Protein AF-0000000084456294 (afdb_homodimer)

pLDDT: mean 96.5, std 3.94, range [65.88, 99.0]

Nearest PDB structures (foldseek):
  6ymh-assembly1_AAA  TM=7.032E-01  e=5.940E-03  Escherichia coli K-12
  3hy8-assembly1_A-2  TM=3.346E-01  e=4.171E-03  Homo sapiens
  1nrg-assembly1_A-2  TM=3.864E-01  e=7.975E-03  Homo sapiens
  6h00-assembly1_A-2  TM=2.909E-01  e=1.136E-02  Homo sapiens
  8qyt-assembly1_A-2  TM=3.053E-01  e=2.591E-02  Homo sapiens

Sequence (482 aa):
MAHSIISPSILYYGTPVVLITSENEDGPDNICAISSVFWLGHRCILGFSSESKTPQNILRTGQCVVNLPDDSMARHINLLATTTGSKVVSASKLERNYRYVRDKWTTAELTAQPSDLVRPARIQECPVQMECELAKSHTLMEDFPDLKGVVVAIELKVLRTHIMEHLRMPGHPNRVNPDRLRPIFMCFQEFYGFGDGKVSESTLGKVDEEKYRGLTRSSKVALPGDGDKEEVEKKWRILAEMAHSIISPSILYYGTPVVLITSENEDGPDNICAISSVFWLGHRCILGFSSESKTPQNILRTGQCVVNLPDDSMARHINLLATTTGSKVVSASKLERNYRYVRDKWTTAELTAQPSDLVRPARIQECPVQMECELAKSHTLMEDFPDLKGVVVAIELKVLRTHIMEHLRMPGHPNRVNPDRLRPIFMCFQEFYGFGDGKVSESTLGKVDEEKYRGLTRSSKVALPGDGDKEEVEKKWRILAE

Solvent-accessible surface area (backbone atoms only — not comparable to full-atom values): 25166 Å² total; per-residue (Å²): 132,64,66,42,72,43,47,51,34,60,56,40,80,33,21,36,36,33,38,37,22,14,48,45,97,62,77,58,47,40,66,45,79,45,46,26,43,37,50,60,36,36,30,38,42,36,53,42,55,47,85,40,42,56,62,50,26,27,72,73,69,36,31,32,18,50,24,35,41,39,46,86,42,50,65,39,52,37,51,46,48,48,51,35,67,35,83,77,72,50,71,73,44,49,77,63,62,38,41,69,44,72,60,41,39,71,63,23,72,51,47,80,30,86,46,90,87,47,83,27,41,36,53,60,84,28,48,33,35,29,37,29,34,61,70,48,78,42,76,32,54,71,87,26,85,88,44,48,45,52,34,32,37,37,35,28,36,52,37,44,37,34,31,31,63,84,35,49,24,86,96,42,67,41,39,71,27,59,90,63,57,43,48,20,23,33,30,62,48,38,34,33,29,62,33,89,65,63,65,46,87,40,61,58,50,72,50,65,59,69,77,42,38,75,56,51,62,54,96,82,47,90,56,74,49,71,60,42,46,60,52,34,44,53,53,45,54,59,73,73,104,131,64,65,42,72,45,45,52,34,62,55,40,80,35,20,36,38,35,38,38,22,16,49,45,97,64,77,59,47,40,68,45,80,44,46,28,44,38,48,59,36,35,31,38,41,36,51,43,55,47,85,41,42,56,60,51,24,27,73,72,70,35,32,32,17,50,23,34,39,40,45,86,41,49,65,39,52,39,52,45,47,49,51,35,68,35,84,77,72,51,71,72,44,48,77,62,62,38,42,70,42,71,59,41,40,72,63,24,73,51,46,83,31,86,47,92,87,46,81,28,39,35,53,60,82,27,49,32,35,29,38,29,33,61,71,47,78,41,76,33,54,72,87,27,84,87,45,47,45,51,34,32,38,39,35,28,36,52,36,43,35,34,31,31,63,87,34,48,25,87,96,41,68,40,39,72,28,60,90,64,57,45,45,19,24,33,30,62,47,36,33,32,29,62,32,90,64,63,65,47,87,40,61,59,51,72,52,66,58,69,77,42,39,76,57,52,61,54,94,82,48,88,56,74,49,71,60,43,47,61,53,35,44,54,53,46,55,59,70,73,103

Organism: NCBI:txid398673

Structure (mmCIF, N/CA/C/O backbone):
data_AF-0000000084456294-model_v1
#
loop_
_entity.id
_entity.type
_entity.pdbx_description
1 polymer 'Flavin reductase like domain-containing protein'
#
loop_
_atom_site.group_PDB
_atom_site.id
_atom_site.type_symbol
_atom_site.label_atom_id
_atom_site.label_alt_id
_atom_site.label_comp_id
_atom_site.label_asym_id
_atom_site.label_entity_id
_atom_site.label_seq_id
_atom_site.pdbx_PDB_ins_code
_atom_site.Cartn_x
_atom_site.Cartn_y
_atom_site.Cartn_z
_atom_site.occupancy
_atom_site.B_iso_or_equiv
_atom_site.auth_seq_id
_atom_site.auth_comp_id
_atom_site.auth_asym_id
_atom_site.auth_atom_id
_atom_site.pdbx_PDB_model_num
ATOM 1 N N . MET A 1 1 ? 22.531 6.68 15.258 1 65.88 1 MET A N 1
ATOM 2 C CA . MET A 1 1 ? 23.047 5.566 14.469 1 65.88 1 MET A CA 1
ATOM 3 C C . MET A 1 1 ? 23.188 5.961 13 1 65.88 1 MET A C 1
ATOM 5 O O . MET A 1 1 ? 22.438 6.797 12.5 1 65.88 1 MET A O 1
ATOM 9 N N . ALA A 1 2 ? 24.328 5.539 12.352 1 88.94 2 ALA A N 1
ATOM 10 C CA . ALA A 1 2 ? 24.734 6.012 11.031 1 88.94 2 ALA A CA 1
ATOM 11 C C . ALA A 1 2 ? 24.016 5.25 9.93 1 88.94 2 ALA A C 1
ATOM 13 O O . ALA A 1 2 ? 23.688 4.07 10.086 1 88.94 2 ALA A O 1
ATOM 14 N N . HIS A 1 3 ? 23.438 5.922 8.938 1 97.56 3 HIS A N 1
ATOM 15 C CA . HIS A 1 3 ? 22.891 5.332 7.723 1 97.56 3 HIS A CA 1
ATOM 16 C C . HIS A 1 3 ? 23.984 5.02 6.715 1 97.56 3 HIS A C 1
ATOM 18 O O . HIS A 1 3 ? 25.031 5.676 6.699 1 97.56 3 HIS A O 1
ATOM 24 N N . SER A 1 4 ? 23.844 4.008 5.965 1 97.5 4 SER A N 1
ATOM 25 C CA . SER A 1 4 ? 24.672 3.729 4.801 1 97.5 4 SER A CA 1
ATOM 26 C C . SER A 1 4 ? 23.828 3.418 3.572 1 97.5 4 SER A C 1
ATOM 28 O O . SER A 1 4 ? 22.641 3.078 3.695 1 97.5 4 SER A O 1
ATOM 30 N N . ILE A 1 5 ? 24.438 3.557 2.418 1 98.19 5 ILE A N 1
ATOM 31 C CA . ILE A 1 5 ? 23.75 3.322 1.153 1 98.19 5 ILE A CA 1
ATOM 32 C C . ILE A 1 5 ? 23.547 1.822 0.945 1 98.19 5 ILE A C 1
ATOM 34 O O . ILE A 1 5 ? 24.438 1.024 1.246 1 98.19 5 ILE A O 1
ATOM 38 N N . ILE A 1 6 ? 22.406 1.437 0.463 1 98.25 6 ILE A N 1
ATOM 39 C CA . ILE A 1 6 ? 22.094 0.056 0.107 1 98.25 6 ILE A CA 1
ATOM 40 C C . ILE A 1 6 ? 21.281 0.027 -1.184 1 98.25 6 ILE A C 1
ATOM 42 O O . ILE A 1 6 ? 20.547 0.977 -1.489 1 98.25 6 ILE A O 1
ATOM 46 N N . SER A 1 7 ? 21.375 -0.99 -2 1 98.06 7 SER A N 1
ATOM 47 C CA . SER A 1 7 ? 20.625 -1.149 -3.236 1 98.06 7 SER A CA 1
ATOM 48 C C . SER A 1 7 ? 19.922 -2.502 -3.281 1 98.06 7 SER A C 1
ATOM 50 O O . SER A 1 7 ? 20.281 -3.371 -4.074 1 98.06 7 SER A O 1
ATOM 52 N N . PRO A 1 8 ? 18.828 -2.627 -2.479 1 97.94 8 PRO A N 1
ATOM 53 C CA . PRO A 1 8 ? 18.094 -3.891 -2.529 1 97.94 8 PRO A CA 1
ATOM 54 C C . PRO A 1 8 ? 17.406 -4.117 -3.873 1 97.94 8 PRO A C 1
ATOM 56 O O . PRO A 1 8 ? 16.969 -3.16 -4.516 1 97.94 8 PRO A O 1
ATOM 59 N N . SER A 1 9 ? 17.281 -5.43 -4.277 1 96.75 9 SER A N 1
ATOM 60 C CA . SER A 1 9 ? 16.641 -5.742 -5.551 1 96.75 9 SER A CA 1
ATOM 61 C C . SER A 1 9 ? 15.117 -5.68 -5.438 1 96.75 9 SER A C 1
ATOM 63 O O . SER A 1 9 ? 14.414 -5.641 -6.449 1 96.75 9 SER A O 1
ATOM 65 N N . ILE A 1 10 ? 14.547 -5.715 -4.25 1 95.69 10 ILE A N 1
ATOM 66 C CA . ILE A 1 10 ? 13.133 -5.52 -3.955 1 95.69 10 ILE A CA 1
ATOM 67 C C . ILE A 1 10 ? 12.977 -4.543 -2.793 1 95.69 10 ILE A C 1
ATOM 69 O O . ILE A 1 10 ? 13.898 -4.379 -1.984 1 95.69 10 ILE A O 1
ATOM 73 N N . LEU A 1 11 ? 11.852 -3.822 -2.719 1 96.88 11 LEU A N 1
ATOM 74 C CA . LEU A 1 11 ? 11.609 -2.803 -1.704 1 96.88 11 LEU A CA 1
ATOM 75 C C . LEU A 1 11 ? 10.312 -3.092 -0.946 1 96.88 11 LEU A C 1
ATOM 77 O O . LEU A 1 11 ? 9.547 -2.172 -0.64 1 96.88 11 LEU A O 1
ATOM 81 N N . TYR A 1 12 ? 9.977 -4.281 -0.64 1 95.56 12 TYR A N 1
ATOM 82 C CA . TYR A 1 12 ? 8.727 -4.648 0.024 1 95.56 12 TYR A CA 1
ATOM 83 C C . TYR A 1 12 ? 8.844 -4.465 1.533 1 95.56 12 TYR A C 1
ATOM 85 O O . TYR A 1 12 ? 9.07 -5.43 2.266 1 95.56 12 TYR A O 1
ATOM 93 N N . TYR A 1 13 ? 8.602 -3.283 2.039 1 96.5 13 TYR A N 1
ATOM 94 C CA . TYR A 1 13 ? 8.867 -2.883 3.416 1 96.5 13 TYR A CA 1
ATOM 95 C C . TYR A 1 13 ? 7.68 -3.207 4.316 1 96.5 13 TYR A C 1
ATOM 97 O O . TYR A 1 13 ? 7.488 -2.566 5.352 1 96.5 13 TYR A O 1
ATOM 105 N N . GLY A 1 14 ? 6.82 -4.113 3.914 1 96.38 14 GLY A N 1
ATOM 106 C CA . GLY A 1 14 ? 5.785 -4.59 4.816 1 96.38 14 GLY A CA 1
ATOM 107 C C . GLY A 1 14 ? 4.391 -4.137 4.422 1 96.38 14 GLY A C 1
ATOM 108 O O . GLY A 1 14 ? 3.686 -3.516 5.219 1 96.38 14 GLY A O 1
ATOM 109 N N . THR A 1 15 ? 3.859 -4.477 3.314 1 97.75 15 THR A N 1
ATOM 110 C CA . THR A 1 15 ? 2.48 -4.254 2.895 1 97.75 15 THR A CA 1
ATOM 111 C C . THR A 1 15 ? 1.647 -5.52 3.084 1 97.75 15 THR A C 1
ATOM 113 O O . THR A 1 15 ? 2.189 -6.625 3.125 1 97.75 15 THR A O 1
ATOM 116 N N . PRO A 1 16 ? 0.355 -5.344 3.311 1 98.56 16 PRO A N 1
ATOM 117 C CA . PRO A 1 16 ? -0.47 -6.539 3.51 1 98.56 16 PRO A CA 1
ATOM 118 C C . PRO A 1 16 ? -0.575 -7.398 2.254 1 98.56 16 PRO A C 1
ATOM 120 O O . PRO A 1 16 ? -0.596 -6.875 1.14 1 98.56 16 PRO A O 1
ATOM 123 N N . VAL A 1 17 ? -0.601 -8.727 2.512 1 98.69 17 VAL A N 1
ATOM 124 C CA . VAL A 1 17 ? -0.878 -9.656 1.424 1 98.69 17 VAL A CA 1
ATOM 125 C C . VAL A 1 17 ? -2.375 -9.672 1.126 1 98.69 17 VAL A C 1
ATOM 127 O O . VAL A 1 17 ? -3.197 -9.703 2.045 1 98.69 17 VAL A O 1
ATOM 130 N N . VAL A 1 18 ? -2.736 -9.578 -0.13 1 98.88 18 VAL A N 1
ATOM 131 C CA . VAL A 1 18 ? -4.117 -9.758 -0.565 1 98.88 18 VAL A CA 1
ATOM 132 C C . VAL A 1 18 ? -4.188 -10.844 -1.635 1 98.88 18 VAL A C 1
ATOM 134 O O . VAL A 1 18 ? -3.229 -11.055 -2.383 1 98.88 18 VAL A O 1
ATOM 137 N N . LEU A 1 19 ? -5.242 -11.586 -1.65 1 98.94 19 LEU A N 1
ATOM 138 C CA . LEU A 1 19 ? -5.555 -12.562 -2.691 1 98.94 19 LEU A CA 1
ATOM 139 C C . LEU A 1 19 ? -6.598 -12.016 -3.656 1 98.94 19 LEU A C 1
ATOM 141 O O . LEU A 1 19 ? -7.703 -11.656 -3.244 1 98.94 19 LEU A O 1
ATOM 145 N N . ILE A 1 20 ? -6.223 -11.93 -4.91 1 98.94 20 ILE A N 1
ATOM 146 C CA . ILE A 1 20 ? -7.125 -11.375 -5.914 1 98.94 20 ILE A CA 1
ATOM 147 C C . ILE A 1 20 ? -7.734 -12.5 -6.746 1 98.94 20 ILE A C 1
ATOM 149 O O . ILE A 1 20 ? -7.008 -13.289 -7.355 1 98.94 20 ILE A O 1
ATOM 153 N N . THR A 1 21 ? -9.047 -12.602 -6.746 1 98.94 21 THR A N 1
ATOM 154 C CA . THR A 1 21 ? -9.727 -13.523 -7.652 1 98.94 21 THR A CA 1
ATOM 155 C C . THR A 1 21 ? -10.211 -12.789 -8.906 1 98.94 21 THR A C 1
ATOM 157 O O . THR A 1 21 ? -10.688 -11.656 -8.82 1 98.94 21 THR A O 1
ATOM 160 N N . SER A 1 22 ? -10.062 -13.32 -10.023 1 98.88 22 SER A N 1
ATOM 161 C CA . SER A 1 22 ? -10.445 -12.766 -11.32 1 98.88 22 SER A CA 1
ATOM 162 C C . SER A 1 22 ? -10.938 -13.852 -12.266 1 98.88 22 SER A C 1
ATOM 164 O O . SER A 1 22 ? -10.539 -15.008 -12.156 1 98.88 22 SER A O 1
ATOM 166 N N . GLU A 1 23 ? -11.781 -13.508 -13.18 1 98.44 23 GLU A N 1
ATOM 167 C CA . GLU A 1 23 ? -12.445 -14.477 -14.047 1 98.44 23 GLU A CA 1
ATOM 168 C C . GLU A 1 23 ? -11.547 -14.891 -15.203 1 98.44 23 GLU A C 1
ATOM 170 O O . GLU A 1 23 ? -11.133 -14.047 -16 1 98.44 23 GLU A O 1
ATOM 175 N N . ASN A 1 24 ? -11.289 -16.188 -15.305 1 97.31 24 ASN A N 1
ATOM 176 C CA . ASN A 1 24 ? -10.594 -16.734 -16.469 1 97.31 24 ASN A CA 1
ATOM 177 C C . ASN A 1 24 ? -11.539 -16.891 -17.656 1 97.31 24 ASN A C 1
ATOM 179 O O . ASN A 1 24 ? -12.758 -16.812 -17.5 1 97.31 24 ASN A O 1
ATOM 183 N N . GLU A 1 25 ? -10.969 -17.031 -18.844 1 95 25 GLU A N 1
ATOM 184 C CA . GLU A 1 25 ? -11.766 -17.281 -20.047 1 95 25 GLU A CA 1
ATOM 185 C C . GLU A 1 25 ? -12.492 -18.609 -19.969 1 95 25 GLU A C 1
ATOM 187 O O . GLU A 1 25 ? -13.602 -18.766 -20.484 1 95 25 GLU A O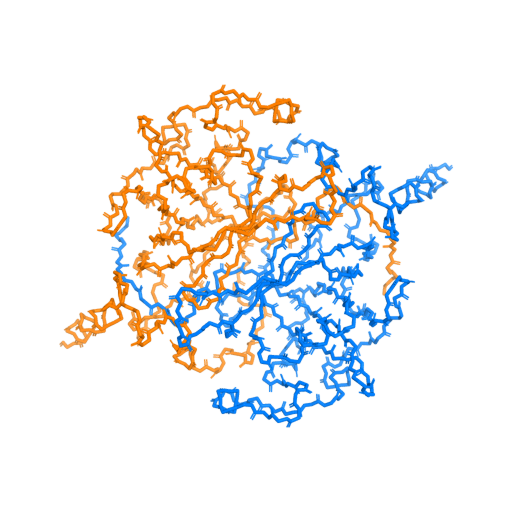 1
ATOM 192 N N . ASP A 1 26 ? -11.812 -19.531 -19.391 1 90.44 26 ASP A N 1
ATOM 193 C CA . ASP A 1 26 ? -12.375 -20.859 -19.219 1 90.44 26 ASP A CA 1
ATOM 194 C C . ASP A 1 26 ? -11.984 -21.453 -17.859 1 90.44 26 ASP A C 1
ATOM 196 O O . ASP A 1 26 ? -10.938 -21.109 -17.297 1 90.44 26 ASP A O 1
ATOM 200 N N . GLY A 1 27 ? -12.914 -22.172 -17.328 1 87.25 27 GLY A N 1
ATOM 201 C CA . GLY A 1 27 ? -12.602 -22.828 -16.062 1 87.25 27 GLY A CA 1
ATOM 202 C C . GLY A 1 27 ? -12.828 -21.938 -14.859 1 87.25 27 GLY A C 1
ATOM 203 O O . GLY A 1 27 ? -13.562 -20.938 -14.945 1 87.25 27 GLY A O 1
ATOM 204 N N . PRO A 1 28 ? -12.266 -22.375 -13.711 1 93.69 28 PRO A N 1
ATOM 205 C CA . PRO A 1 28 ? -12.453 -21.609 -12.477 1 93.69 28 PRO A CA 1
ATOM 206 C C . PRO A 1 28 ? -11.75 -20.266 -12.508 1 93.69 28 PRO A C 1
ATOM 208 O O . PRO A 1 28 ? -10.859 -20.047 -13.328 1 93.69 28 PRO A O 1
ATOM 211 N N . ASP A 1 29 ? -12.164 -19.328 -11.625 1 98 29 ASP A N 1
ATOM 212 C CA . ASP A 1 29 ? -11.5 -18.047 -11.453 1 98 29 ASP A CA 1
ATOM 213 C C . ASP A 1 29 ? -10.023 -18.234 -11.125 1 98 29 ASP A C 1
ATOM 215 O O . ASP A 1 29 ? -9.641 -19.234 -10.531 1 98 29 ASP A O 1
ATOM 219 N N . ASN A 1 30 ? -9.211 -17.328 -11.617 1 98.69 30 ASN A N 1
ATOM 220 C CA . ASN A 1 30 ? -7.809 -17.25 -11.203 1 98.69 30 ASN A CA 1
ATOM 221 C C . ASN A 1 30 ? -7.672 -16.656 -9.797 1 98.69 30 ASN A C 1
ATOM 223 O O . ASN A 1 30 ? -8.531 -15.898 -9.352 1 98.69 30 ASN A O 1
ATOM 227 N N . ILE A 1 31 ? -6.648 -17.109 -9.039 1 98.81 31 ILE A N 1
ATOM 228 C CA . ILE A 1 31 ? -6.258 -16.5 -7.773 1 98.81 31 ILE A CA 1
ATOM 229 C C . ILE A 1 31 ? -4.793 -16.078 -7.832 1 98.81 31 ILE A C 1
ATOM 231 O O . ILE A 1 31 ? -3.936 -16.844 -8.273 1 98.81 31 ILE A O 1
ATOM 235 N N . CYS A 1 32 ? -4.523 -14.875 -7.449 1 97.94 32 CYS A N 1
ATOM 236 C CA . CYS A 1 32 ? -3.146 -14.414 -7.34 1 97.94 32 CYS A CA 1
ATOM 237 C C . CYS A 1 32 ? -2.906 -13.734 -5.996 1 97.94 32 CYS A C 1
ATOM 239 O O . CYS A 1 32 ? -3.77 -13.008 -5.5 1 97.94 32 CYS A O 1
ATOM 241 N N . ALA A 1 33 ? -1.763 -14.07 -5.371 1 98.31 33 ALA A N 1
ATOM 242 C CA . ALA A 1 33 ? -1.332 -13.375 -4.164 1 98.31 33 ALA A CA 1
ATOM 243 C C . ALA A 1 33 ? -0.396 -12.219 -4.504 1 98.31 33 ALA A C 1
ATOM 245 O O . ALA A 1 33 ? 0.565 -12.391 -5.258 1 98.31 33 ALA A O 1
ATOM 246 N N . ILE A 1 34 ? -0.709 -11.023 -3.994 1 98.31 34 ILE A N 1
ATOM 247 C CA . ILE A 1 34 ? 0.182 -9.875 -4.141 1 98.31 34 ILE A CA 1
ATOM 248 C C . ILE A 1 34 ? 0.265 -9.109 -2.82 1 98.31 34 ILE A C 1
ATOM 250 O O . ILE A 1 34 ? -0.495 -9.391 -1.89 1 98.31 34 ILE A O 1
ATOM 254 N N . SER A 1 35 ? 1.238 -8.234 -2.748 1 98.19 35 SER A N 1
ATOM 255 C CA . SER A 1 35 ? 1.369 -7.367 -1.584 1 98.19 35 SER A CA 1
ATOM 256 C C . SER A 1 35 ? 1.625 -5.922 -1.999 1 98.19 35 SER A C 1
ATOM 258 O O . SER A 1 35 ? 2.375 -5.203 -1.336 1 98.19 35 SER A O 1
ATOM 260 N N . SER A 1 36 ? 1.185 -5.527 -3.094 1 98.56 36 SER A N 1
ATOM 261 C CA . SER A 1 36 ? 1.184 -4.152 -3.584 1 98.56 36 SER A CA 1
ATOM 262 C C . SER A 1 36 ? -0.23 -3.584 -3.627 1 98.56 36 SER A C 1
ATOM 264 O O . SER A 1 36 ? -0.919 -3.693 -4.645 1 98.56 36 SER A O 1
ATOM 266 N N . VAL A 1 37 ? -0.545 -2.992 -2.467 1 98.88 37 VAL A N 1
ATOM 267 C CA . VAL A 1 37 ? -1.94 -2.588 -2.334 1 98.88 37 VAL A CA 1
ATOM 268 C C . VAL A 1 37 ? -2.053 -1.426 -1.351 1 98.88 37 VAL A C 1
ATOM 270 O O . VAL A 1 37 ? -1.333 -1.38 -0.35 1 98.88 37 VAL A O 1
ATOM 273 N N . PHE A 1 38 ? -2.881 -0.467 -1.619 1 98.75 38 PHE A N 1
ATOM 274 C CA . PHE A 1 38 ? -3.41 0.46 -0.625 1 98.75 38 PHE A CA 1
ATOM 275 C C . PHE A 1 38 ? -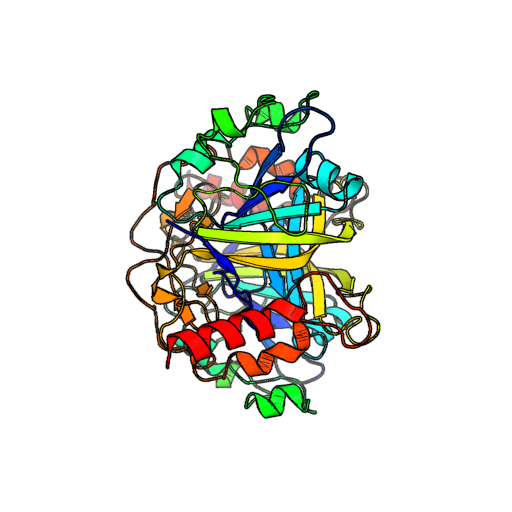4.805 0.932 -1.014 1 98.75 38 PHE A C 1
ATOM 277 O O . PHE A 1 38 ? -5.32 0.564 -2.072 1 98.75 38 PHE A O 1
ATOM 284 N N . TRP A 1 39 ? -5.469 1.692 -0.112 1 98.5 39 TRP A N 1
ATOM 285 C CA . TRP A 1 39 ? -6.832 2.162 -0.316 1 98.5 39 TRP A CA 1
ATOM 286 C C . TRP A 1 39 ? -6.938 3.664 -0.072 1 98.5 39 TRP A C 1
ATOM 288 O O . TRP A 1 39 ? -6.242 4.207 0.792 1 98.5 39 TRP A O 1
ATOM 298 N N . LEU A 1 40 ? -7.762 4.367 -0.812 1 97.62 40 LEU A N 1
ATOM 299 C CA . LEU A 1 40 ? -8.195 5.754 -0.674 1 97.62 40 LEU A CA 1
ATOM 300 C C . LEU A 1 40 ? -9.711 5.867 -0.829 1 97.62 40 LEU A C 1
ATOM 302 O O . LEU A 1 40 ? -10.234 5.754 -1.938 1 97.62 40 LEU A O 1
ATOM 306 N N . GLY A 1 41 ? -10.43 6.18 0.273 1 95.38 41 GLY A N 1
ATOM 307 C CA . GLY A 1 41 ? -11.875 6.02 0.194 1 95.38 41 GLY A CA 1
ATOM 308 C C . GLY A 1 41 ? -12.297 4.617 -0.19 1 95.38 41 GLY A C 1
ATOM 309 O O . GLY A 1 41 ? -11.859 3.641 0.419 1 95.38 41 GLY A O 1
ATOM 310 N N . HIS A 1 42 ? -13.266 4.535 -1.132 1 97.38 42 HIS A N 1
ATOM 311 C CA . HIS A 1 42 ? -13.672 3.229 -1.635 1 97.38 42 HIS A CA 1
ATOM 312 C C . HIS A 1 42 ? -13.008 2.92 -2.971 1 97.38 42 HIS A C 1
ATOM 314 O O . HIS A 1 42 ? -13.648 2.396 -3.885 1 97.38 42 HIS A O 1
ATOM 320 N N . ARG A 1 43 ? -11.734 3.363 -3.053 1 98.19 43 ARG A N 1
ATOM 321 C CA . ARG A 1 43 ? -10.836 2.943 -4.121 1 98.19 43 ARG A CA 1
ATOM 322 C C . ARG A 1 43 ? -9.727 2.039 -3.582 1 98.19 43 ARG A C 1
ATOM 324 O O . ARG A 1 43 ? -9.219 2.264 -2.482 1 98.19 43 ARG A O 1
ATOM 331 N N . CYS A 1 44 ? -9.453 1.052 -4.305 1 98.81 44 CYS A N 1
ATOM 332 C CA . CYS A 1 44 ? -8.32 0.168 -4.051 1 98.81 44 CYS A CA 1
ATOM 333 C C . CYS A 1 44 ? -7.297 0.254 -5.176 1 98.81 44 CYS A C 1
ATOM 335 O O . CYS A 1 44 ? -7.648 0.148 -6.352 1 98.81 44 CYS A O 1
ATOM 337 N N . ILE A 1 45 ? -6.039 0.542 -4.879 1 98.94 45 ILE A N 1
ATOM 338 C CA . ILE A 1 45 ? -4.957 0.594 -5.859 1 98.94 45 ILE A CA 1
ATOM 339 C C . ILE A 1 45 ? -4.07 -0.64 -5.715 1 98.94 45 ILE A C 1
ATOM 341 O O . ILE A 1 45 ? -3.557 -0.918 -4.629 1 98.94 45 ILE A O 1
ATOM 345 N N . LEU A 1 46 ? -3.945 -1.396 -6.805 1 98.88 46 LEU A N 1
ATOM 346 C CA . LEU A 1 46 ? -3.156 -2.621 -6.836 1 98.88 46 LEU A CA 1
ATOM 347 C C . LEU A 1 46 ? -1.963 -2.475 -7.777 1 98.88 46 LEU A C 1
ATOM 349 O O . LEU A 1 46 ? -2.068 -1.831 -8.82 1 98.88 46 LEU A O 1
ATOM 353 N N . GLY A 1 47 ? -0.839 -3.061 -7.426 1 98.81 47 GLY A N 1
ATOM 354 C CA . GLY A 1 47 ? 0.313 -3.158 -8.312 1 98.81 47 GLY A CA 1
ATOM 355 C C . GLY A 1 47 ? 0.578 -4.57 -8.789 1 98.81 47 GLY A C 1
ATOM 356 O O . GLY A 1 47 ? 0.517 -5.523 -8.008 1 98.81 47 GLY A O 1
ATOM 357 N N . PHE A 1 48 ? 0.856 -4.727 -10.125 1 98.19 48 PHE A N 1
ATOM 358 C CA . PHE A 1 48 ? 1.092 -6.031 -10.734 1 98.19 48 PHE A CA 1
ATOM 359 C C . PHE A 1 48 ? 2.248 -5.965 -11.719 1 98.19 48 PHE A C 1
ATOM 361 O O . PHE A 1 48 ? 2.535 -4.906 -12.281 1 98.19 48 PHE A O 1
ATOM 368 N N . SER A 1 49 ? 2.889 -7.129 -11.852 1 96.88 49 SER A N 1
ATOM 369 C CA . SER A 1 49 ? 3.51 -7.348 -13.156 1 96.88 49 SER A CA 1
ATOM 370 C C . SER A 1 49 ? 2.463 -7.473 -14.25 1 96.88 49 SER A C 1
ATOM 372 O O . SER A 1 49 ? 1.482 -8.211 -14.102 1 96.88 49 SER A O 1
ATOM 374 N N . SER A 1 50 ? 2.66 -6.805 -15.383 1 96.38 50 SER A N 1
ATOM 375 C CA . SER A 1 50 ? 1.678 -6.777 -16.469 1 96.38 50 SER A CA 1
ATOM 376 C C . SER A 1 50 ? 1.521 -8.156 -17.094 1 96.38 50 SER A C 1
ATOM 378 O O . SER A 1 50 ? 0.484 -8.453 -17.688 1 96.38 50 SER A O 1
ATOM 380 N N . GLU A 1 51 ? 2.518 -8.961 -17 1 95.12 51 GLU A N 1
ATOM 381 C CA . GLU A 1 51 ? 2.486 -10.273 -17.641 1 95.12 51 GLU A CA 1
ATOM 382 C C . GLU A 1 51 ? 1.66 -11.266 -16.828 1 95.12 51 GLU A C 1
ATOM 384 O O . GLU A 1 51 ? 1.347 -12.359 -17.312 1 95.12 51 GLU A O 1
ATOM 389 N N . SER A 1 52 ? 1.316 -10.93 -15.578 1 96.06 52 SER A N 1
ATOM 390 C CA . SER A 1 52 ? 0.522 -11.82 -14.742 1 96.06 52 SER A CA 1
ATOM 391 C C . SER A 1 52 ? -0.893 -11.977 -15.289 1 96.06 52 SER A C 1
ATOM 393 O O . SER A 1 52 ? -1.42 -11.07 -15.938 1 96.06 52 SER A O 1
ATOM 395 N N . LYS A 1 53 ? -1.509 -13.086 -15.023 1 97.75 53 LYS A N 1
ATOM 396 C CA . LYS A 1 53 ? -2.836 -13.414 -15.531 1 97.75 53 LYS A CA 1
ATOM 397 C C . LYS A 1 53 ? -3.902 -12.508 -14.914 1 97.75 53 LYS A C 1
ATOM 399 O O . LYS A 1 53 ? -4.844 -12.094 -15.594 1 97.75 53 LYS A O 1
ATOM 404 N N . THR A 1 54 ? -3.781 -12.188 -13.68 1 98.44 54 THR A N 1
ATOM 405 C CA . THR A 1 54 ? -4.809 -11.484 -12.922 1 98.44 54 THR A CA 1
ATOM 406 C C . THR A 1 54 ? -5.051 -10.094 -13.508 1 98.44 54 THR A C 1
ATOM 408 O O . THR A 1 54 ? -6.191 -9.734 -13.812 1 98.44 54 THR A O 1
ATOM 411 N N . PRO A 1 55 ? -3.994 -9.227 -13.695 1 98.5 55 PRO A N 1
ATOM 412 C CA . PRO A 1 55 ? -4.297 -7.934 -14.312 1 98.5 55 PRO A CA 1
ATOM 413 C C . PRO A 1 55 ? -4.852 -8.07 -15.727 1 98.5 55 PRO A C 1
ATOM 415 O O . PRO A 1 55 ? -5.684 -7.266 -16.156 1 98.5 55 PRO A O 1
ATOM 418 N N . GLN A 1 56 ? -4.445 -9.078 -16.484 1 98.12 56 GLN A N 1
ATOM 419 C CA . GLN A 1 56 ? -5.016 -9.32 -17.812 1 98.12 56 GLN A CA 1
ATOM 420 C C . GLN A 1 56 ? -6.508 -9.633 -17.719 1 98.12 56 GLN A C 1
ATOM 422 O O . GLN A 1 56 ? -7.309 -9.117 -18.5 1 98.12 56 GLN A O 1
ATOM 427 N N . ASN A 1 57 ? -6.867 -10.5 -16.766 1 98.75 57 ASN A N 1
ATOM 428 C CA . ASN A 1 57 ? -8.266 -10.836 -16.531 1 98.75 57 ASN A CA 1
ATOM 429 C C . ASN A 1 57 ? -9.086 -9.602 -16.156 1 98.75 57 ASN A C 1
ATOM 431 O O . ASN A 1 57 ? -10.188 -9.398 -16.656 1 98.75 57 ASN A O 1
ATOM 435 N N . ILE A 1 58 ? -8.555 -8.797 -15.242 1 98.88 58 ILE A N 1
ATOM 436 C CA . ILE A 1 58 ? -9.258 -7.609 -14.758 1 98.88 58 ILE A CA 1
ATOM 437 C C . ILE A 1 58 ? -9.492 -6.645 -15.914 1 98.88 58 ILE A C 1
ATOM 439 O O . ILE A 1 58 ? -10.586 -6.09 -16.062 1 98.88 58 ILE A O 1
ATOM 443 N N . LEU A 1 59 ? -8.453 -6.41 -16.719 1 98.56 59 LEU A N 1
ATOM 444 C CA . LEU A 1 59 ? -8.578 -5.504 -17.859 1 98.56 59 LEU A CA 1
ATOM 445 C C . LEU A 1 59 ? -9.617 -6.023 -18.859 1 98.56 59 LEU A C 1
ATOM 447 O O . LEU A 1 59 ? -10.336 -5.234 -19.469 1 98.56 59 LEU A O 1
ATOM 451 N N . ARG A 1 60 ? -9.719 -7.32 -19.016 1 98.56 60 ARG A N 1
ATOM 452 C CA . ARG A 1 60 ? -10.633 -7.938 -19.969 1 98.56 60 ARG A CA 1
ATOM 453 C C . ARG A 1 60 ? -12.07 -7.898 -19.453 1 98.56 60 ARG A C 1
ATOM 455 O O . ARG A 1 60 ? -13 -7.586 -20.188 1 98.56 60 ARG A O 1
ATOM 462 N N . THR A 1 61 ? -12.289 -8.219 -18.156 1 98.69 61 THR A N 1
ATOM 463 C CA . THR A 1 61 ? -13.641 -8.461 -17.656 1 98.69 61 THR A CA 1
ATOM 464 C C . THR A 1 61 ? -14.156 -7.246 -16.891 1 98.69 61 THR A C 1
ATOM 466 O O . THR A 1 61 ? -15.359 -7.102 -16.688 1 98.69 61 THR A O 1
ATOM 469 N N . GLY A 1 62 ? -13.219 -6.484 -16.359 1 98.75 62 GLY A N 1
ATOM 470 C CA . GLY A 1 62 ? -13.578 -5.297 -15.609 1 98.75 62 GLY A CA 1
ATOM 471 C C . GLY A 1 62 ? -13.906 -5.594 -14.156 1 98.75 62 GLY A C 1
ATOM 472 O O . GLY A 1 62 ? -14.359 -4.707 -13.422 1 98.75 62 GLY A O 1
ATOM 473 N N . GLN A 1 63 ? -13.711 -6.848 -13.727 1 98.88 63 GLN A N 1
ATOM 474 C CA . GLN A 1 63 ? -14.156 -7.211 -12.391 1 98.88 63 GLN A CA 1
ATOM 475 C C . GLN A 1 63 ? -13.125 -8.07 -11.672 1 98.88 63 GLN A C 1
ATOM 477 O O . GLN A 1 63 ? -12.359 -8.797 -12.32 1 98.88 63 GLN A O 1
ATOM 482 N N . CYS A 1 64 ? -13.07 -7.988 -10.359 1 98.94 64 CYS A N 1
ATOM 483 C CA . CYS A 1 64 ? -12.297 -8.875 -9.5 1 98.94 64 CYS A CA 1
ATOM 484 C C . CYS A 1 64 ? -12.797 -8.82 -8.062 1 98.94 64 CYS A C 1
ATOM 486 O O . CYS A 1 64 ? -13.719 -8.062 -7.75 1 98.94 64 CYS A O 1
ATOM 488 N N . VAL A 1 65 ? -12.32 -9.703 -7.23 1 99 65 VAL A N 1
ATOM 489 C CA . VAL A 1 65 ? -12.523 -9.617 -5.789 1 99 65 VAL A CA 1
ATOM 490 C C . VAL A 1 65 ? -11.18 -9.516 -5.082 1 99 65 VAL A C 1
ATOM 492 O O . VAL A 1 65 ? -10.25 -10.266 -5.383 1 99 65 VAL A O 1
ATOM 495 N N . VAL A 1 66 ? -11.031 -8.5 -4.223 1 99 66 VAL A N 1
ATOM 496 C CA . VAL A 1 66 ? -9.883 -8.375 -3.34 1 99 66 VAL A CA 1
ATOM 497 C C . VAL A 1 66 ? -10.18 -9.031 -1.995 1 99 66 VAL A C 1
ATOM 499 O O . VAL A 1 66 ? -11.039 -8.555 -1.244 1 99 66 VAL A O 1
ATOM 502 N N . ASN A 1 67 ? -9.5 -10.156 -1.69 1 98.94 67 ASN A N 1
ATOM 503 C CA . ASN A 1 67 ? -9.672 -10.891 -0.441 1 98.94 67 ASN A CA 1
ATOM 504 C C . ASN A 1 67 ? -8.492 -10.68 0.5 1 98.94 67 ASN A C 1
ATOM 506 O O . ASN A 1 67 ? -7.336 -10.781 0.085 1 98.94 67 ASN A O 1
ATOM 510 N N . LEU A 1 68 ? -8.773 -10.344 1.737 1 98.81 68 LEU A N 1
ATOM 511 C CA . LEU A 1 68 ? -7.719 -10.148 2.73 1 98.81 68 LEU A CA 1
ATOM 512 C C . LEU A 1 68 ? -7.586 -11.375 3.625 1 98.81 68 LEU A C 1
ATOM 514 O O . LEU A 1 68 ? -8.43 -11.609 4.496 1 98.81 68 LEU A O 1
ATOM 518 N N . PRO A 1 69 ? -6.496 -12.148 3.43 1 98.81 69 PRO A N 1
ATOM 519 C CA . PRO A 1 69 ? -6.234 -13.25 4.359 1 98.81 69 PRO A CA 1
ATOM 520 C C . PRO A 1 69 ? -5.738 -12.766 5.719 1 98.81 69 PRO A C 1
ATOM 522 O O . PRO A 1 69 ? -5.301 -11.617 5.852 1 98.81 69 PRO A O 1
ATOM 525 N N . ASP A 1 70 ? -5.906 -13.602 6.695 1 97.88 70 ASP A N 1
ATOM 526 C CA . ASP A 1 70 ? -5.297 -13.273 7.98 1 97.88 70 ASP A CA 1
ATOM 527 C C . ASP A 1 70 ? -3.986 -14.023 8.172 1 97.88 70 ASP A C 1
ATOM 529 O O . ASP A 1 70 ? -3.537 -14.742 7.277 1 97.88 70 ASP A O 1
ATOM 533 N N . ASP A 1 71 ? -3.312 -13.781 9.328 1 97.88 71 ASP A N 1
ATOM 534 C CA . ASP A 1 71 ? -1.937 -14.234 9.516 1 97.88 71 ASP A CA 1
ATOM 535 C C . ASP A 1 71 ? -1.885 -15.734 9.781 1 97.88 71 ASP A C 1
ATOM 537 O O . ASP A 1 71 ? -0.802 -16.312 9.914 1 97.88 71 ASP A O 1
ATOM 541 N N . SER A 1 72 ? -3.064 -16.469 9.859 1 98 72 SER A N 1
ATOM 542 C CA . SER A 1 72 ? -3.094 -17.922 9.977 1 98 72 SER A CA 1
ATOM 543 C C . SER A 1 72 ? -3.125 -18.594 8.602 1 98 72 SER A C 1
ATOM 545 O O . SER A 1 72 ? -3.082 -19.812 8.492 1 98 72 SER A O 1
ATOM 547 N N . MET A 1 73 ? -3.107 -17.828 7.562 1 98.5 73 MET A N 1
ATOM 548 C CA . MET A 1 73 ? -3.395 -18.359 6.234 1 98.5 73 MET A CA 1
ATOM 549 C C . MET A 1 73 ? -2.127 -18.438 5.391 1 98.5 73 MET A C 1
ATOM 551 O O . MET A 1 73 ? -2.197 -18.484 4.16 1 98.5 73 MET A O 1
ATOM 555 N N . ALA A 1 74 ? -0.974 -18.406 5.988 1 98.44 74 ALA A N 1
ATOM 556 C CA . ALA A 1 74 ? 0.297 -18.453 5.27 1 98.44 74 ALA A CA 1
ATOM 557 C C . ALA A 1 74 ? 0.38 -19.703 4.383 1 98.44 74 ALA A C 1
ATOM 559 O O . ALA A 1 74 ? 0.95 -19.656 3.291 1 98.44 74 ALA A O 1
ATOM 560 N N . ARG A 1 75 ? -0.167 -20.766 4.871 1 98.25 75 ARG A N 1
ATOM 561 C CA . ARG A 1 75 ? -0.134 -22 4.098 1 98.25 75 ARG A CA 1
ATOM 562 C C . ARG A 1 75 ? -0.808 -21.812 2.742 1 98.25 75 ARG A C 1
ATOM 564 O O . ARG A 1 75 ? -0.249 -22.188 1.71 1 98.25 75 ARG A O 1
ATOM 571 N N . HIS A 1 76 ? -2.006 -21.25 2.721 1 98.75 76 HIS A N 1
ATOM 572 C CA . HIS A 1 76 ? -2.736 -21.016 1.479 1 98.75 76 HIS A CA 1
ATOM 573 C C . HIS A 1 76 ? -1.956 -20.109 0.538 1 98.75 76 HIS A C 1
ATOM 575 O O . HIS A 1 76 ? -1.91 -20.359 -0.67 1 98.75 76 HIS A O 1
ATOM 581 N N . ILE A 1 77 ? -1.3 -19.109 1.099 1 98.69 77 ILE A N 1
ATOM 582 C CA . ILE A 1 77 ? -0.52 -18.156 0.313 1 98.69 77 ILE A CA 1
ATOM 583 C C . ILE A 1 77 ? 0.698 -18.859 -0.284 1 98.69 77 ILE A C 1
ATOM 585 O O . ILE A 1 77 ? 1.01 -18.688 -1.464 1 98.69 77 ILE A O 1
ATOM 589 N N . ASN A 1 78 ? 1.335 -19.703 0.507 1 98.5 78 ASN A N 1
ATOM 590 C CA . ASN A 1 78 ? 2.492 -20.453 0.045 1 98.5 78 ASN A CA 1
ATOM 591 C C . ASN A 1 78 ? 2.129 -21.391 -1.105 1 98.5 78 ASN A C 1
ATOM 593 O O . ASN A 1 78 ? 2.908 -21.562 -2.043 1 98.5 78 ASN A O 1
ATOM 597 N N . LEU A 1 79 ? 0.958 -21.953 -1.004 1 98.38 79 LEU A N 1
ATOM 598 C CA . LEU A 1 79 ? 0.519 -22.891 -2.031 1 98.38 79 LEU A CA 1
ATOM 599 C C . LEU A 1 79 ? 0.265 -22.172 -3.352 1 98.38 79 LEU A C 1
ATOM 601 O O . LEU A 1 79 ? 0.312 -22.781 -4.418 1 98.38 79 LEU A O 1
ATOM 605 N N . LEU A 1 80 ? 0.008 -20.891 -3.297 1 98.12 80 LEU A N 1
ATOM 606 C CA . LEU A 1 80 ? -0.193 -20.078 -4.496 1 98.12 80 LEU A CA 1
ATOM 607 C C . LEU A 1 80 ? 1.138 -19.578 -5.039 1 98.12 80 LEU A C 1
ATOM 609 O O . LEU A 1 80 ? 1.239 -19.234 -6.219 1 98.12 80 LEU A O 1
ATOM 613 N N . ALA A 1 81 ? 2.125 -19.516 -4.098 1 95.69 81 ALA A N 1
ATOM 614 C CA . ALA A 1 81 ? 3.424 -18.969 -4.477 1 95.69 81 ALA A CA 1
ATOM 615 C C . ALA A 1 81 ? 4.02 -19.734 -5.656 1 95.69 81 ALA A C 1
ATOM 617 O O . ALA A 1 81 ? 3.9 -20.953 -5.738 1 95.69 81 ALA A O 1
ATOM 618 N N . THR A 1 82 ? 4.594 -19.047 -6.633 1 95.44 82 THR A N 1
ATOM 619 C CA . THR A 1 82 ? 5.285 -19.562 -7.809 1 95.44 82 THR A CA 1
ATOM 620 C C . THR A 1 82 ? 4.316 -20.312 -8.727 1 95.44 82 THR A C 1
ATOM 622 O O . THR A 1 82 ? 4.672 -21.328 -9.312 1 95.44 82 THR A O 1
ATOM 625 N N . THR A 1 83 ? 3.053 -19.984 -8.664 1 97.44 83 THR A N 1
ATOM 626 C CA . THR A 1 83 ? 2.078 -20.453 -9.641 1 97.44 83 THR A CA 1
ATOM 627 C C . THR A 1 83 ? 1.649 -19.297 -10.555 1 97.44 83 THR A C 1
ATOM 629 O O . THR A 1 83 ? 1.726 -18.141 -10.172 1 97.44 83 THR A O 1
ATOM 632 N N . THR A 1 84 ? 1.269 -19.609 -11.766 1 97 84 THR A N 1
ATOM 633 C CA . THR A 1 84 ? 0.713 -18.641 -12.703 1 97 84 THR A CA 1
ATOM 634 C C . THR A 1 84 ? -0.48 -19.234 -13.445 1 97 84 THR A C 1
ATOM 636 O O . THR A 1 84 ? -0.552 -20.453 -13.656 1 97 84 THR A O 1
ATOM 639 N N . GLY A 1 85 ? -1.443 -18.359 -13.727 1 96.38 85 GLY A N 1
ATOM 640 C CA . GLY A 1 85 ? -2.574 -18.766 -14.547 1 96.38 85 GLY A CA 1
ATOM 641 C C . GLY A 1 85 ? -2.312 -18.609 -16.031 1 96.38 85 GLY A C 1
ATOM 642 O O . GLY A 1 85 ? -3.174 -18.922 -16.859 1 96.38 85 GLY A O 1
ATOM 643 N N . SER A 1 86 ? -1.199 -18.094 -16.359 1 95.25 86 SER A N 1
ATOM 644 C CA . SER A 1 86 ? -0.814 -17.953 -17.766 1 95.25 86 SER A CA 1
ATOM 645 C C . SER A 1 86 ? -0.246 -19.25 -18.312 1 95.25 86 SER A C 1
ATOM 647 O O . SER A 1 86 ? 0.733 -19.781 -17.781 1 95.25 86 SER A O 1
ATOM 649 N N . LYS A 1 87 ? -0.819 -19.734 -19.406 1 94.12 87 LYS A N 1
ATOM 650 C CA . LYS A 1 87 ? -0.406 -21.016 -20 1 94.12 87 LYS A CA 1
ATOM 651 C C . LYS A 1 87 ? 1.03 -20.938 -20.5 1 94.12 87 LYS A C 1
ATOM 653 O O . LYS A 1 87 ? 1.787 -21.906 -20.375 1 94.12 87 LYS A O 1
ATOM 658 N N . VAL A 1 88 ? 1.308 -19.844 -21.141 1 94.75 88 VAL A N 1
ATOM 659 C CA . VAL A 1 88 ? 2.688 -19.609 -21.547 1 94.75 88 VAL A CA 1
ATOM 660 C C . VAL A 1 88 ? 3.441 -18.875 -20.422 1 94.75 88 VAL A C 1
ATOM 662 O O . VAL A 1 88 ? 3.238 -17.688 -20.203 1 94.75 88 VAL A O 1
ATOM 665 N N . VAL A 1 89 ? 4.328 -19.656 -19.75 1 95 89 VAL A N 1
ATOM 666 C CA . VAL A 1 89 ? 5.078 -19.094 -18.625 1 95 89 VAL A CA 1
ATOM 667 C C . VAL A 1 89 ? 6.285 -18.312 -19.141 1 95 89 VAL A C 1
ATOM 669 O O . VAL A 1 89 ? 7.09 -18.859 -19.906 1 95 89 VAL A O 1
ATOM 672 N N . SER A 1 90 ? 6.449 -17.062 -18.766 1 93 90 SER A N 1
ATOM 673 C CA . SER A 1 90 ? 7.539 -16.219 -19.234 1 93 90 SER A CA 1
ATOM 674 C C . SER A 1 90 ? 8.891 -16.703 -18.734 1 93 90 SER A C 1
ATOM 676 O O . SER A 1 90 ? 8.953 -17.422 -17.734 1 93 90 SER A O 1
ATOM 678 N N . ALA A 1 91 ? 10.023 -16.328 -19.391 1 92.75 91 ALA A N 1
ATOM 679 C CA . ALA A 1 91 ? 11.375 -16.719 -19 1 92.75 91 ALA A CA 1
ATOM 680 C C . ALA A 1 91 ? 11.695 -16.219 -17.594 1 92.75 91 ALA A C 1
ATOM 682 O O . ALA A 1 91 ? 12.289 -16.953 -16.797 1 92.75 91 ALA A O 1
ATOM 683 N N . SER A 1 92 ? 11.281 -15.023 -17.281 1 90.56 92 SER A N 1
ATOM 684 C CA . SER A 1 92 ? 11.523 -14.445 -15.969 1 90.56 92 SER A CA 1
ATOM 685 C C . SER A 1 92 ? 10.836 -15.258 -14.875 1 90.56 92 SER A C 1
ATOM 687 O O . SER A 1 92 ? 11.422 -15.508 -13.812 1 90.56 92 SER A O 1
ATOM 689 N N . LYS A 1 93 ? 9.594 -15.688 -15.094 1 93.12 93 LYS A N 1
ATOM 690 C CA . LYS A 1 93 ? 8.859 -16.484 -14.125 1 93.12 93 LYS A CA 1
ATOM 691 C C . LYS A 1 93 ? 9.453 -17.891 -13.992 1 93.12 93 LYS A C 1
ATOM 693 O O . LYS A 1 93 ? 9.508 -18.453 -12.898 1 93.12 93 LYS A O 1
ATOM 698 N N . LEU A 1 94 ? 9.891 -18.469 -15.117 1 94.75 94 LEU A N 1
ATOM 699 C CA . LEU A 1 94 ? 10.531 -19.781 -15.078 1 94.75 94 LEU A CA 1
ATOM 700 C C . LEU A 1 94 ? 11.797 -19.734 -14.219 1 94.75 94 LEU A C 1
ATOM 702 O O . LEU A 1 94 ? 12.062 -20.656 -13.453 1 94.75 94 LEU A O 1
ATOM 706 N N . GLU A 1 95 ? 12.555 -18.625 -14.336 1 92.56 95 GLU A N 1
ATOM 707 C CA . GLU A 1 95 ? 13.781 -18.469 -13.555 1 92.56 95 GLU A CA 1
ATOM 708 C C . GLU A 1 95 ? 13.484 -18.422 -12.062 1 92.56 95 GLU A C 1
ATOM 710 O O . GLU A 1 95 ? 14.367 -18.688 -11.242 1 92.56 95 GLU A O 1
ATOM 715 N N . ARG A 1 96 ? 12.25 -18.109 -11.711 1 93.62 96 ARG A N 1
ATOM 716 C CA . ARG A 1 96 ? 11.836 -18.031 -10.312 1 93.62 96 ARG A CA 1
ATOM 717 C C . ARG A 1 96 ? 10.969 -19.219 -9.922 1 93.62 96 ARG A C 1
ATOM 719 O O . ARG A 1 96 ? 10.188 -19.141 -8.969 1 93.62 96 ARG A O 1
ATOM 726 N N . ASN A 1 97 ? 10.898 -20.234 -10.773 1 93.81 97 ASN A N 1
ATOM 727 C CA . ASN A 1 97 ? 10.328 -21.547 -10.508 1 93.81 97 ASN A CA 1
ATOM 728 C C . ASN A 1 97 ? 8.805 -21.516 -10.531 1 93.81 97 ASN A C 1
ATOM 730 O O . ASN A 1 97 ? 8.148 -22.234 -9.781 1 93.81 97 ASN A O 1
ATOM 734 N N . TYR A 1 98 ? 8.273 -20.656 -11.289 1 96.12 98 TYR A N 1
ATOM 735 C CA . TYR A 1 98 ? 6.828 -20.609 -11.461 1 96.12 98 TYR A CA 1
ATOM 736 C C . TYR A 1 98 ? 6.352 -21.766 -12.344 1 96.12 98 TYR A C 1
ATOM 738 O O . TYR A 1 98 ? 7.07 -22.203 -13.25 1 96.12 98 TYR A O 1
ATOM 746 N N . ARG A 1 99 ? 5.156 -22.234 -12.094 1 97.31 99 ARG A N 1
ATOM 747 C CA . ARG A 1 99 ? 4.5 -23.234 -12.914 1 97.31 99 ARG A CA 1
ATOM 748 C C . ARG A 1 99 ? 3.057 -22.859 -13.203 1 97.31 99 ARG A C 1
ATOM 750 O O . ARG A 1 99 ? 2.41 -22.188 -12.398 1 97.31 99 ARG A O 1
ATOM 757 N N . TYR A 1 100 ? 2.619 -23.328 -14.367 1 97.44 100 TYR A N 1
ATOM 758 C CA . TYR A 1 100 ? 1.225 -23.109 -14.734 1 97.44 100 TYR A CA 1
ATOM 759 C C . TYR A 1 100 ? 0.291 -23.938 -13.859 1 97.44 100 TYR A C 1
ATOM 761 O O . TYR A 1 100 ? 0.522 -25.125 -13.641 1 97.44 100 TYR A O 1
ATOM 769 N N . VAL A 1 101 ? -0.731 -23.297 -13.305 1 97.44 101 VAL A N 1
ATOM 770 C CA . VAL A 1 101 ? -1.799 -23.969 -12.562 1 97.44 101 VAL A CA 1
ATOM 771 C C . VAL A 1 101 ? -3.154 -23.422 -13.016 1 97.44 101 VAL A C 1
ATOM 773 O O . VAL A 1 101 ? -3.441 -22.234 -12.844 1 97.44 101 VAL A O 1
ATOM 776 N N . ARG A 1 102 ? -3.977 -24.25 -13.492 1 94.5 102 ARG A N 1
ATOM 777 C CA . ARG A 1 102 ? -5.301 -23.844 -13.961 1 94.5 102 ARG A CA 1
ATOM 778 C C . ARG A 1 102 ? -6.273 -23.703 -12.797 1 94.5 102 ARG A C 1
ATOM 780 O O . ARG A 1 102 ? -6.988 -22.703 -12.703 1 94.5 102 ARG A O 1
ATOM 787 N N . ASP A 1 103 ? -6.324 -24.734 -11.969 1 97.19 103 ASP A N 1
ATOM 788 C CA . ASP A 1 103 ? -7.223 -24.734 -10.82 1 97.19 103 ASP A CA 1
ATOM 789 C C . ASP A 1 103 ? -6.484 -24.344 -9.547 1 97.19 103 ASP A C 1
ATOM 791 O O . ASP A 1 103 ? -6.086 -25.203 -8.758 1 97.19 103 ASP A O 1
ATOM 795 N N . LYS A 1 104 ? -6.465 -23.094 -9.273 1 98.12 104 LYS A N 1
ATOM 796 C CA . LYS A 1 104 ? -5.734 -22.562 -8.117 1 98.12 104 LYS A CA 1
ATOM 797 C C . LYS A 1 104 ? -6.555 -22.703 -6.84 1 98.12 104 LYS A C 1
ATOM 799 O O . LYS A 1 104 ? -6.016 -22.594 -5.734 1 98.12 104 LYS A O 1
ATOM 804 N N . TRP A 1 105 ? -7.84 -22.906 -6.957 1 98.62 105 TRP A N 1
ATOM 805 C CA . TRP A 1 105 ? -8.688 -23.109 -5.785 1 98.62 105 TRP A CA 1
ATOM 806 C C . TRP A 1 105 ? -8.32 -24.406 -5.07 1 98.62 105 TRP A C 1
ATOM 808 O O . TRP A 1 105 ? -8.039 -24.391 -3.871 1 98.62 105 TRP A O 1
ATOM 818 N N . THR A 1 106 ? -8.297 -25.469 -5.836 1 98.38 106 THR A N 1
ATOM 819 C CA . THR A 1 106 ? -7.914 -26.75 -5.277 1 98.38 106 THR A CA 1
ATOM 820 C C . THR A 1 106 ? -6.465 -26.734 -4.805 1 98.38 106 THR A C 1
ATOM 822 O O . THR A 1 106 ? -6.156 -27.188 -3.701 1 98.38 106 THR A O 1
ATOM 825 N N . THR A 1 107 ? -5.594 -26.172 -5.613 1 98.25 107 THR A N 1
ATOM 826 C CA . THR A 1 107 ? -4.164 -26.141 -5.328 1 98.25 107 THR A CA 1
ATOM 827 C C . THR A 1 107 ? -3.893 -25.406 -4.02 1 98.25 107 THR A C 1
ATOM 829 O O . THR A 1 107 ? -3.07 -25.844 -3.211 1 98.25 107 THR A O 1
ATOM 832 N N . ALA A 1 108 ? -4.59 -24.281 -3.768 1 98.75 108 ALA A N 1
ATOM 833 C CA . ALA A 1 108 ? -4.328 -23.422 -2.613 1 98.75 108 ALA A CA 1
ATOM 834 C C . ALA A 1 108 ? -5.23 -23.797 -1.439 1 98.75 108 ALA A C 1
ATOM 836 O O . ALA A 1 108 ? -5.172 -23.172 -0.38 1 98.75 108 ALA A O 1
ATOM 837 N N . GLU A 1 109 ? -6.074 -24.797 -1.596 1 98.69 109 GLU A N 1
ATOM 838 C CA . GLU A 1 109 ? -6.992 -25.25 -0.552 1 98.69 109 GLU A CA 1
ATOM 839 C C . GLU A 1 109 ? -7.91 -24.109 -0.099 1 98.69 109 GLU A C 1
ATOM 841 O O . GLU A 1 109 ? -8.039 -23.859 1.1 1 98.69 109 GLU A O 1
ATOM 846 N N . LEU A 1 110 ? -8.43 -23.469 -1.037 1 98.81 110 LEU A N 1
ATOM 847 C CA . LEU A 1 110 ? -9.359 -22.375 -0.801 1 98.81 110 LEU A CA 1
ATOM 848 C C . LEU A 1 110 ? -10.742 -22.703 -1.364 1 98.81 110 LEU A C 1
ATOM 850 O O . LEU A 1 110 ? -10.859 -23.484 -2.301 1 98.81 110 LEU A O 1
ATOM 854 N N . THR A 1 111 ? -11.797 -22.078 -0.764 1 98.69 111 THR A N 1
ATOM 855 C CA . THR A 1 111 ? -13.172 -22.375 -1.133 1 98.69 111 THR A CA 1
ATOM 856 C C . THR A 1 111 ? -13.844 -21.156 -1.757 1 98.69 111 THR A C 1
ATOM 858 O O . THR A 1 111 ? -13.82 -20.062 -1.178 1 98.69 111 THR A O 1
ATOM 861 N N . ALA A 1 112 ? -14.43 -21.406 -2.936 1 98.56 112 ALA A N 1
ATOM 862 C CA . ALA A 1 112 ? -15.125 -20.312 -3.629 1 98.56 112 ALA A CA 1
ATOM 863 C C . ALA A 1 112 ? -16.469 -20.016 -2.965 1 98.56 112 ALA A C 1
ATOM 865 O O . ALA A 1 112 ? -17.203 -20.938 -2.609 1 98.56 112 ALA A O 1
ATOM 866 N N . GLN A 1 113 ? -16.703 -18.828 -2.709 1 98.38 113 GLN A N 1
ATOM 867 C CA . GLN A 1 113 ? -17.984 -18.281 -2.268 1 98.38 113 GLN A CA 1
ATOM 868 C C . GLN A 1 113 ? -18.547 -17.297 -3.283 1 98.38 113 GLN A C 1
ATOM 870 O O . GLN A 1 113 ? -17.859 -16.375 -3.707 1 98.38 113 GLN A O 1
ATOM 875 N N . PRO A 1 114 ? -19.812 -17.469 -3.744 1 98.25 114 PRO A N 1
ATOM 876 C CA . PRO A 1 114 ? -20.359 -16.562 -4.754 1 98.25 114 PRO A CA 1
ATOM 877 C C . PRO A 1 114 ? -20.359 -15.102 -4.301 1 98.25 114 PRO A C 1
ATOM 879 O O . PRO A 1 114 ? -20.641 -14.82 -3.131 1 98.25 114 PRO A O 1
ATOM 882 N N . SER A 1 115 ? -20.047 -14.188 -5.227 1 98.56 115 SER A N 1
ATOM 883 C CA . SER A 1 115 ? -20.172 -12.75 -5 1 98.56 115 SER A CA 1
ATOM 884 C C . SER A 1 115 ? -21.578 -12.258 -5.273 1 98.56 115 SER A C 1
ATOM 886 O O . SER A 1 115 ? -22.406 -12.984 -5.844 1 98.56 115 SER A O 1
ATOM 888 N N . ASP A 1 116 ? -21.922 -11.055 -4.797 1 98.69 116 ASP A N 1
ATOM 889 C CA . ASP A 1 116 ? -23.234 -10.469 -4.98 1 98.69 116 ASP A CA 1
ATOM 890 C C . ASP A 1 116 ? -23.281 -9.586 -6.223 1 98.69 116 ASP A C 1
ATOM 892 O O . ASP A 1 116 ? -24.266 -9.586 -6.957 1 98.69 116 ASP A O 1
ATOM 896 N N . LEU A 1 117 ? -22.234 -8.836 -6.488 1 98.81 117 LEU A N 1
ATOM 897 C CA . LEU A 1 117 ? -22.312 -7.727 -7.434 1 98.81 117 LEU A CA 1
ATOM 898 C C . LEU A 1 117 ? -21.391 -7.953 -8.625 1 98.81 117 LEU A C 1
ATOM 900 O O . LEU A 1 117 ? -21.5 -7.273 -9.648 1 98.81 117 LEU A O 1
ATOM 904 N N . VAL A 1 118 ? -20.438 -8.883 -8.492 1 98.88 118 VAL A N 1
ATOM 905 C CA . VAL A 1 118 ? -19.484 -9.188 -9.562 1 98.88 118 VAL A CA 1
ATOM 906 C C . VAL A 1 118 ? -19.469 -10.688 -9.828 1 98.88 118 VAL A C 1
ATOM 908 O O . VAL A 1 118 ? -20.016 -11.469 -9.047 1 98.88 118 VAL A O 1
ATOM 911 N N . ARG A 1 119 ? -18.797 -11.094 -10.883 1 98.62 119 ARG A N 1
ATOM 912 C CA . ARG A 1 119 ? -18.812 -12.492 -11.305 1 98.62 119 ARG A CA 1
ATOM 913 C C . ARG A 1 119 ? -17.75 -13.297 -10.555 1 98.62 119 ARG A C 1
ATOM 915 O O . ARG A 1 119 ? -18.016 -14.414 -10.117 1 98.62 119 ARG A O 1
ATOM 922 N N . PRO A 1 120 ? -16.484 -12.758 -10.406 1 98.88 120 PRO A N 1
ATOM 923 C CA . PRO A 1 120 ? -15.484 -13.57 -9.695 1 98.88 120 PRO A CA 1
ATOM 924 C C . PRO A 1 120 ? -15.914 -13.922 -8.273 1 98.88 120 PRO A C 1
ATOM 926 O O . PRO A 1 120 ? -16.547 -13.102 -7.598 1 98.88 120 PRO A O 1
ATOM 929 N N . ALA A 1 121 ? -15.516 -15.047 -7.832 1 98.88 121 ALA A N 1
ATOM 930 C CA . ALA A 1 121 ? -15.914 -15.555 -6.52 1 98.88 121 ALA A CA 1
ATOM 931 C C . ALA A 1 121 ? -15.094 -14.914 -5.41 1 98.88 121 ALA A C 1
ATOM 933 O O . ALA A 1 121 ? -13.938 -14.523 -5.625 1 98.88 121 ALA A O 1
ATOM 934 N N . ARG A 1 122 ? -15.734 -14.773 -4.25 1 98.88 122 ARG A N 1
ATOM 935 C CA . ARG A 1 122 ? -15.031 -14.453 -3.014 1 98.88 122 ARG A CA 1
ATOM 936 C C . ARG A 1 122 ? -14.359 -15.695 -2.426 1 98.88 122 ARG A C 1
ATOM 938 O O . ARG A 1 122 ? -14.664 -16.812 -2.828 1 98.88 122 ARG A O 1
ATOM 945 N N . ILE A 1 123 ? -13.383 -15.5 -1.567 1 98.94 123 ILE A N 1
ATOM 946 C CA . ILE A 1 123 ? -12.711 -16.609 -0.895 1 98.94 123 ILE A CA 1
ATOM 947 C C . ILE A 1 123 ? -13.281 -16.781 0.51 1 98.94 123 ILE A C 1
ATOM 949 O O . ILE A 1 123 ? -13.117 -15.914 1.367 1 98.94 123 ILE A O 1
ATOM 953 N N . GLN A 1 124 ? -13.812 -17.906 0.815 1 98.75 124 GLN A N 1
ATOM 954 C CA . GLN A 1 124 ? -14.539 -18.188 2.053 1 98.75 124 GLN A CA 1
ATOM 955 C C . GLN A 1 124 ? -13.633 -18.016 3.268 1 98.75 124 GLN A C 1
ATOM 957 O O . GLN A 1 124 ? -14.07 -17.516 4.309 1 98.75 124 GLN A O 1
ATOM 962 N N . GLU A 1 125 ? -12.422 -18.469 3.162 1 98.69 125 GLU A N 1
ATOM 963 C CA . GLU A 1 125 ? -11.5 -18.5 4.293 1 98.69 125 GLU A CA 1
ATOM 964 C C . GLU A 1 125 ? -11.016 -17.109 4.664 1 98.69 125 GLU A C 1
ATOM 966 O O . GLU A 1 125 ? -10.508 -16.891 5.766 1 98.69 125 GLU A O 1
ATOM 971 N N . CYS A 1 126 ? -11.102 -16.125 3.738 1 98.81 126 CYS A N 1
ATOM 972 C CA . CYS A 1 126 ? -10.594 -14.781 3.994 1 98.81 126 CYS A CA 1
ATOM 973 C C . CYS A 1 126 ? -11.578 -13.969 4.828 1 98.81 126 CYS A C 1
ATOM 975 O O . CYS A 1 126 ? -12.742 -13.82 4.453 1 98.81 126 CYS A O 1
ATOM 977 N N . PRO A 1 127 ? -11.148 -13.336 5.91 1 98.62 127 PRO A N 1
ATOM 978 C CA . PRO A 1 127 ? -12.055 -12.617 6.816 1 98.62 127 PRO A CA 1
ATOM 979 C C . PRO A 1 127 ? -12.68 -11.391 6.176 1 98.62 127 PRO A C 1
ATOM 981 O O . PRO A 1 127 ? -13.766 -10.953 6.586 1 98.62 127 PRO A O 1
ATOM 984 N N . VAL A 1 128 ? -12.031 -10.773 5.297 1 98.81 128 VAL A N 1
ATOM 985 C CA . VAL A 1 128 ? -12.531 -9.602 4.598 1 98.81 128 VAL A CA 1
ATOM 986 C C . VAL A 1 128 ? -12.523 -9.852 3.09 1 98.81 128 VAL A C 1
ATOM 988 O O . VAL A 1 128 ? -11.547 -10.375 2.549 1 98.81 128 VAL A O 1
ATOM 991 N N . GLN A 1 129 ? -13.578 -9.531 2.424 1 98.94 129 GLN A N 1
ATOM 992 C CA . GLN A 1 129 ? -13.758 -9.688 0.984 1 98.94 129 GLN A CA 1
ATOM 993 C C . GLN A 1 129 ? -14.328 -8.414 0.36 1 98.94 129 GLN A C 1
ATOM 995 O O . GLN A 1 129 ? -15.344 -7.891 0.826 1 98.94 129 GLN A O 1
ATOM 1000 N N . MET A 1 130 ? -13.711 -7.902 -0.697 1 98.94 130 MET A N 1
ATOM 1001 C CA . MET A 1 130 ? -14.18 -6.691 -1.365 1 98.94 130 MET A CA 1
ATOM 1002 C C . MET A 1 130 ? -14.5 -6.969 -2.832 1 98.94 130 MET A C 1
ATOM 1004 O O . MET A 1 130 ? -13.609 -7.332 -3.604 1 98.94 130 MET A O 1
ATOM 1008 N N . GLU A 1 131 ? -15.727 -6.867 -3.207 1 99 131 GLU A N 1
ATOM 1009 C CA . GLU A 1 131 ? -16.141 -6.934 -4.605 1 99 131 GLU A CA 1
ATOM 1010 C C . GLU A 1 131 ? -15.797 -5.645 -5.344 1 99 131 GLU A C 1
ATOM 1012 O O . GLU A 1 131 ? -16.188 -4.555 -4.918 1 99 131 GLU A O 1
ATOM 1017 N N . CYS A 1 132 ? -15.094 -5.801 -6.508 1 98.94 132 CYS A N 1
ATOM 1018 C CA . CYS A 1 132 ? -14.523 -4.598 -7.113 1 98.94 132 CYS A CA 1
ATOM 1019 C C . CYS A 1 132 ? -14.766 -4.578 -8.617 1 98.94 132 CYS A C 1
ATOM 1021 O O . CYS A 1 132 ? -14.859 -5.633 -9.25 1 98.94 132 CYS A O 1
ATOM 1023 N N . GLU A 1 133 ? -14.82 -3.365 -9.125 1 98.88 133 GLU A N 1
ATOM 1024 C CA . GLU A 1 133 ? -14.82 -3.105 -10.562 1 98.88 133 GLU A CA 1
ATOM 1025 C C . GLU A 1 133 ? -13.633 -2.23 -10.961 1 98.88 133 GLU A C 1
ATOM 1027 O O . GLU A 1 133 ? -13.219 -1.354 -10.195 1 98.88 133 GLU A O 1
ATOM 1032 N N . LEU A 1 134 ? -13.164 -2.48 -12.188 1 98.88 134 LEU A N 1
ATOM 1033 C CA . LEU A 1 134 ? -12.055 -1.701 -12.734 1 98.88 134 LEU A CA 1
ATOM 1034 C C . LEU A 1 134 ? -12.469 -0.247 -12.945 1 98.88 134 LEU A C 1
ATOM 1036 O O . LEU A 1 134 ? -13.508 0.028 -13.539 1 98.88 134 LEU A O 1
ATOM 1040 N N . ALA A 1 135 ? -11.742 0.678 -12.375 1 98.56 135 ALA A N 1
ATOM 1041 C CA . ALA A 1 135 ? -11.906 2.098 -12.68 1 98.56 135 ALA A CA 1
ATOM 1042 C C . ALA A 1 135 ? -10.969 2.537 -13.797 1 98.56 135 ALA A C 1
ATOM 1044 O O . ALA A 1 135 ? -11.398 3.119 -14.789 1 98.56 135 ALA A O 1
ATOM 1045 N N . LYS A 1 136 ? -9.664 2.223 -13.594 1 98.5 136 LYS A N 1
ATOM 1046 C CA . LYS A 1 136 ? -8.648 2.635 -14.555 1 98.5 136 LYS A CA 1
ATOM 1047 C C . LYS A 1 136 ? -7.355 1.853 -14.367 1 98.5 136 LYS A C 1
ATOM 1049 O O . LYS A 1 136 ? -6.996 1.506 -13.234 1 98.5 136 LYS A O 1
ATOM 1054 N N . SER A 1 137 ? -6.699 1.525 -15.414 1 98.5 137 SER A N 1
ATOM 1055 C CA . SER A 1 137 ? -5.344 0.991 -15.406 1 98.5 137 SER A CA 1
ATOM 1056 C C . SER A 1 137 ? -4.316 2.086 -15.672 1 98.5 137 SER A C 1
ATOM 1058 O O . SER A 1 137 ? -4.484 2.889 -16.594 1 98.5 137 SER A O 1
ATOM 1060 N N . HIS A 1 138 ? -3.297 2.182 -14.836 1 98.31 138 HIS A N 1
ATOM 1061 C CA . HIS A 1 138 ? -2.238 3.176 -14.969 1 98.31 138 HIS A CA 1
ATOM 1062 C C . HIS A 1 138 ? -0.913 2.523 -15.344 1 98.31 138 HIS A C 1
ATOM 1064 O O . HIS A 1 138 ? -0.335 1.78 -14.547 1 98.31 138 HIS A O 1
ATOM 1070 N N . THR A 1 139 ? -0.415 2.848 -16.547 1 97.56 139 THR A N 1
ATOM 1071 C CA . THR A 1 139 ? 0.886 2.35 -16.984 1 97.56 139 THR A CA 1
ATOM 1072 C C . THR A 1 139 ? 2.006 2.973 -16.156 1 97.56 139 THR A C 1
ATOM 1074 O O . THR A 1 139 ? 2.045 4.191 -15.969 1 97.56 139 THR A O 1
ATOM 1077 N N . LEU A 1 140 ? 2.883 2.107 -15.609 1 98.19 140 LEU A N 1
ATOM 1078 C CA . LEU A 1 140 ? 4.012 2.596 -14.82 1 98.19 140 LEU A CA 1
ATOM 1079 C C . LEU A 1 140 ? 5.309 2.514 -15.625 1 98.19 140 LEU A C 1
ATOM 1081 O O . LEU A 1 140 ? 5.344 1.896 -16.688 1 98.19 140 LEU A O 1
ATOM 1085 N N . MET A 1 141 ? 6.297 3.211 -15.172 1 98 141 MET A N 1
ATOM 1086 C CA . MET A 1 141 ? 7.645 3.232 -15.734 1 98 141 MET A CA 1
ATOM 1087 C C . MET A 1 141 ? 7.625 3.709 -17.172 1 98 141 MET A C 1
ATOM 1089 O O . MET A 1 141 ? 8.32 3.154 -18.031 1 98 141 MET A O 1
ATOM 1093 N N . GLU A 1 142 ? 6.754 4.656 -17.5 1 97.56 142 GLU A N 1
ATOM 1094 C CA . GLU A 1 142 ? 6.633 5.18 -18.859 1 97.56 142 GLU A CA 1
ATOM 1095 C C . GLU A 1 142 ? 7.895 5.922 -19.281 1 97.56 142 GLU A C 1
ATOM 1097 O O . GLU A 1 142 ? 8.148 6.109 -20.469 1 97.56 142 GLU A O 1
ATOM 1102 N N . ASP A 1 143 ? 8.688 6.375 -18.344 1 96.69 143 ASP A N 1
ATOM 1103 C CA . ASP A 1 143 ? 9.914 7.133 -18.594 1 96.69 143 ASP A CA 1
ATOM 1104 C C . ASP A 1 143 ? 11.055 6.203 -19 1 96.69 143 ASP A C 1
ATOM 1106 O O . ASP A 1 143 ? 12.117 6.668 -19.438 1 96.69 143 ASP A O 1
ATOM 1110 N N . PHE A 1 144 ? 10.914 4.898 -18.828 1 96.88 144 PHE A N 1
ATOM 1111 C CA . PHE A 1 144 ? 11.875 3.889 -19.25 1 96.88 144 PHE A CA 1
ATOM 1112 C C . PHE A 1 144 ? 11.398 3.178 -20.516 1 96.88 144 PHE A C 1
ATOM 1114 O O . PHE A 1 144 ? 10.531 2.307 -20.453 1 96.88 144 PHE A O 1
ATOM 1121 N N . PRO A 1 145 ? 12.055 3.424 -21.672 1 96.56 145 PRO A N 1
ATOM 1122 C CA . PRO A 1 145 ? 11.609 2.783 -22.906 1 96.56 145 PRO A CA 1
ATOM 1123 C C . PRO A 1 145 ? 11.664 1.26 -22.844 1 96.56 145 PRO A C 1
ATOM 1125 O O . PRO A 1 145 ? 10.805 0.581 -23.406 1 96.56 145 PRO A O 1
ATOM 1128 N N . ASP A 1 146 ? 12.57 0.688 -22.156 1 96.44 146 ASP A N 1
ATOM 1129 C CA . ASP A 1 146 ? 12.789 -0.755 -22.125 1 96.44 146 ASP A CA 1
ATOM 1130 C C . ASP A 1 146 ? 11.93 -1.414 -21.047 1 96.44 146 ASP A C 1
ATOM 1132 O O . ASP A 1 146 ? 11.75 -2.635 -21.047 1 96.44 146 ASP A O 1
ATOM 1136 N N . LEU A 1 147 ? 11.289 -0.617 -20.156 1 96.06 147 LEU A N 1
ATOM 1137 C CA . LEU A 1 147 ? 10.523 -1.178 -19.047 1 96.06 147 LEU A CA 1
ATOM 1138 C C . LEU A 1 147 ? 9.102 -0.625 -19.031 1 96.06 147 LEU A C 1
ATOM 1140 O O . LEU A 1 147 ? 8.344 -0.864 -18.094 1 96.06 147 LEU A O 1
ATOM 1144 N N . LYS A 1 148 ? 8.805 0.121 -20.125 1 95.81 148 LYS A N 1
ATOM 1145 C CA . LYS A 1 148 ? 7.48 0.735 -20.203 1 95.81 148 LYS A CA 1
ATOM 1146 C C . LYS A 1 148 ? 6.379 -0.318 -20.125 1 95.81 148 LYS A C 1
ATOM 1148 O O . LYS A 1 148 ? 6.289 -1.195 -20.984 1 95.81 148 LYS A O 1
ATOM 1153 N N . GLY A 1 149 ? 5.629 -0.27 -19.094 1 93.69 149 GLY A N 1
ATOM 1154 C CA . GLY A 1 149 ? 4.453 -1.118 -19 1 93.69 149 GLY A CA 1
ATOM 1155 C C . GLY A 1 149 ? 4.758 -2.508 -18.469 1 93.69 149 GLY A C 1
ATOM 1156 O O . GLY A 1 149 ? 3.879 -3.373 -18.453 1 93.69 149 GLY A O 1
ATOM 1157 N N . VAL A 1 150 ? 5.973 -2.75 -18.031 1 96.5 150 VAL A N 1
ATOM 1158 C CA . VAL A 1 150 ? 6.312 -4.051 -17.453 1 96.5 150 VAL A CA 1
ATOM 1159 C C . VAL A 1 150 ? 5.531 -4.27 -16.172 1 96.5 150 VAL A C 1
ATOM 1161 O O . VAL A 1 150 ? 5.172 -5.402 -15.836 1 96.5 150 VAL A O 1
ATOM 1164 N N . VAL A 1 151 ? 5.246 -3.156 -15.438 1 97.62 151 VAL A N 1
ATOM 1165 C CA . VAL A 1 151 ? 4.371 -3.176 -14.273 1 97.62 151 VAL A CA 1
ATOM 1166 C C . VAL A 1 151 ? 3.221 -2.189 -14.477 1 97.62 151 VAL A C 1
ATOM 1168 O O . VAL A 1 151 ? 3.324 -1.264 -15.281 1 97.62 151 VAL A O 1
ATOM 1171 N N . VAL A 1 152 ? 2.125 -2.461 -13.75 1 98.44 152 VAL A N 1
ATOM 1172 C CA . VAL A 1 152 ? 0.915 -1.66 -13.891 1 98.44 152 VAL A CA 1
ATOM 1173 C C . VAL A 1 152 ? 0.281 -1.432 -12.523 1 98.44 152 VAL A C 1
ATOM 1175 O O . VAL A 1 152 ? 0.399 -2.273 -11.625 1 98.44 152 VAL A O 1
ATOM 1178 N N . ALA A 1 153 ? -0.269 -0.266 -12.328 1 98.81 153 ALA A N 1
ATOM 1179 C CA . ALA A 1 153 ? -1.153 0.016 -11.203 1 98.81 153 ALA A CA 1
ATOM 1180 C C . ALA A 1 153 ? -2.615 -0.001 -11.633 1 98.81 153 ALA A C 1
ATOM 1182 O O . ALA A 1 153 ? -2.996 0.684 -12.586 1 98.81 153 ALA A O 1
ATOM 1183 N N . ILE A 1 154 ? -3.408 -0.78 -10.969 1 98.88 154 ILE A N 1
ATOM 1184 C CA . ILE A 1 154 ? -4.824 -0.911 -11.281 1 98.88 154 ILE A CA 1
ATOM 1185 C C . ILE A 1 154 ? -5.66 -0.238 -10.195 1 98.88 154 ILE A C 1
ATOM 1187 O O . ILE A 1 154 ? -5.523 -0.558 -9.016 1 98.88 154 ILE A O 1
ATOM 1191 N N . GLU A 1 155 ? -6.434 0.722 -10.609 1 98.94 155 GLU A N 1
ATOM 1192 C CA . GLU A 1 155 ? -7.406 1.367 -9.734 1 98.94 155 GLU A CA 1
ATOM 1193 C C . GLU A 1 155 ? -8.758 0.651 -9.781 1 98.94 155 GLU A C 1
ATOM 1195 O O . GLU A 1 155 ? -9.336 0.491 -10.859 1 98.94 155 GLU A O 1
ATOM 1200 N N . LEU A 1 156 ? -9.211 0.258 -8.586 1 98.94 156 LEU A N 1
ATOM 1201 C CA . LEU A 1 156 ? -10.492 -0.44 -8.477 1 98.94 156 LEU A CA 1
ATOM 1202 C C . LEU A 1 156 ? -11.5 0.392 -7.699 1 98.94 156 LEU A C 1
ATOM 1204 O O . LEU A 1 156 ? -11.141 1.068 -6.734 1 98.94 156 LEU A O 1
ATOM 1208 N N . LYS A 1 157 ? -12.789 0.349 -8.141 1 98.69 157 LYS A N 1
ATOM 1209 C CA . LYS A 1 157 ? -13.914 0.757 -7.309 1 98.69 157 LYS A CA 1
ATOM 1210 C C . LYS A 1 157 ? -14.336 -0.368 -6.367 1 98.69 157 LYS A C 1
ATOM 1212 O O . LYS A 1 157 ? -14.648 -1.473 -6.812 1 98.69 157 LYS A O 1
ATOM 1217 N N . VAL A 1 158 ? -14.273 -0.136 -5.066 1 98.81 158 VAL A N 1
ATOM 1218 C CA . VAL A 1 158 ? -14.805 -1.108 -4.117 1 98.81 158 VAL A CA 1
ATOM 1219 C C . VAL A 1 158 ? -16.328 -0.956 -4.012 1 98.81 158 VAL A C 1
ATOM 1221 O O . VAL A 1 158 ? -16.812 0.02 -3.441 1 98.81 158 VAL A O 1
ATOM 1224 N N . LEU A 1 159 ? -17.047 -1.93 -4.512 1 98.75 159 LEU A N 1
ATOM 1225 C CA . LEU A 1 159 ? -18.5 -1.851 -4.582 1 98.75 159 LEU A CA 1
ATOM 1226 C C . LEU A 1 159 ? -19.141 -2.307 -3.271 1 98.75 159 LEU A C 1
ATOM 1228 O O . LEU A 1 159 ? -20.109 -1.707 -2.809 1 98.75 159 LEU A O 1
ATOM 1232 N N . ARG A 1 160 ? -18.656 -3.338 -2.746 1 98.75 160 ARG A N 1
ATOM 1233 C CA . ARG A 1 160 ? -19.203 -3.959 -1.545 1 98.75 160 ARG A CA 1
ATOM 1234 C C . ARG A 1 160 ? -18.125 -4.68 -0.755 1 98.75 160 ARG A C 1
ATOM 1236 O O . ARG A 1 160 ? -17.266 -5.352 -1.337 1 98.75 160 ARG A O 1
ATOM 1243 N N . THR A 1 161 ? -18.156 -4.473 0.534 1 98.81 161 THR A N 1
ATOM 1244 C CA . THR A 1 161 ? -17.25 -5.176 1.441 1 98.81 161 THR A CA 1
ATOM 1245 C C . THR A 1 161 ? -18.031 -6.16 2.314 1 98.81 161 THR A C 1
ATOM 1247 O O . THR A 1 161 ? -19.062 -5.816 2.873 1 98.81 161 THR A O 1
ATOM 1250 N N . HIS A 1 162 ? -17.531 -7.398 2.318 1 98.75 162 HIS A N 1
ATOM 1251 C CA . HIS A 1 162 ? -17.984 -8.422 3.258 1 98.75 162 HIS A CA 1
ATOM 1252 C C . HIS A 1 162 ? -16.953 -8.648 4.355 1 98.75 162 HIS A C 1
ATOM 1254 O O . HIS A 1 162 ? -15.75 -8.648 4.09 1 98.75 162 HIS A O 1
ATOM 1260 N N . ILE A 1 163 ? -17.438 -8.867 5.574 1 98.56 163 ILE A N 1
ATOM 1261 C CA . ILE A 1 163 ? -16.516 -9.062 6.684 1 98.56 163 ILE A CA 1
ATOM 1262 C C . ILE A 1 163 ? -17.062 -10.133 7.625 1 98.56 163 ILE A C 1
ATOM 1264 O O . ILE A 1 163 ? -18.266 -10.258 7.801 1 98.56 163 ILE A O 1
ATOM 1268 N N . MET A 1 164 ? -16.156 -10.969 8.211 1 98.31 164 MET A N 1
ATOM 1269 C CA . MET A 1 164 ? -16.578 -11.906 9.25 1 98.31 164 MET A CA 1
ATOM 1270 C C . MET A 1 164 ? -17.109 -11.156 10.469 1 98.31 164 MET A C 1
ATOM 1272 O O . MET A 1 164 ? -16.547 -10.133 10.867 1 98.31 164 MET A O 1
ATOM 1276 N N . GLU A 1 165 ? -18.047 -11.688 11.109 1 96.44 165 GLU A N 1
ATOM 1277 C CA . GLU A 1 165 ? -18.812 -11.016 12.156 1 96.44 165 GLU A CA 1
ATOM 1278 C C . GLU A 1 165 ? -17.922 -10.609 13.32 1 96.44 165 GLU A C 1
ATOM 1280 O O . GLU A 1 165 ? -18.094 -9.539 13.898 1 96.44 165 GLU A O 1
ATOM 1285 N N . HIS A 1 166 ? -17 -11.406 13.68 1 96.69 166 HIS A N 1
ATOM 1286 C CA . HIS A 1 166 ? -16.188 -11.172 14.867 1 96.69 166 HIS A CA 1
ATOM 1287 C C . HIS A 1 166 ? -15.266 -9.977 14.672 1 96.69 166 HIS A C 1
ATOM 1289 O O . HIS A 1 166 ? -14.664 -9.484 15.633 1 96.69 166 HIS A O 1
ATOM 1295 N N . LEU A 1 167 ? -15.141 -9.406 13.445 1 97.88 167 LEU A N 1
ATOM 1296 C CA . LEU A 1 167 ? -14.258 -8.289 13.141 1 97.88 167 LEU A CA 1
ATOM 1297 C C . LEU A 1 167 ? -14.992 -6.961 13.25 1 97.88 167 LEU A C 1
ATOM 1299 O O . LEU A 1 167 ? -14.375 -5.895 13.227 1 97.88 167 LEU A O 1
ATOM 1303 N N . ARG A 1 168 ? -16.266 -6.98 13.32 1 96.94 168 ARG A N 1
ATOM 1304 C CA . ARG A 1 168 ? -17.062 -5.762 13.445 1 96.94 168 ARG A CA 1
ATOM 1305 C C . ARG A 1 168 ? -16.859 -5.105 14.805 1 96.94 168 ARG A C 1
ATOM 1307 O O . ARG A 1 168 ? -16.766 -5.797 15.82 1 96.94 168 ARG A O 1
ATOM 1314 N N . MET A 1 169 ? -16.781 -3.797 14.844 1 96.5 169 MET A N 1
ATOM 1315 C CA . MET A 1 169 ? -16.641 -3.059 16.094 1 96.5 169 MET A CA 1
ATOM 1316 C C . MET A 1 169 ? -17.969 -3.01 16.844 1 96.5 169 MET A C 1
ATOM 1318 O O . MET A 1 169 ? -18.953 -2.48 16.328 1 96.5 169 MET A O 1
ATOM 1322 N N . PRO A 1 170 ? -17.969 -3.564 18.062 1 94.38 170 PRO A N 1
ATOM 1323 C CA . PRO A 1 170 ? -19.219 -3.473 18.812 1 94.38 170 PRO A CA 1
ATOM 1324 C C . PRO A 1 170 ? -19.719 -2.039 18.953 1 94.38 170 PRO A C 1
ATOM 1326 O O . PRO A 1 170 ? -18.922 -1.118 19.156 1 94.38 170 PRO A O 1
ATOM 1329 N N . GLY A 1 171 ? -21 -1.862 18.766 1 94.19 171 GLY A N 1
ATOM 1330 C CA . GLY A 1 171 ? -21.625 -0.562 18.969 1 94.19 171 GLY A CA 1
ATOM 1331 C C . GLY A 1 171 ? -21.609 0.306 17.719 1 94.19 171 GLY A C 1
ATOM 1332 O O . GLY A 1 171 ? -22.156 1.409 17.719 1 94.19 171 GLY A O 1
ATOM 1333 N N . HIS A 1 172 ? -21 -0.13 16.719 1 95.69 172 HIS A N 1
ATOM 1334 C CA . HIS A 1 172 ? -20.922 0.628 15.469 1 95.69 172 HIS A CA 1
ATOM 1335 C C . HIS A 1 172 ? -21.359 -0.226 14.281 1 95.69 172 HIS A C 1
ATOM 1337 O O . HIS A 1 172 ? -20.844 -1.327 14.086 1 95.69 172 HIS A O 1
ATOM 1343 N N . PRO A 1 173 ? -22.281 0.231 13.445 1 96.44 173 PRO A N 1
ATOM 1344 C CA . PRO A 1 173 ? -22.797 -0.581 12.336 1 96.44 173 PRO A CA 1
ATOM 1345 C C . PRO A 1 173 ? -21.781 -0.735 11.211 1 96.44 173 PRO A C 1
ATOM 1347 O O . PRO A 1 173 ? -21.766 -1.759 10.516 1 96.44 173 PRO A O 1
ATOM 1350 N N . ASN A 1 174 ? -20.891 0.263 11.031 1 97.69 174 ASN A N 1
ATOM 1351 C CA . ASN A 1 174 ? -20.062 0.27 9.836 1 97.69 174 ASN A CA 1
ATOM 1352 C C . ASN A 1 174 ? -18.594 0.517 10.172 1 97.69 174 ASN A C 1
ATOM 1354 O O . ASN A 1 174 ? -17.891 1.182 9.422 1 97.69 174 ASN A O 1
ATOM 1358 N N . ARG A 1 175 ? -18.156 0.04 11.344 1 97.25 175 ARG A N 1
ATOM 1359 C CA . ARG A 1 175 ? -16.75 0.151 11.727 1 97.25 175 ARG A CA 1
ATOM 1360 C C . ARG A 1 175 ? -16.141 -1.226 11.938 1 97.25 175 ARG A C 1
ATOM 1362 O O . ARG A 1 175 ? -16.781 -2.127 12.477 1 97.25 175 ARG A O 1
ATOM 1369 N N . VAL A 1 176 ? -14.984 -1.347 11.453 1 97.75 176 VAL A N 1
ATOM 1370 C CA . VAL A 1 176 ? -14.18 -2.543 11.672 1 97.75 176 VAL A CA 1
ATOM 1371 C C . VAL A 1 176 ? -13.344 -2.375 12.938 1 97.75 176 VAL A C 1
ATOM 1373 O O . VAL A 1 176 ? -12.828 -1.288 13.211 1 97.75 176 VAL A O 1
ATOM 1376 N N . ASN A 1 177 ? -13.25 -3.398 13.773 1 97.31 177 ASN A N 1
ATOM 1377 C CA . ASN A 1 177 ? -12.391 -3.387 14.953 1 97.31 177 ASN A CA 1
ATOM 1378 C C . ASN A 1 177 ? -10.945 -3.73 14.609 1 97.31 177 ASN A C 1
ATOM 1380 O O . ASN A 1 177 ? -10.617 -4.902 14.414 1 97.31 177 ASN A O 1
ATOM 1384 N N . PRO A 1 178 ? -10.086 -2.705 14.523 1 96.75 178 PRO A N 1
ATOM 1385 C CA . PRO A 1 178 ? -8.711 -2.994 14.102 1 96.75 178 PRO A CA 1
ATOM 1386 C C . PRO A 1 178 ? -7.969 -3.891 15.086 1 96.75 178 PRO A C 1
ATOM 1388 O O . PRO A 1 178 ? -7.027 -4.59 14.703 1 96.75 178 PRO A O 1
ATOM 1391 N N . ASP A 1 179 ? -8.406 -3.928 16.328 1 96.44 179 ASP A N 1
ATOM 1392 C CA . ASP A 1 179 ? -7.77 -4.754 17.344 1 96.44 179 ASP A CA 1
ATOM 1393 C C . ASP A 1 179 ? -7.988 -6.242 17.062 1 96.44 179 ASP A C 1
ATOM 1395 O O . ASP A 1 179 ? -7.262 -7.09 17.594 1 96.44 179 ASP A O 1
ATOM 1399 N N . ARG A 1 180 ? -9.008 -6.508 16.281 1 96.62 180 ARG A N 1
ATOM 1400 C CA . ARG A 1 180 ? -9.344 -7.902 16.016 1 96.62 180 ARG A CA 1
ATOM 1401 C C . ARG A 1 180 ? -8.828 -8.328 14.641 1 96.62 180 ARG A C 1
ATOM 1403 O O . ARG A 1 180 ? -8.828 -9.516 14.312 1 96.62 180 ARG A O 1
ATOM 1410 N N . LEU A 1 181 ? -8.469 -7.359 13.797 1 95.88 181 LEU A N 1
ATOM 1411 C CA . LEU A 1 181 ? -7.891 -7.664 12.492 1 95.88 181 LEU A CA 1
ATOM 1412 C C . LEU A 1 181 ? -6.496 -8.266 12.641 1 95.88 181 LEU A C 1
ATOM 1414 O O . LEU A 1 181 ? -5.699 -7.809 13.461 1 95.88 181 LEU A O 1
ATOM 1418 N N . ARG A 1 182 ? -6.184 -9.32 11.914 1 96.12 182 ARG A N 1
ATOM 1419 C CA . ARG A 1 182 ? -4.887 -9.992 11.922 1 96.12 182 ARG A CA 1
ATOM 1420 C C . ARG A 1 182 ? -4.348 -10.148 10.508 1 96.12 182 ARG A C 1
ATOM 1422 O O . ARG A 1 182 ? -4.152 -11.273 10.039 1 96.12 182 ARG A O 1
ATOM 1429 N N . PRO A 1 183 ? -4.086 -9.008 9.891 1 97.75 183 PRO A N 1
ATOM 1430 C CA . PRO A 1 183 ? -3.555 -9.109 8.531 1 97.75 183 PRO A CA 1
ATOM 1431 C C . PRO A 1 183 ? -2.213 -9.836 8.477 1 97.75 183 PRO A C 1
ATOM 1433 O O . PRO A 1 183 ? -1.477 -9.859 9.469 1 97.75 183 PRO A O 1
ATOM 1436 N N . ILE A 1 184 ? -1.939 -10.508 7.402 1 98.5 184 ILE A N 1
ATOM 1437 C CA . ILE A 1 184 ? -0.626 -11.07 7.105 1 98.5 184 ILE A CA 1
ATOM 1438 C C . ILE A 1 184 ? 0.12 -10.156 6.141 1 98.5 184 ILE A C 1
ATOM 1440 O O . ILE A 1 184 ? -0.469 -9.625 5.195 1 98.5 184 ILE A O 1
ATOM 1444 N N . PHE A 1 185 ? 1.383 -9.938 6.477 1 98.12 185 PHE A N 1
ATOM 1445 C CA . PHE A 1 185 ? 2.205 -8.992 5.723 1 98.12 185 PHE A CA 1
ATOM 1446 C C . PHE A 1 185 ? 3.346 -9.719 5.016 1 98.12 185 PHE A C 1
ATOM 1448 O O . PHE A 1 185 ? 3.869 -10.711 5.531 1 98.12 185 PHE A O 1
ATOM 1455 N N . MET A 1 186 ? 3.617 -9.234 3.844 1 97.31 186 MET A N 1
ATOM 1456 C CA . MET A 1 186 ? 4.867 -9.594 3.189 1 97.31 186 MET A CA 1
ATOM 1457 C C . MET A 1 186 ? 5.934 -8.523 3.412 1 97.31 186 MET A C 1
ATOM 1459 O O . MET A 1 186 ? 5.73 -7.363 3.059 1 97.31 186 MET A O 1
ATOM 1463 N N . CYS A 1 187 ? 6.91 -8.805 4.105 1 97.12 187 CYS A N 1
ATOM 1464 C CA . CYS A 1 187 ? 8.102 -7.977 4.246 1 97.12 187 CYS A CA 1
ATOM 1465 C C . CYS A 1 187 ? 9.297 -8.617 3.549 1 97.12 187 CYS A C 1
ATOM 1467 O O . CYS A 1 187 ? 9.805 -9.648 3.996 1 97.12 187 CYS A O 1
ATOM 1469 N N . PHE A 1 188 ? 9.586 -7.922 2.41 1 95.56 188 PHE A N 1
ATOM 1470 C CA . PHE A 1 188 ? 10.453 -8.562 1.434 1 95.56 188 PHE A CA 1
ATOM 1471 C C . PHE A 1 188 ? 9.906 -9.922 1.029 1 95.56 188 PHE A C 1
ATOM 1473 O O . PHE A 1 188 ? 8.828 -10.016 0.438 1 95.56 188 PHE A O 1
ATOM 1480 N N . GLN A 1 189 ? 10.492 -11.039 1.479 1 95.81 189 GLN A N 1
ATOM 1481 C CA . GLN A 1 189 ? 9.977 -12.32 1.022 1 95.81 189 GLN A CA 1
ATOM 1482 C C . GLN A 1 189 ? 9.562 -13.203 2.201 1 95.81 189 GLN A C 1
ATOM 1484 O O . GLN A 1 189 ? 9.523 -14.43 2.086 1 95.81 189 GLN A O 1
ATOM 1489 N N . GLU A 1 190 ? 9.281 -12.492 3.316 1 97.62 190 GLU A N 1
ATOM 1490 C CA . GLU A 1 190 ? 8.938 -13.219 4.535 1 97.62 190 GLU A CA 1
ATOM 1491 C C . GLU A 1 190 ? 7.586 -12.766 5.082 1 97.62 190 GLU A C 1
ATOM 1493 O O . GLU A 1 190 ? 7.125 -11.664 4.781 1 97.62 190 GLU A O 1
ATOM 1498 N N . PHE A 1 191 ? 6.938 -13.648 5.895 1 98.31 191 PHE A N 1
ATOM 1499 C CA . PHE A 1 191 ? 5.602 -13.391 6.414 1 98.31 191 PHE A CA 1
ATOM 1500 C C . PHE A 1 191 ? 5.672 -12.891 7.855 1 98.31 191 PHE A C 1
ATOM 1502 O O . PHE A 1 191 ? 6.309 -13.523 8.703 1 98.31 191 PHE A O 1
ATOM 1509 N N . TYR A 1 192 ? 4.977 -11.836 8.109 1 98.12 192 TYR A N 1
ATOM 1510 C CA . TYR A 1 192 ? 4.84 -11.305 9.453 1 98.12 192 TYR A CA 1
ATOM 1511 C C . TYR A 1 192 ? 3.389 -10.953 9.766 1 98.12 192 TYR A C 1
ATOM 1513 O O . TYR A 1 192 ? 2.545 -10.938 8.867 1 98.12 192 TYR A O 1
ATOM 1521 N N . GLY A 1 193 ? 3.066 -10.75 10.992 1 98 193 GLY A N 1
ATOM 1522 C CA . GLY A 1 193 ? 1.775 -10.305 11.484 1 98 193 GLY A CA 1
ATOM 1523 C C . GLY A 1 193 ? 1.885 -9.344 12.656 1 98 193 GLY A C 1
ATOM 1524 O O . GLY A 1 193 ? 2.982 -9.094 13.156 1 98 193 GLY A O 1
ATOM 1525 N N . PHE A 1 194 ? 0.746 -8.797 13.008 1 97.44 194 PHE A N 1
ATOM 1526 C CA . PHE A 1 194 ? 0.708 -7.863 14.125 1 97.44 194 PHE A CA 1
ATOM 1527 C C . PHE A 1 194 ? 1.102 -8.555 15.422 1 97.44 194 PHE A C 1
ATOM 1529 O O . PHE A 1 194 ? 0.793 -9.727 15.625 1 97.44 194 PHE A O 1
ATOM 1536 N N . GLY A 1 195 ? 1.837 -7.789 16.266 1 95.56 195 GLY A N 1
ATOM 1537 C CA . GLY A 1 195 ? 1.979 -8.203 17.656 1 95.56 195 GLY A CA 1
ATOM 1538 C C . GLY A 1 195 ? 0.708 -8.031 18.453 1 95.56 195 GLY A C 1
ATOM 1539 O O . GLY A 1 195 ? -0.354 -7.746 17.906 1 95.56 195 GLY A O 1
ATOM 1540 N N . ASP A 1 196 ? 0.924 -8.242 19.781 1 90.88 196 ASP A N 1
ATOM 1541 C CA . ASP A 1 196 ? -0.23 -8.102 20.656 1 90.88 196 ASP A CA 1
ATOM 1542 C C . ASP A 1 196 ? -0.513 -6.629 20.953 1 90.88 196 ASP A C 1
ATOM 1544 O O . ASP A 1 196 ? 0.34 -5.93 21.5 1 90.88 196 ASP A O 1
ATOM 1548 N N . GLY A 1 197 ? -1.599 -6.156 20.5 1 92.56 197 GLY A N 1
ATOM 1549 C CA . GLY A 1 197 ? -2.082 -4.84 20.875 1 92.56 197 GLY A CA 1
ATOM 1550 C C . GLY A 1 197 ? -1.476 -3.719 20.047 1 92.56 197 GLY A C 1
ATOM 1551 O O . GLY A 1 197 ? -0.61 -3.961 19.203 1 92.56 197 GLY A O 1
ATOM 1552 N N . LYS A 1 198 ? -1.935 -2.529 20.281 1 96.62 198 LYS A N 1
ATOM 1553 C CA . LYS A 1 198 ? -1.465 -1.299 19.656 1 96.62 198 LYS A CA 1
ATOM 1554 C C . LYS A 1 198 ? -0.081 -0.911 20.172 1 96.62 198 LYS A C 1
ATOM 1556 O O . LYS A 1 198 ? 0.271 -1.214 21.312 1 96.62 198 LYS A O 1
ATOM 1561 N N . VAL A 1 199 ? 0.686 -0.263 19.312 1 96.69 199 VAL A N 1
ATOM 1562 C CA . VAL A 1 199 ? 2.023 0.123 19.75 1 96.69 199 VAL A CA 1
ATOM 1563 C C . VAL A 1 199 ? 1.958 1.449 20.5 1 96.69 199 VAL A C 1
ATOM 1565 O O . VAL A 1 199 ? 2.896 1.81 21.219 1 96.69 199 VAL A O 1
ATOM 1568 N N . SER A 1 200 ? 0.919 2.199 20.328 1 96.25 200 SER A N 1
ATOM 1569 C CA . SER A 1 200 ? 0.682 3.488 20.984 1 96.25 200 SER A CA 1
ATOM 1570 C C . SER A 1 200 ? -0.74 3.979 20.719 1 96.25 200 SER A C 1
ATOM 1572 O O . SER A 1 200 ? -1.433 3.465 19.844 1 96.25 200 SER A O 1
ATOM 1574 N N . GLU A 1 201 ? -1.095 4.953 21.562 1 95.75 201 GLU A N 1
ATOM 1575 C CA . GLU A 1 201 ? -2.297 5.699 21.203 1 95.75 201 GLU A CA 1
ATOM 1576 C C . GLU A 1 201 ? -2.088 6.496 19.922 1 95.75 201 GLU A C 1
ATOM 1578 O O . GLU A 1 201 ? -0.959 6.859 19.578 1 95.75 201 GLU A O 1
ATOM 1583 N N . SER A 1 202 ? -3.162 6.68 19.203 1 96.62 202 SER A N 1
ATOM 1584 C CA . SER A 1 202 ? -3.123 7.406 17.938 1 96.62 202 SER A CA 1
ATOM 1585 C C . SER A 1 202 ? -3.965 8.672 18.016 1 96.62 202 SER A C 1
ATOM 1587 O O . SER A 1 202 ? -5.137 8.633 18.391 1 96.62 202 SER A O 1
ATOM 1589 N N . THR A 1 203 ? -3.33 9.82 17.656 1 94.56 203 THR A N 1
ATOM 1590 C CA . THR A 1 203 ? -4.066 11.078 17.562 1 94.56 203 THR A CA 1
ATOM 1591 C C . THR A 1 203 ? -5.203 10.961 16.547 1 94.56 203 THR A C 1
ATOM 1593 O O . THR A 1 203 ? -6.32 11.414 16.812 1 94.56 203 THR A O 1
ATOM 1596 N N . LEU A 1 204 ? -4.957 10.312 15.406 1 91.5 204 LEU A N 1
ATOM 1597 C CA . LEU A 1 204 ? -5.98 10.148 14.383 1 91.5 204 LEU A CA 1
ATOM 1598 C C . LEU A 1 204 ? -7.121 9.273 14.883 1 91.5 204 LEU A C 1
ATOM 1600 O O . LEU A 1 204 ? -8.242 9.344 14.367 1 91.5 204 LEU A O 1
ATOM 1604 N N . GLY A 1 205 ? -6.789 8.43 15.797 1 92.94 205 GLY A N 1
ATOM 1605 C CA . GLY A 1 205 ? -7.797 7.562 16.391 1 92.94 205 GLY A CA 1
ATOM 1606 C C . GLY A 1 205 ? -8.922 8.328 17.062 1 92.94 205 GLY A C 1
ATOM 1607 O O . GLY A 1 205 ? -9.992 7.773 17.312 1 92.94 205 GLY A O 1
ATOM 1608 N N . LYS A 1 206 ? -8.727 9.586 17.312 1 92.62 206 LYS A N 1
ATOM 1609 C CA . LYS A 1 206 ? -9.719 10.43 17.984 1 92.62 206 LYS A CA 1
ATOM 1610 C C . LYS A 1 206 ? -10.664 11.07 16.969 1 92.62 206 LYS A C 1
ATOM 1612 O O . LYS A 1 206 ? -11.695 11.633 17.344 1 92.62 206 LYS A O 1
ATOM 1617 N N . VAL A 1 207 ? -10.305 11.031 15.727 1 93.19 207 VAL A N 1
ATOM 1618 C CA . VAL A 1 207 ? -11.148 11.578 14.664 1 93.19 207 VAL A CA 1
ATOM 1619 C C . VAL A 1 207 ? -12.25 10.57 14.312 1 93.19 207 VAL A C 1
ATOM 1621 O O . VAL A 1 207 ? -11.977 9.383 14.117 1 93.19 207 VAL A O 1
ATOM 1624 N N . ASP A 1 208 ? -13.516 11.047 14.281 1 94.88 208 ASP A N 1
ATOM 1625 C CA . ASP A 1 208 ? -14.609 10.188 13.836 1 94.88 208 ASP A CA 1
ATOM 1626 C C . ASP A 1 208 ? -14.406 9.734 12.398 1 94.88 208 ASP A C 1
ATOM 1628 O O . ASP A 1 208 ? -14.297 10.555 11.484 1 94.88 208 ASP A O 1
ATOM 1632 N N . GLU A 1 209 ? -14.414 8.406 12.203 1 95.12 209 GLU A N 1
ATOM 1633 C CA . GLU A 1 209 ? -14.172 7.855 10.875 1 95.12 209 GLU A CA 1
ATOM 1634 C C . GLU A 1 209 ? -15.188 8.375 9.859 1 95.12 209 GLU A C 1
ATOM 1636 O O . GLU A 1 209 ? -14.875 8.5 8.672 1 95.12 209 GLU A O 1
ATOM 1641 N N . GLU A 1 210 ? -16.375 8.664 10.305 1 95 210 GLU A N 1
ATOM 1642 C CA . GLU A 1 210 ? -17.438 9.086 9.398 1 95 210 GLU A CA 1
ATOM 1643 C C . GLU A 1 210 ? -17.125 10.438 8.758 1 95 210 GLU A C 1
ATOM 1645 O O . GLU A 1 210 ? -17.734 10.82 7.766 1 95 210 GLU A O 1
ATOM 1650 N N . LYS A 1 211 ? -16.125 11.125 9.289 1 94.56 211 LYS A N 1
ATOM 1651 C CA . LYS A 1 211 ? -15.703 12.391 8.703 1 94.56 211 LYS A CA 1
ATOM 1652 C C . LYS A 1 211 ? -15.016 12.164 7.355 1 94.56 211 LYS A C 1
ATOM 1654 O O . LYS A 1 211 ? -14.836 13.102 6.578 1 94.56 211 LYS A O 1
ATOM 1659 N N . TYR A 1 212 ? -14.695 10.906 7.035 1 94.19 212 TYR A N 1
ATOM 1660 C CA . TYR A 1 212 ? -14.039 10.562 5.777 1 94.19 212 TYR A CA 1
ATOM 1661 C C . TYR A 1 212 ? -15.055 10.039 4.762 1 94.19 212 TYR A C 1
ATOM 1663 O O . TYR A 1 212 ? -14.688 9.664 3.648 1 94.19 212 TYR A O 1
ATOM 1671 N N . ARG A 1 213 ? -16.328 10.031 5.008 1 94.5 213 ARG A N 1
ATOM 1672 C CA . ARG A 1 213 ? -17.406 9.43 4.215 1 94.5 213 ARG A CA 1
ATOM 1673 C C . ARG A 1 213 ? -17.516 10.102 2.852 1 94.5 213 ARG A C 1
ATOM 1675 O O . ARG A 1 213 ? -17.891 9.461 1.866 1 94.5 213 ARG A O 1
ATOM 1682 N N . GLY A 1 214 ? -17.141 11.305 2.803 1 91.25 214 GLY A N 1
ATOM 1683 C CA . GLY A 1 214 ? -17.297 12.07 1.575 1 91.25 214 GLY A CA 1
ATOM 1684 C C . GLY A 1 214 ? -16.516 11.492 0.407 1 91.25 214 GLY A C 1
ATOM 1685 O O . GLY A 1 214 ? -16.844 11.766 -0.752 1 91.25 214 GLY A O 1
ATOM 1686 N N . LEU A 1 215 ? -15.531 10.633 0.644 1 91.5 215 LEU A N 1
ATOM 1687 C CA . LEU A 1 215 ? -14.664 10.094 -0.396 1 91.5 215 LEU A CA 1
ATOM 1688 C C . LEU A 1 215 ? -15.133 8.711 -0.836 1 91.5 215 LEU A C 1
ATOM 1690 O O . LEU A 1 215 ? -14.547 8.109 -1.737 1 91.5 215 LEU A O 1
ATOM 1694 N N . THR A 1 216 ? -16.25 8.203 -0.313 1 95.19 216 THR A N 1
ATOM 1695 C CA . THR A 1 216 ? -16.609 6.805 -0.511 1 95.19 216 THR A CA 1
ATOM 1696 C C . THR A 1 216 ? -17.609 6.668 -1.654 1 95.19 216 THR A C 1
ATOM 1698 O O . THR A 1 216 ? -17.781 5.578 -2.207 1 95.19 216 THR A O 1
ATOM 1701 N N . ARG A 1 217 ? -18.312 7.773 -1.984 1 94.81 217 ARG A N 1
ATOM 1702 C CA . ARG A 1 217 ? -19.344 7.695 -3.008 1 94.81 217 ARG A CA 1
ATOM 1703 C C . ARG A 1 217 ? -19.469 9.008 -3.768 1 94.81 217 ARG A C 1
ATOM 1705 O O . ARG A 1 217 ? -19.219 10.078 -3.211 1 94.81 217 ARG A O 1
ATOM 1712 N N . SER A 1 218 ? -19.844 8.852 -5.035 1 96.25 218 SER A N 1
ATOM 1713 C CA . SER A 1 218 ? -20.125 10.008 -5.887 1 96.25 218 SER A CA 1
ATOM 1714 C C . SER A 1 218 ? -21.578 10.43 -5.777 1 96.25 218 SER A C 1
ATOM 1716 O O . SER A 1 218 ? -22.469 9.586 -5.664 1 96.25 218 SER A O 1
ATOM 1718 N N . SER A 1 219 ? -21.859 11.727 -5.77 1 95.5 219 SER A N 1
ATOM 1719 C CA . SER A 1 219 ? -23.219 12.234 -5.828 1 95.5 219 SER A CA 1
ATOM 1720 C C . SER A 1 219 ? -23.734 12.25 -7.262 1 95.5 219 SER A C 1
ATOM 1722 O O . SER A 1 219 ? -24.938 12.461 -7.488 1 95.5 219 SER A O 1
ATOM 1724 N N . LYS A 1 220 ? -22.906 12.016 -8.25 1 96.75 220 LYS A N 1
ATOM 1725 C CA . LYS A 1 220 ? -23.25 12.148 -9.656 1 96.75 220 LYS A CA 1
ATOM 1726 C C . LYS A 1 220 ? -23.344 10.789 -10.344 1 96.75 220 LYS A C 1
ATOM 1728 O O . LYS A 1 220 ? -24.016 10.641 -11.359 1 96.75 220 LYS A O 1
ATOM 1733 N N . VAL A 1 221 ? -22.625 9.859 -9.844 1 96.88 221 VAL A N 1
ATOM 1734 C CA . VAL A 1 221 ? -22.594 8.516 -10.422 1 96.88 221 VAL A CA 1
ATOM 1735 C C . VAL A 1 221 ? -22.984 7.484 -9.375 1 96.88 221 VAL A C 1
ATOM 1737 O O . VAL A 1 221 ? -22.359 7.402 -8.312 1 96.88 221 VAL A O 1
ATOM 1740 N N . ALA A 1 222 ? -23.984 6.715 -9.711 1 96.44 222 ALA A N 1
ATOM 1741 C CA . ALA A 1 222 ? -24.422 5.652 -8.805 1 96.44 222 ALA A CA 1
ATOM 1742 C C . ALA A 1 222 ? -23.719 4.336 -9.125 1 96.44 222 ALA A C 1
ATOM 1744 O O . ALA A 1 222 ? -23.562 3.982 -10.297 1 96.44 222 ALA A O 1
ATOM 1745 N N . LEU A 1 223 ? -23.25 3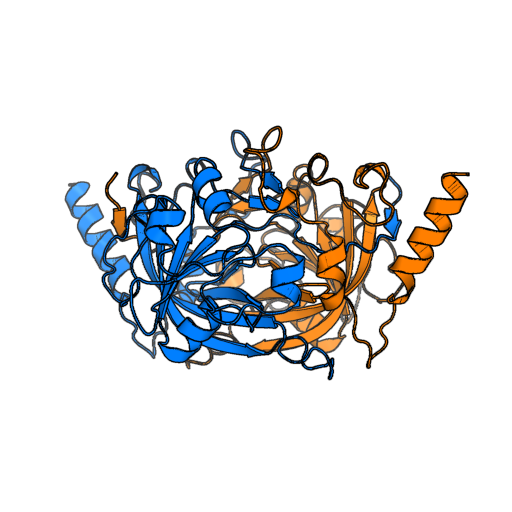.67 -8.102 1 97.12 223 LEU A N 1
ATOM 1746 C CA . LEU A 1 223 ? -22.656 2.348 -8.242 1 97.12 223 LEU A CA 1
ATOM 1747 C C . LEU A 1 223 ? -23.484 1.296 -7.512 1 97.12 223 LEU A C 1
ATOM 1749 O O . LEU A 1 223 ? -24.188 1.613 -6.555 1 97.12 223 LEU A O 1
ATOM 1753 N N . PRO A 1 224 ? -23.281 0.036 -8.062 1 96.44 224 PRO A N 1
ATOM 1754 C CA . PRO A 1 224 ? -23.844 -1.031 -7.23 1 96.44 224 PRO A CA 1
ATOM 1755 C C . PRO A 1 224 ? -23.281 -1.044 -5.816 1 96.44 224 PRO A C 1
ATOM 1757 O O . PRO A 1 224 ? -22.078 -0.78 -5.629 1 96.44 224 PRO A O 1
ATOM 1760 N N . GLY A 1 225 ? -24 -1.188 -4.777 1 96.81 225 GLY A N 1
ATOM 1761 C CA . GLY A 1 225 ? -23.547 -1.26 -3.398 1 96.81 225 GLY A CA 1
ATOM 1762 C C . GLY A 1 225 ? -23.641 0.064 -2.664 1 96.81 225 GLY A C 1
ATOM 1763 O O . GLY A 1 225 ? -23.422 0.13 -1.455 1 96.81 225 GLY A O 1
ATOM 1764 N N . ASP A 1 226 ? -23.922 1.214 -3.402 1 95.75 226 ASP A N 1
ATOM 1765 C CA . ASP A 1 226 ? -24 2.537 -2.791 1 95.75 226 ASP A CA 1
ATOM 1766 C C . ASP A 1 226 ? -25 2.557 -1.637 1 95.75 226 ASP A C 1
ATOM 1768 O O . ASP A 1 226 ? -24.859 3.354 -0.707 1 95.75 226 ASP A O 1
ATOM 1772 N N . GLY A 1 227 ? -25.969 1.665 -1.649 1 96.12 227 GLY A N 1
ATOM 1773 C CA . GLY A 1 227 ? -26.984 1.616 -0.614 1 96.12 227 GLY A CA 1
ATOM 1774 C C . GLY A 1 227 ? -26.594 0.758 0.573 1 96.12 227 GLY A C 1
ATOM 1775 O O . GLY A 1 227 ? -27.359 0.636 1.537 1 96.12 227 GLY A O 1
ATOM 1776 N N . ASP A 1 228 ? -25.438 0.196 0.558 1 97.5 228 ASP A N 1
ATOM 1777 C CA . ASP A 1 228 ? -25.031 -0.767 1.578 1 97.5 228 ASP A CA 1
ATOM 1778 C C . ASP A 1 228 ? -24.984 -0.115 2.959 1 97.5 228 ASP A C 1
ATOM 1780 O O . ASP A 1 228 ? -25.375 -0.726 3.955 1 97.5 228 ASP A O 1
ATOM 1784 N N . LYS A 1 229 ? -24.406 1.11 3 1 96.94 229 LYS A N 1
ATOM 1785 C CA . LYS A 1 229 ? -24.344 1.786 4.293 1 96.94 229 LYS A CA 1
ATOM 1786 C C . LYS A 1 229 ? -25.719 1.829 4.961 1 96.94 229 LYS A C 1
ATOM 1788 O O . LYS A 1 229 ? -25.859 1.434 6.121 1 96.94 229 LYS A O 1
ATOM 1793 N N . GLU A 1 230 ? -26.719 2.311 4.27 1 96.75 230 GLU A N 1
ATOM 1794 C CA . GLU A 1 230 ? -28.078 2.455 4.797 1 96.75 230 GLU A CA 1
ATOM 1795 C C . GLU A 1 230 ? -28.672 1.1 5.152 1 96.75 230 GLU A C 1
ATOM 1797 O O . GLU A 1 230 ? -29.359 0.968 6.172 1 96.75 230 GLU A O 1
ATOM 1802 N N . GLU A 1 231 ? -28.453 0.123 4.336 1 96.5 231 GLU A N 1
ATOM 1803 C CA . GLU A 1 231 ? -28.984 -1.216 4.594 1 96.5 231 GLU A CA 1
ATOM 1804 C C . GLU A 1 231 ? -28.391 -1.803 5.871 1 96.5 231 GLU A C 1
ATOM 1806 O O . GLU A 1 231 ? -29.109 -2.398 6.676 1 96.5 231 GLU A O 1
ATOM 1811 N N . VAL A 1 232 ? -27.062 -1.66 6.047 1 97.06 232 VAL A N 1
ATOM 1812 C CA . VAL A 1 232 ? -26.391 -2.158 7.242 1 97.06 232 VAL A CA 1
ATOM 1813 C C . VAL A 1 232 ? -26.922 -1.44 8.477 1 97.06 232 VAL A C 1
ATOM 1815 O O . VAL A 1 232 ? -27.188 -2.07 9.5 1 97.06 232 VAL A O 1
ATOM 1818 N N . GLU A 1 233 ? -27.062 -0.14 8.367 1 96.62 233 GLU A N 1
ATOM 1819 C CA . GLU A 1 233 ? -27.547 0.655 9.492 1 96.62 233 GLU A CA 1
ATOM 1820 C C . GLU A 1 233 ? -28.969 0.273 9.867 1 96.62 233 GLU A C 1
ATOM 1822 O O . GLU A 1 233 ? -29.328 0.231 11.047 1 96.62 233 GLU A O 1
ATOM 1827 N N . LYS A 1 234 ? -29.828 -0.001 8.898 1 95.5 234 LYS A N 1
ATOM 1828 C CA . LYS A 1 234 ? -31.203 -0.442 9.148 1 95.5 234 LYS A CA 1
ATOM 1829 C C . LYS A 1 234 ? -31.234 -1.763 9.914 1 95.5 234 LYS A C 1
ATOM 1831 O O . LYS A 1 234 ? -31.953 -1.902 10.898 1 95.5 234 LYS A O 1
ATOM 1836 N N . LYS A 1 235 ? -30.469 -2.691 9.516 1 92.62 235 LYS A N 1
ATOM 1837 C CA . LYS A 1 235 ? -30.406 -3.996 10.172 1 92.62 235 LYS A CA 1
ATOM 1838 C C . LYS A 1 235 ? -29.859 -3.873 11.594 1 92.62 235 LYS A C 1
ATOM 1840 O O . LYS A 1 235 ? -30.312 -4.566 12.5 1 92.62 235 LYS A O 1
ATOM 1845 N N . TRP A 1 236 ? -28.859 -3.055 11.711 1 89.88 236 TRP A N 1
ATOM 1846 C CA . TRP A 1 236 ? -28.219 -2.818 13 1 89.88 236 TRP A CA 1
ATOM 1847 C C . TRP A 1 236 ? -29.203 -2.258 14.016 1 89.88 236 TRP A C 1
ATOM 1849 O O . TRP A 1 236 ? -29.188 -2.643 15.188 1 89.88 236 TRP A O 1
ATOM 1859 N N . ARG A 1 237 ? -30.094 -1.332 13.641 1 88.88 237 ARG A N 1
ATOM 1860 C CA . ARG A 1 237 ? -31.109 -0.729 14.508 1 88.88 237 ARG A CA 1
ATOM 1861 C C . ARG A 1 237 ? -32.156 -1.758 14.938 1 88.88 237 ARG A C 1
ATOM 1863 O O . ARG A 1 237 ? -32.594 -1.766 16.094 1 88.88 237 ARG A O 1
ATOM 1870 N N . ILE A 1 238 ? -32.469 -2.643 14.078 1 85.12 238 ILE A N 1
ATOM 1871 C CA . ILE A 1 238 ? -33.469 -3.662 14.352 1 85.12 238 ILE A CA 1
ATOM 1872 C C . ILE A 1 238 ? -32.938 -4.648 15.383 1 85.12 238 ILE A C 1
ATOM 1874 O O . ILE A 1 238 ? -33.688 -5.055 16.297 1 85.12 238 ILE A O 1
ATOM 1878 N N . LEU A 1 239 ? -31.672 -4.961 15.234 1 79.62 239 LEU A N 1
ATOM 1879 C CA . LEU A 1 239 ? -31.078 -5.934 16.141 1 79.62 239 LEU A CA 1
ATOM 1880 C C . LEU A 1 239 ? -30.844 -5.316 17.516 1 79.62 239 LEU A C 1
ATOM 1882 O O . LEU A 1 239 ? -30.797 -6.027 18.516 1 79.62 239 LEU A O 1
ATOM 1886 N N . ALA A 1 240 ? -30.641 -3.959 17.547 1 75.94 240 ALA A N 1
ATOM 1887 C CA . ALA A 1 240 ? -30.391 -3.271 18.812 1 75.94 240 ALA A CA 1
ATOM 1888 C C . ALA A 1 240 ? -31.688 -3.1 19.609 1 75.94 240 ALA A C 1
ATOM 1890 O O . ALA A 1 240 ? -31.672 -2.928 20.828 1 75.94 240 ALA A O 1
ATOM 1891 N N . GLU A 1 241 ? -32.906 -3.143 18.984 1 68.19 241 GLU A N 1
ATOM 1892 C CA . GLU A 1 241 ? -34.219 -3.084 19.625 1 68.19 241 GLU A CA 1
ATOM 1893 C C . GLU A 1 241 ? -34.656 -4.465 20.109 1 68.19 241 GLU A C 1
ATOM 1895 O O . GLU A 1 241 ? -35.25 -4.594 21.172 1 68.19 241 GLU A O 1
ATOM 1900 N N . MET B 1 1 ? -17.359 -19.547 9.461 1 66.06 1 MET B N 1
ATOM 1901 C CA . MET B 1 1 ? -17.922 -18.328 10.031 1 66.06 1 MET B CA 1
ATOM 1902 C C . MET B 1 1 ? -18.531 -17.438 8.938 1 66.06 1 MET B C 1
ATOM 1904 O O . MET B 1 1 ? -18.062 -17.469 7.797 1 66.06 1 MET B O 1
ATOM 1908 N N . ALA B 1 2 ? -19.75 -16.844 9.195 1 89.12 2 ALA B N 1
ATOM 1909 C CA . ALA B 1 2 ? -20.578 -16.156 8.195 1 89.12 2 ALA B CA 1
ATOM 1910 C C . ALA B 1 2 ? -20.094 -14.734 7.969 1 89.12 2 ALA B C 1
ATOM 1912 O O . ALA B 1 2 ? -19.578 -14.086 8.883 1 89.12 2 ALA B O 1
ATOM 1913 N N . HIS B 1 3 ? -19.891 -14.281 6.727 1 97.69 3 HIS B N 1
ATOM 1914 C CA . HIS B 1 3 ? -19.641 -12.898 6.352 1 97.69 3 HIS B CA 1
ATOM 1915 C C . HIS B 1 3 ? -20.922 -12.078 6.348 1 97.69 3 HIS B C 1
ATOM 1917 O O . HIS B 1 3 ? -22 -12.617 6.133 1 97.69 3 HIS B O 1
ATOM 1923 N N . SER B 1 4 ? -20.844 -10.867 6.68 1 97.5 4 SER B N 1
ATOM 1924 C CA . SER B 1 4 ? -21.922 -9.906 6.48 1 97.5 4 SER B CA 1
ATOM 1925 C C . SER B 1 4 ? -21.422 -8.648 5.785 1 97.5 4 SER B C 1
ATOM 1927 O O . SER B 1 4 ? -20.219 -8.367 5.785 1 97.5 4 SER B O 1
ATOM 1929 N N . ILE B 1 5 ? -22.359 -7.914 5.203 1 98.19 5 ILE B N 1
ATOM 1930 C CA . ILE B 1 5 ? -22.031 -6.688 4.477 1 98.19 5 ILE B CA 1
ATOM 1931 C C . ILE B 1 5 ? -21.688 -5.578 5.469 1 98.19 5 ILE B C 1
ATOM 1933 O O . ILE B 1 5 ? -22.344 -5.445 6.508 1 98.19 5 ILE B O 1
ATOM 1937 N N . ILE B 1 6 ? -20.688 -4.812 5.184 1 98.25 6 ILE B N 1
ATOM 1938 C CA . ILE B 1 6 ? -20.297 -3.648 5.973 1 98.25 6 ILE B CA 1
ATOM 1939 C C . ILE B 1 6 ? -19.891 -2.51 5.039 1 98.25 6 ILE B C 1
ATOM 1941 O O . ILE B 1 6 ? -19.406 -2.752 3.93 1 98.25 6 ILE B O 1
ATOM 1945 N N . SER B 1 7 ? -20.078 -1.259 5.402 1 98.06 7 SER B N 1
ATOM 1946 C CA . SER B 1 7 ? -19.688 -0.092 4.621 1 98.06 7 SER B CA 1
ATOM 1947 C C . SER B 1 7 ? -18.844 0.87 5.449 1 98.06 7 SER B C 1
ATOM 1949 O O . SER B 1 7 ? -19.297 1.963 5.793 1 98.06 7 SER B O 1
ATOM 1951 N N . PRO B 1 8 ? -17.562 0.476 5.688 1 97.94 8 PRO B N 1
ATOM 1952 C CA . PRO B 1 8 ? -16.703 1.393 6.434 1 97.94 8 PRO B CA 1
ATOM 1953 C C . PRO B 1 8 ? -16.391 2.676 5.664 1 97.94 8 PRO B C 1
ATOM 1955 O O . PRO B 1 8 ? -16.297 2.656 4.434 1 97.94 8 PRO B O 1
ATOM 1958 N N . SER B 1 9 ? -16.203 3.807 6.43 1 96.81 9 SER B N 1
ATOM 1959 C CA . SER B 1 9 ? -15.906 5.078 5.777 1 96.81 9 SER B CA 1
ATOM 1960 C C . SER B 1 9 ? -14.445 5.164 5.363 1 96.81 9 SER B C 1
ATOM 1962 O O . SER B 1 9 ? -14.07 6.031 4.57 1 96.81 9 SER B O 1
ATOM 1964 N N . ILE B 1 10 ? -13.562 4.348 5.891 1 95.81 10 ILE B N 1
ATOM 1965 C CA . ILE B 1 10 ? -12.164 4.195 5.5 1 95.81 10 ILE B CA 1
ATOM 1966 C C . ILE B 1 10 ? -11.828 2.715 5.348 1 95.81 10 ILE B C 1
ATOM 1968 O O . ILE B 1 10 ? -12.484 1.857 5.941 1 95.81 10 ILE B O 1
ATOM 1972 N N . LEU B 1 11 ? -10.844 2.381 4.504 1 97 11 LEU B N 1
ATOM 1973 C CA . LEU B 1 11 ? -10.469 1 4.211 1 97 11 LEU B CA 1
ATOM 1974 C C . LEU B 1 11 ? -8.984 0.766 4.488 1 97 11 LEU B C 1
ATOM 1976 O O . LEU B 1 11 ? -8.312 0.054 3.74 1 97 11 LEU B O 1
ATOM 1980 N N . TYR B 1 12 ? -8.398 1.319 5.488 1 95.62 12 TYR B N 1
ATOM 1981 C CA . TYR B 1 12 ? -6.98 1.194 5.785 1 95.62 12 TYR B CA 1
ATOM 1982 C C . TYR B 1 12 ? -6.688 -0.106 6.523 1 95.62 12 TYR B C 1
ATOM 1984 O O . TYR B 1 12 ? -6.574 -0.118 7.754 1 95.62 12 TYR B O 1
ATOM 1992 N N . TYR B 1 13 ? -6.477 -1.193 5.82 1 96.62 13 TYR B N 1
ATOM 1993 C CA . TYR B 1 13 ? -6.398 -2.547 6.355 1 96.62 13 TYR B CA 1
ATOM 1994 C C . TYR B 1 13 ? -4.977 -2.883 6.789 1 96.62 13 TYR B C 1
ATOM 1996 O O . TYR B 1 13 ? -4.598 -4.055 6.84 1 96.62 13 TYR B O 1
ATOM 2004 N N . GLY B 1 14 ? -4.137 -1.899 7.02 1 96.5 14 GLY B N 1
ATOM 2005 C CA . GLY B 1 14 ? -2.834 -2.162 7.602 1 96.5 14 GLY B CA 1
ATOM 2006 C C . GLY B 1 14 ? -1.689 -1.939 6.633 1 96.5 14 GLY B C 1
ATOM 2007 O O . GLY B 1 14 ? -0.893 -2.848 6.383 1 96.5 14 GLY B O 1
ATOM 2008 N N . THR B 1 15 ? -1.445 -0.798 6.133 1 97.81 15 THR B N 1
ATOM 2009 C CA . THR B 1 15 ? -0.289 -0.416 5.328 1 97.81 15 THR B CA 1
ATOM 2010 C C . THR B 1 15 ? 0.737 0.329 6.18 1 97.81 15 THR B C 1
ATOM 2012 O O . THR B 1 15 ? 0.394 0.908 7.211 1 97.81 15 THR B O 1
ATOM 2015 N N . PRO B 1 16 ? 2.01 0.231 5.812 1 98.56 16 PRO B N 1
ATOM 2016 C CA . PRO B 1 16 ? 3.02 0.924 6.617 1 98.56 16 PRO B CA 1
ATOM 2017 C C . PRO B 1 16 ? 2.883 2.443 6.555 1 98.56 16 PRO B C 1
ATOM 2019 O O . PRO B 1 16 ? 2.518 2.992 5.512 1 98.56 16 PRO B O 1
ATOM 2022 N N . VAL B 1 17 ? 3.152 3.059 7.719 1 98.69 17 VAL B N 1
ATOM 2023 C CA . VAL B 1 17 ? 3.234 4.516 7.754 1 98.69 17 VAL B CA 1
ATOM 2024 C C . VAL B 1 17 ? 4.57 4.973 7.176 1 98.69 17 VAL B C 1
ATOM 2026 O O . VAL B 1 17 ? 5.617 4.395 7.48 1 98.69 17 VAL B O 1
ATOM 2029 N N . VAL B 1 18 ? 4.547 5.938 6.301 1 98.88 18 VAL B N 1
ATOM 2030 C CA . VAL B 1 18 ? 5.758 6.578 5.801 1 98.88 18 VAL B CA 1
ATOM 2031 C C . VAL B 1 18 ? 5.672 8.086 6.027 1 98.88 18 VAL B C 1
ATOM 2033 O O . VAL B 1 18 ? 4.582 8.656 6.031 1 98.88 18 VAL B O 1
ATOM 2036 N N . LEU B 1 19 ? 6.773 8.711 6.297 1 98.94 19 LEU B N 1
ATOM 2037 C CA . LEU B 1 19 ? 6.91 10.156 6.383 1 98.94 19 LEU B CA 1
ATOM 2038 C C . LEU B 1 19 ? 7.547 10.727 5.117 1 98.94 19 LEU B C 1
ATOM 2040 O O . LEU B 1 19 ? 8.664 10.336 4.754 1 98.94 19 LEU B O 1
ATOM 2044 N N . ILE B 1 20 ? 6.824 11.594 4.457 1 98.94 20 ILE B N 1
ATOM 2045 C CA . ILE B 1 20 ? 7.312 12.156 3.203 1 98.94 20 ILE B CA 1
ATOM 2046 C C . ILE B 1 20 ? 7.812 13.578 3.443 1 98.94 20 ILE B C 1
ATOM 2048 O O . ILE B 1 20 ? 7.066 14.438 3.924 1 98.94 20 ILE B O 1
ATOM 2052 N N . THR B 1 21 ? 9.07 13.828 3.16 1 98.94 21 THR B N 1
ATOM 2053 C CA . THR B 1 21 ? 9.594 15.195 3.176 1 98.94 21 THR B CA 1
ATOM 2054 C C . THR B 1 21 ? 9.594 15.789 1.771 1 98.94 21 THR B C 1
ATOM 2056 O O . THR B 1 21 ? 9.914 15.094 0.799 1 98.94 21 THR B O 1
ATOM 2059 N N . SER B 1 22 ? 9.211 16.953 1.606 1 98.88 22 SER B N 1
ATOM 2060 C CA . SER B 1 22 ? 9.125 17.672 0.337 1 98.88 22 SER B CA 1
ATOM 2061 C C . SER B 1 22 ? 9.477 19.141 0.511 1 98.88 22 SER B C 1
ATOM 2063 O O . SER B 1 22 ? 9.297 19.703 1.591 1 98.88 22 SER B O 1
ATOM 2065 N N . GLU B 1 23 ? 9.961 19.766 -0.505 1 98.44 23 GLU B N 1
ATOM 2066 C CA . GLU B 1 23 ? 10.484 21.125 -0.424 1 98.44 23 GLU B CA 1
ATOM 2067 C C . GLU B 1 23 ? 9.359 22.156 -0.501 1 98.44 23 GLU B C 1
ATOM 2069 O O . GLU B 1 23 ? 8.625 22.203 -1.489 1 98.44 23 GLU B O 1
ATOM 2074 N N . ASN B 1 24 ? 9.266 22.984 0.526 1 97.31 24 ASN B N 1
ATOM 2075 C CA . ASN B 1 24 ? 8.359 24.125 0.498 1 97.31 24 ASN B CA 1
ATOM 2076 C C . ASN B 1 24 ? 8.938 25.281 -0.311 1 97.31 24 ASN B C 1
ATOM 2078 O O . ASN B 1 24 ? 10.125 25.281 -0.637 1 97.31 24 ASN B O 1
ATOM 2082 N N . GLU B 1 25 ? 8.07 26.203 -0.711 1 95.06 25 GLU B N 1
ATOM 2083 C CA . GLU B 1 25 ? 8.523 27.406 -1.421 1 95.06 25 GLU B CA 1
ATOM 2084 C C . GLU B 1 25 ? 9.43 28.266 -0.54 1 95.06 25 GLU B C 1
ATOM 2086 O O . GLU B 1 25 ? 10.352 28.906 -1.034 1 95.06 25 GLU B O 1
ATOM 2091 N N . ASP B 1 26 ? 9.07 28.266 0.694 1 90.38 26 ASP B N 1
ATOM 2092 C CA . ASP B 1 26 ? 9.844 29.031 1.67 1 90.38 26 ASP B CA 1
ATOM 2093 C C . ASP B 1 26 ? 9.953 28.281 2.996 1 90.38 26 ASP B C 1
ATOM 2095 O O . ASP B 1 26 ? 9.07 27.484 3.338 1 90.38 26 ASP B O 1
ATOM 2099 N N . GLY B 1 27 ? 11.078 28.453 3.598 1 87.12 27 GLY B N 1
ATOM 2100 C CA . GLY B 1 27 ? 11.234 27.812 4.898 1 87.12 27 GLY B CA 1
ATOM 2101 C C . GLY B 1 27 ? 11.664 26.359 4.809 1 87.12 27 GLY B C 1
ATOM 2102 O O . GLY B 1 27 ? 12.195 25.938 3.787 1 87.12 27 GLY B O 1
ATOM 2103 N N . PRO B 1 28 ? 11.531 25.672 5.945 1 93.44 28 PRO B N 1
ATOM 2104 C CA . PRO B 1 28 ? 11.953 24.266 5.992 1 93.44 28 PRO B CA 1
ATOM 2105 C C . PRO B 1 28 ? 11.086 23.359 5.117 1 93.44 28 PRO B C 1
ATOM 2107 O O . PRO B 1 28 ? 9.977 23.75 4.73 1 93.44 28 PRO B O 1
ATOM 2110 N N . ASP B 1 29 ? 11.609 22.172 4.773 1 98 29 ASP B N 1
ATOM 2111 C CA . ASP B 1 29 ? 10.844 21.156 4.059 1 98 29 ASP B CA 1
ATOM 2112 C C . ASP B 1 29 ? 9.562 20.797 4.812 1 98 29 ASP B C 1
ATOM 2114 O O . ASP B 1 29 ? 9.508 20.906 6.039 1 98 29 ASP B O 1
ATOM 2118 N N . ASN B 1 30 ? 8.523 20.531 4.07 1 98.69 30 ASN B N 1
ATOM 2119 C CA . ASN B 1 30 ? 7.301 19.953 4.637 1 98.69 30 ASN B CA 1
ATOM 2120 C C . ASN B 1 30 ? 7.484 18.484 5.008 1 98.69 30 ASN B C 1
ATOM 2122 O O . ASN B 1 30 ? 8.32 17.797 4.426 1 98.69 30 ASN B O 1
ATOM 2126 N N . ILE B 1 31 ? 6.781 18.031 6.07 1 98.81 31 ILE B N 1
ATOM 2127 C CA . ILE B 1 31 ? 6.684 16.625 6.422 1 98.81 31 ILE B CA 1
ATOM 2128 C C . ILE B 1 31 ? 5.219 16.203 6.465 1 98.81 31 ILE B C 1
ATOM 2130 O O . ILE B 1 31 ? 4.383 16.891 7.055 1 98.81 31 ILE B O 1
ATOM 2134 N N . CYS B 1 32 ? 4.91 15.133 5.816 1 97.94 32 CYS B N 1
ATOM 2135 C CA . CYS B 1 32 ? 3.57 14.562 5.91 1 97.94 32 CYS B CA 1
ATOM 2136 C C . CYS B 1 32 ? 3.629 13.07 6.203 1 97.94 32 CYS B C 1
ATOM 2138 O O . CYS B 1 32 ? 4.492 12.359 5.676 1 97.94 32 CYS B O 1
ATOM 2140 N N . ALA B 1 33 ? 2.775 12.633 7.137 1 98.31 33 ALA B N 1
ATOM 2141 C CA . ALA B 1 33 ? 2.611 11.203 7.391 1 98.31 33 ALA B CA 1
ATOM 2142 C C . ALA B 1 33 ? 1.462 10.625 6.57 1 98.31 33 ALA B C 1
ATOM 2144 O O . ALA B 1 33 ? 0.36 11.18 6.559 1 98.31 33 ALA B O 1
ATOM 2145 N N . ILE B 1 34 ? 1.735 9.539 5.832 1 98.31 34 ILE B N 1
ATOM 2146 C CA . ILE B 1 34 ? 0.686 8.828 5.113 1 98.31 34 ILE B CA 1
ATOM 2147 C C . ILE B 1 34 ? 0.874 7.324 5.281 1 98.31 34 ILE B C 1
ATOM 2149 O O . ILE B 1 34 ? 1.901 6.875 5.793 1 98.31 34 ILE B O 1
ATOM 2153 N N . SER B 1 35 ? -0.153 6.594 4.914 1 98.19 35 SER B N 1
ATOM 2154 C CA . SER B 1 35 ? -0.073 5.137 4.93 1 98.19 35 SER B CA 1
ATOM 2155 C C . SER B 1 35 ? -0.641 4.543 3.645 1 98.19 35 SER B C 1
ATOM 2157 O O . SER B 1 35 ? -1.271 3.482 3.674 1 98.19 35 SER B O 1
ATOM 2159 N N . SER B 1 36 ? -0.579 5.203 2.59 1 98.56 36 SER B N 1
ATOM 2160 C CA . SER B 1 36 ? -0.91 4.742 1.246 1 98.56 36 SER B CA 1
ATOM 2161 C C . SER B 1 36 ? 0.339 4.629 0.378 1 98.56 36 SER B C 1
ATOM 2163 O O . SER B 1 36 ? 0.728 5.59 -0.29 1 98.56 36 SER B O 1
ATOM 2165 N N . VAL B 1 37 ? 0.88 3.41 0.466 1 98.88 37 VAL B N 1
ATOM 2166 C CA . VAL B 1 37 ? 2.184 3.258 -0.172 1 98.88 37 VAL B CA 1
ATOM 2167 C C . VAL B 1 37 ? 2.404 1.797 -0.558 1 98.88 37 VAL B C 1
ATOM 2169 O O . VAL B 1 37 ? 2 0.888 0.171 1 98.88 37 VAL B O 1
ATOM 2172 N N . PHE B 1 38 ? 2.977 1.533 -1.697 1 98.75 38 PHE B N 1
ATOM 2173 C CA . PHE B 1 38 ? 3.629 0.268 -2.014 1 98.75 38 PHE B CA 1
ATOM 2174 C C . PHE B 1 38 ? 4.777 0.481 -2.994 1 98.75 38 PHE B C 1
ATOM 2176 O O . PHE B 1 38 ? 5.012 1.603 -3.449 1 98.75 38 PHE B O 1
ATOM 2183 N N . TRP B 1 39 ? 5.555 -0.578 -3.262 1 98.5 39 TRP B N 1
ATOM 2184 C CA . TRP B 1 39 ? 6.727 -0.509 -4.129 1 98.5 39 TRP B CA 1
ATOM 2185 C C . TRP B 1 39 ? 6.684 -1.604 -5.188 1 98.5 39 TRP B C 1
ATOM 2187 O O . TRP B 1 39 ? 6.195 -2.709 -4.93 1 98.5 39 TRP B O 1
ATOM 2197 N N . LEU B 1 40 ? 7.152 -1.351 -6.387 1 97.62 40 LEU B N 1
ATOM 2198 C CA . LEU B 1 40 ? 7.41 -2.248 -7.508 1 97.62 40 LEU B CA 1
ATOM 2199 C C . LEU B 1 40 ? 8.781 -1.98 -8.109 1 97.62 40 LEU B C 1
ATOM 2201 O O . LEU B 1 40 ? 8.977 -0.974 -8.797 1 97.62 40 LEU B O 1
ATOM 2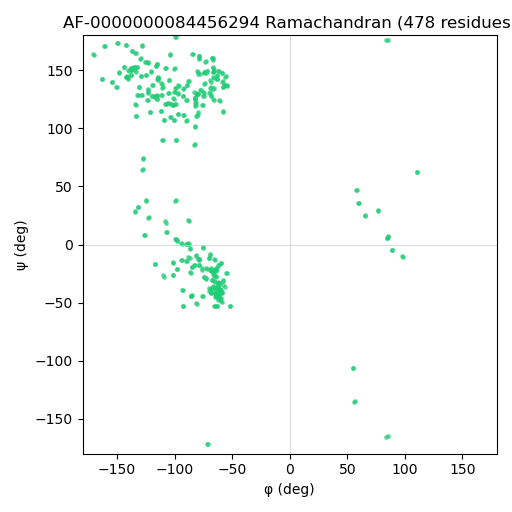205 N N . GLY B 1 41 ? 9.734 -2.92 -7.945 1 95.56 41 GLY B N 1
ATOM 2206 C CA . GLY B 1 41 ? 11.102 -2.555 -8.273 1 95.56 41 GLY B CA 1
ATOM 2207 C C . GLY B 1 41 ? 11.594 -1.332 -7.516 1 95.56 41 GLY B C 1
ATOM 2208 O O . GLY B 1 41 ? 11.477 -1.266 -6.293 1 95.56 41 GLY B O 1
ATOM 2209 N N . HIS B 1 42 ? 12.273 -0.417 -8.25 1 97.38 42 HIS B N 1
ATOM 2210 C CA . HIS B 1 42 ? 12.695 0.833 -7.633 1 97.38 42 HIS B CA 1
ATOM 2211 C C . HIS B 1 42 ? 11.734 1.968 -7.957 1 97.38 42 HIS B C 1
ATOM 2213 O O . HIS B 1 42 ? 12.156 3.084 -8.258 1 97.38 42 HIS B O 1
ATOM 2219 N N . ARG B 1 43 ? 10.43 1.589 -7.973 1 98.19 43 ARG B N 1
ATOM 2220 C CA . ARG B 1 43 ? 9.336 2.549 -7.992 1 98.19 43 ARG B CA 1
ATOM 2221 C C . ARG B 1 43 ? 8.562 2.523 -6.676 1 98.19 43 ARG B C 1
ATOM 2223 O O . ARG B 1 43 ? 8.359 1.459 -6.09 1 98.19 43 ARG B O 1
ATOM 2230 N N . CYS B 1 44 ? 8.234 3.641 -6.238 1 98.81 44 CYS B N 1
ATOM 2231 C CA . CYS B 1 44 ? 7.359 3.822 -5.09 1 98.81 44 CYS B CA 1
ATOM 2232 C C . CYS B 1 44 ? 6.055 4.5 -5.5 1 98.81 44 CYS B C 1
ATOM 2234 O O . CYS B 1 44 ? 6.07 5.527 -6.18 1 98.81 44 CYS B O 1
ATOM 2236 N N . ILE B 1 45 ? 4.91 3.908 -5.195 1 98.94 45 ILE B N 1
ATOM 2237 C CA . ILE B 1 45 ? 3.598 4.484 -5.473 1 98.94 45 ILE B CA 1
ATOM 2238 C C . ILE B 1 45 ? 2.973 5 -4.18 1 98.94 45 ILE B C 1
ATOM 2240 O O . ILE B 1 45 ? 2.84 4.25 -3.207 1 98.94 45 ILE B O 1
ATOM 2244 N N . LEU B 1 46 ? 2.654 6.285 -4.168 1 98.88 46 LEU B N 1
ATOM 2245 C CA . LEU B 1 46 ? 2.068 6.945 -3.008 1 98.88 46 LEU B CA 1
ATOM 2246 C C . LEU B 1 46 ? 0.65 7.418 -3.309 1 98.88 46 LEU B C 1
ATOM 2248 O O . LEU B 1 46 ? 0.359 7.852 -4.426 1 98.88 46 LEU B O 1
ATOM 2252 N N . GLY B 1 47 ? -0.238 7.355 -2.328 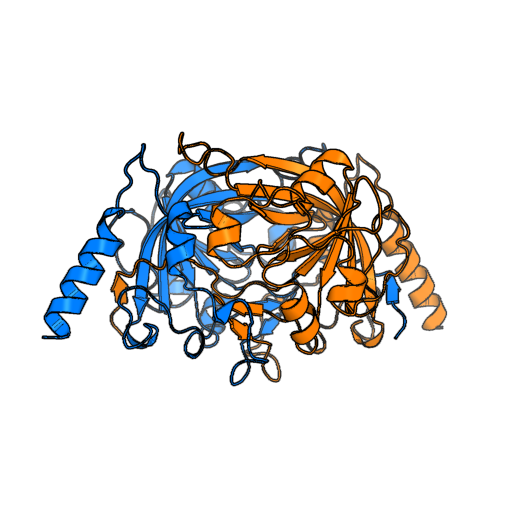1 98.81 47 GLY B N 1
ATOM 2253 C CA . GLY B 1 47 ? -1.567 7.938 -2.42 1 98.81 47 GLY B CA 1
ATOM 2254 C C . GLY B 1 47 ? -1.755 9.141 -1.513 1 98.81 47 GLY B C 1
ATOM 2255 O O . GLY B 1 47 ? -1.339 9.117 -0.353 1 98.81 47 GLY B O 1
ATOM 2256 N N . PHE B 1 48 ? -2.369 10.227 -2.064 1 98.19 48 PHE B N 1
ATOM 2257 C CA . PHE B 1 48 ? -2.582 11.461 -1.322 1 98.19 48 PHE B CA 1
ATOM 2258 C C . PHE B 1 48 ? -3.971 12.031 -1.597 1 98.19 48 PHE B C 1
ATOM 2260 O O . PHE B 1 48 ? -4.555 11.773 -2.652 1 98.19 48 PHE B O 1
ATOM 2267 N N . SER B 1 49 ? -4.449 12.766 -0.569 1 96.88 49 SER B N 1
ATOM 2268 C CA . SER B 1 49 ? -5.383 13.82 -0.956 1 96.88 49 SER B CA 1
ATOM 2269 C C . SER B 1 49 ? -4.684 14.898 -1.773 1 96.88 49 SER B C 1
ATOM 2271 O O . SER B 1 49 ? -3.607 15.375 -1.397 1 96.88 49 SER B O 1
ATOM 2273 N N . SER B 1 50 ? -5.289 15.328 -2.879 1 96.38 50 SER B N 1
ATOM 2274 C CA . SER B 1 50 ? -4.668 16.281 -3.787 1 96.38 50 SER B CA 1
ATOM 2275 C C . SER B 1 50 ? -4.504 17.656 -3.125 1 96.38 50 SER B C 1
ATOM 2277 O O . SER B 1 50 ? -3.641 18.438 -3.518 1 96.38 50 SER B O 1
ATOM 2279 N N . GLU B 1 51 ? -5.301 17.922 -2.148 1 95.06 51 GLU B N 1
ATOM 2280 C CA . GLU B 1 51 ? -5.27 19.234 -1.507 1 95.06 51 GLU B CA 1
ATOM 2281 C C . GLU B 1 51 ? -4.117 19.344 -0.511 1 95.06 51 GLU B C 1
ATOM 2283 O O . GLU B 1 51 ? -3.805 20.422 -0.02 1 95.06 51 GLU B O 1
ATOM 2288 N N . SER B 1 52 ? -3.49 18.203 -0.167 1 96.12 52 SER B N 1
ATOM 2289 C CA . SER B 1 52 ? -2.379 18.219 0.778 1 96.12 52 SER B CA 1
ATOM 2290 C C . SER B 1 52 ? -1.165 18.938 0.198 1 96.12 52 SER B C 1
ATOM 2292 O O . SER B 1 52 ? -0.969 18.953 -1.019 1 96.12 52 SER B O 1
ATOM 2294 N N . LYS B 1 53 ? -0.354 19.5 1.024 1 97.75 53 LYS B N 1
ATOM 2295 C CA . LYS B 1 53 ? 0.811 20.281 0.624 1 97.75 53 LYS B CA 1
ATOM 2296 C C . LYS B 1 53 ? 1.868 19.391 -0.031 1 97.75 53 LYS B C 1
ATOM 2298 O O . LYS B 1 53 ? 2.51 19.797 -1.002 1 97.75 53 LYS B O 1
ATOM 2303 N N . THR B 1 54 ? 2.053 18.219 0.437 1 98.44 54 THR B N 1
ATOM 2304 C CA . THR B 1 54 ? 3.141 17.344 0.021 1 98.44 54 THR B CA 1
ATOM 2305 C C . THR B 1 54 ? 3.012 16.984 -1.456 1 98.44 54 THR B C 1
ATOM 2307 O O . THR B 1 54 ? 3.957 17.156 -2.229 1 98.44 54 THR B O 1
ATOM 2310 N N . PRO B 1 55 ? 1.835 16.453 -1.931 1 98.5 55 PRO B N 1
ATOM 2311 C CA . PRO B 1 55 ? 1.764 16.188 -3.369 1 98.5 55 PRO B CA 1
ATOM 2312 C C . PRO B 1 55 ? 1.914 17.453 -4.211 1 98.5 55 PRO B C 1
ATOM 2314 O O . PRO B 1 55 ? 2.471 17.406 -5.309 1 98.5 55 PRO B O 1
ATOM 2317 N N . GLN B 1 56 ? 1.446 18.594 -3.742 1 98.12 56 GLN B N 1
ATOM 2318 C CA . GLN B 1 56 ? 1.652 19.859 -4.453 1 98.12 56 GLN B CA 1
ATOM 2319 C C . GLN B 1 56 ? 3.139 20.188 -4.57 1 98.12 56 GLN B C 1
ATOM 2321 O O . GLN B 1 56 ? 3.607 20.594 -5.637 1 98.12 56 GLN B O 1
ATOM 2326 N N . ASN B 1 57 ? 3.875 20.016 -3.471 1 98.75 57 ASN B N 1
ATOM 2327 C CA . ASN B 1 57 ? 5.32 20.234 -3.475 1 98.75 57 ASN B CA 1
ATOM 2328 C C . ASN B 1 57 ? 6.023 19.297 -4.449 1 98.75 57 ASN B C 1
ATOM 2330 O O . ASN B 1 57 ? 6.902 19.734 -5.203 1 98.75 57 ASN B O 1
ATOM 2334 N N . ILE B 1 58 ? 5.664 18.031 -4.426 1 98.88 58 ILE B N 1
ATOM 2335 C CA . ILE B 1 58 ? 6.297 17.031 -5.277 1 98.88 58 ILE B CA 1
ATOM 2336 C C . ILE B 1 58 ? 6.055 17.375 -6.746 1 98.88 58 ILE B C 1
ATOM 2338 O O . ILE B 1 58 ? 6.973 17.297 -7.566 1 98.88 58 ILE B O 1
ATOM 2342 N N . LEU B 1 59 ? 4.801 17.719 -7.082 1 98.56 59 LEU B N 1
ATOM 2343 C CA . LEU B 1 59 ? 4.473 18.062 -8.461 1 98.56 59 LEU B CA 1
ATOM 2344 C C . LEU B 1 59 ? 5.246 19.297 -8.906 1 98.56 59 LEU B C 1
ATOM 2346 O O . LEU B 1 59 ? 5.641 19.406 -10.07 1 98.56 59 LEU B O 1
ATOM 2350 N N . ARG B 1 60 ? 5.473 20.234 -8.016 1 98.56 60 ARG B N 1
ATOM 2351 C CA . ARG B 1 60 ? 6.16 21.484 -8.328 1 98.56 60 ARG B CA 1
ATOM 2352 C C . ARG B 1 60 ? 7.664 21.25 -8.469 1 98.56 60 ARG B C 1
ATOM 2354 O O . ARG B 1 60 ? 8.289 21.781 -9.391 1 98.56 60 ARG B O 1
ATOM 2361 N N . THR B 1 61 ? 8.289 20.469 -7.559 1 98.69 61 THR B N 1
ATOM 2362 C CA . THR B 1 61 ? 9.742 20.422 -7.465 1 98.69 61 THR B CA 1
ATOM 2363 C C . THR B 1 61 ? 10.281 19.156 -8.133 1 98.69 61 THR B C 1
ATOM 2365 O O . THR B 1 61 ? 11.469 19.078 -8.469 1 98.69 61 THR B O 1
ATOM 2368 N N . GLY B 1 62 ? 9.438 18.156 -8.164 1 98.75 62 GLY B N 1
ATOM 2369 C CA . GLY B 1 62 ? 9.828 16.891 -8.766 1 98.75 62 GLY B CA 1
ATOM 2370 C C . GLY B 1 62 ? 10.594 15.984 -7.82 1 98.75 62 GLY B C 1
ATOM 2371 O O . GLY B 1 62 ? 11.109 14.938 -8.227 1 98.75 62 GLY B O 1
ATOM 2372 N N . GLN B 1 63 ? 10.719 16.391 -6.547 1 98.88 63 GLN B N 1
ATOM 2373 C CA . GLN B 1 63 ? 11.578 15.641 -5.641 1 98.88 63 GLN B CA 1
ATOM 2374 C C . GLN B 1 63 ? 10.914 15.461 -4.277 1 98.88 63 GLN B C 1
ATOM 2376 O O . GLN B 1 63 ? 10.109 16.297 -3.857 1 98.88 63 GLN B O 1
ATOM 2381 N N . CYS B 1 64 ? 11.211 14.375 -3.586 1 98.94 64 CYS B N 1
ATOM 2382 C CA . CYS B 1 64 ? 10.844 14.141 -2.193 1 98.94 64 CYS B CA 1
ATOM 2383 C C . CYS B 1 64 ? 11.727 13.062 -1.576 1 98.94 64 CYS B C 1
ATOM 2385 O O . CYS B 1 64 ? 12.578 12.484 -2.254 1 98.94 64 CYS B O 1
ATOM 2387 N N . VAL B 1 65 ? 11.633 12.891 -0.3 1 99 65 VAL B N 1
ATOM 2388 C CA . VAL B 1 65 ? 12.227 11.742 0.38 1 99 65 VAL B CA 1
ATOM 2389 C C . VAL B 1 65 ? 11.141 10.938 1.081 1 99 65 VAL B C 1
ATOM 2391 O O . VAL B 1 65 ? 10.281 11.5 1.766 1 99 65 VAL B O 1
ATOM 2394 N N . VAL B 1 66 ? 11.102 9.633 0.819 1 99 66 VAL B N 1
ATOM 2395 C CA . VAL B 1 66 ? 10.234 8.703 1.54 1 99 66 VAL B CA 1
ATOM 2396 C C . VAL B 1 66 ? 11 8.102 2.719 1 99 66 VAL B C 1
ATOM 2398 O O . VAL B 1 66 ? 11.953 7.344 2.525 1 99 66 VAL B O 1
ATOM 2401 N N . ASN B 1 67 ? 10.602 8.469 3.961 1 98.94 67 ASN B N 1
ATOM 2402 C CA . ASN B 1 67 ? 11.227 7.973 5.184 1 98.94 67 ASN B CA 1
ATOM 2403 C C . ASN B 1 67 ? 10.344 6.941 5.879 1 98.94 67 ASN B C 1
ATOM 2405 O O . ASN B 1 67 ? 9.141 7.164 6.059 1 98.94 67 ASN B O 1
ATOM 2409 N N . LEU B 1 68 ? 10.914 5.809 6.23 1 98.81 68 LEU B N 1
ATOM 2410 C CA . LEU B 1 68 ? 10.164 4.77 6.93 1 98.81 68 LEU B CA 1
ATOM 2411 C C . LEU B 1 68 ? 10.469 4.801 8.43 1 98.81 68 LEU B C 1
ATOM 2413 O O . LEU B 1 68 ? 11.547 4.383 8.852 1 98.81 68 LEU B O 1
ATOM 2417 N N . PRO B 1 69 ? 9.484 5.273 9.227 1 98.75 69 PRO B N 1
ATOM 2418 C CA . PRO B 1 69 ? 9.656 5.184 10.68 1 98.75 69 PRO B CA 1
ATOM 2419 C C . PRO B 1 69 ? 9.5 3.76 11.211 1 98.75 69 PRO B C 1
ATOM 2421 O O . PRO B 1 69 ? 8.953 2.898 10.516 1 98.75 69 PRO B O 1
ATOM 2424 N N . ASP B 1 70 ? 10.07 3.541 12.344 1 97.75 70 ASP B N 1
ATOM 2425 C CA . ASP B 1 70 ? 9.805 2.254 12.984 1 97.75 70 ASP B CA 1
ATOM 2426 C C . ASP B 1 70 ? 8.727 2.383 14.055 1 97.75 70 ASP B C 1
ATOM 2428 O O . ASP B 1 70 ? 8.148 3.457 14.234 1 97.75 70 ASP B O 1
ATOM 2432 N N . ASP B 1 71 ? 8.375 1.24 14.703 1 97.81 71 ASP B N 1
ATOM 2433 C CA . ASP B 1 71 ? 7.188 1.174 15.547 1 97.81 71 ASP B CA 1
ATOM 2434 C C . ASP B 1 71 ? 7.422 1.882 16.875 1 97.81 71 ASP B C 1
ATOM 2436 O O . ASP B 1 71 ? 6.512 1.982 17.703 1 97.81 71 ASP B O 1
ATOM 2440 N N . SER B 1 72 ? 8.656 2.434 17.172 1 97.94 72 SER B N 1
AT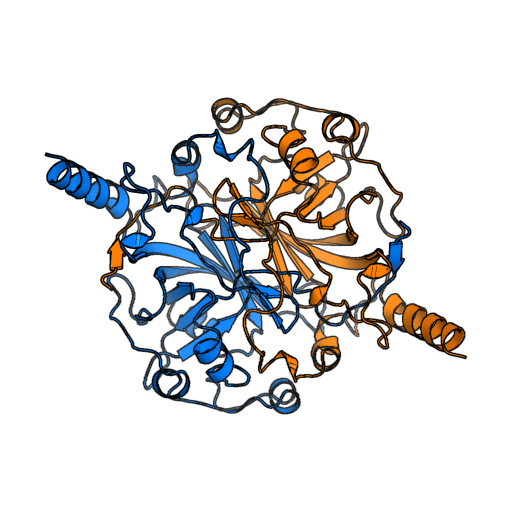OM 2441 C CA . SER B 1 72 ? 8.922 3.236 18.359 1 97.94 72 SER B CA 1
ATOM 2442 C C . SER B 1 72 ? 8.656 4.715 18.094 1 97.94 72 SER B C 1
ATOM 2444 O O . SER B 1 72 ? 8.758 5.543 19 1 97.94 72 SER B O 1
ATOM 2446 N N . MET B 1 73 ? 8.242 5.055 16.922 1 98.44 73 MET B N 1
ATOM 2447 C CA . MET B 1 73 ? 8.219 6.457 16.516 1 98.44 73 MET B CA 1
ATOM 2448 C C . MET B 1 73 ? 6.785 6.98 16.453 1 98.44 73 MET B C 1
ATOM 2450 O O . MET B 1 73 ? 6.512 7.977 15.789 1 98.44 73 MET B O 1
ATOM 2454 N N . ALA B 1 74 ? 5.863 6.344 17.109 1 98.44 74 ALA B N 1
ATOM 2455 C CA . ALA B 1 74 ? 4.461 6.754 17.094 1 98.44 74 ALA B CA 1
ATOM 2456 C C . ALA B 1 74 ? 4.305 8.188 17.594 1 98.44 74 ALA B C 1
ATOM 2458 O O . ALA B 1 74 ? 3.445 8.93 17.109 1 98.44 74 ALA B O 1
ATOM 2459 N N . ARG B 1 75 ? 5.117 8.531 18.531 1 98.25 75 ARG B N 1
ATOM 2460 C CA . ARG B 1 75 ? 5.039 9.891 19.078 1 98.25 75 ARG B CA 1
ATOM 2461 C C . ARG B 1 75 ? 5.27 10.93 17.984 1 98.25 75 ARG B C 1
ATOM 2463 O O . ARG B 1 75 ? 4.5 11.883 17.859 1 98.25 75 ARG B O 1
ATOM 2470 N N . HIS B 1 76 ? 6.316 10.758 17.188 1 98.81 76 HIS B N 1
ATOM 2471 C CA . HIS B 1 76 ? 6.625 11.688 16.109 1 98.81 76 HIS B CA 1
ATOM 2472 C C . HIS B 1 76 ? 5.488 11.758 15.094 1 98.81 76 HIS B C 1
ATOM 2474 O O . HIS B 1 76 ? 5.133 12.836 14.625 1 98.81 76 HIS B O 1
ATOM 2480 N N . ILE B 1 77 ? 4.887 10.617 14.82 1 98.69 77 ILE B N 1
ATOM 2481 C CA . ILE B 1 77 ? 3.789 10.539 13.867 1 98.69 77 ILE B CA 1
ATOM 2482 C C . ILE B 1 77 ? 2.564 11.258 14.422 1 98.69 77 ILE B C 1
ATOM 2484 O O . ILE B 1 77 ? 1.909 12.023 13.711 1 98.69 77 ILE B O 1
ATOM 2488 N N . ASN B 1 78 ? 2.303 11.062 15.695 1 98.5 78 ASN B N 1
ATOM 2489 C CA . ASN B 1 78 ? 1.181 11.719 16.359 1 98.5 78 ASN B CA 1
ATOM 2490 C C . ASN B 1 78 ? 1.334 13.242 16.344 1 98.5 78 ASN B C 1
ATOM 2492 O O . ASN B 1 78 ? 0.352 13.961 16.172 1 98.5 78 ASN B O 1
ATOM 2496 N N . LEU B 1 79 ? 2.551 13.664 16.484 1 98.38 79 LEU B N 1
ATOM 2497 C CA . LEU B 1 79 ? 2.809 15.102 16.516 1 98.38 79 LEU B CA 1
ATOM 2498 C C . LEU B 1 79 ? 2.574 15.727 15.148 1 98.38 79 LEU B C 1
ATOM 2500 O O . LEU B 1 79 ? 2.314 16.922 15.039 1 98.38 79 LEU B O 1
ATOM 2504 N N . LEU B 1 80 ? 2.633 14.93 14.109 1 98.12 80 LEU B N 1
ATOM 2505 C CA . LEU B 1 80 ? 2.367 15.391 12.758 1 98.12 80 LEU B CA 1
ATOM 2506 C C . LEU B 1 80 ? 0.878 15.32 12.438 1 98.12 80 LEU B C 1
ATOM 2508 O O . LEU B 1 80 ? 0.397 16.016 11.539 1 98.12 80 LEU B O 1
ATOM 2512 N N . ALA B 1 81 ? 0.21 14.414 13.195 1 95.81 81 ALA B N 1
ATOM 2513 C CA . ALA B 1 81 ? -1.209 14.188 12.93 1 95.81 81 ALA B CA 1
ATOM 2514 C C . ALA B 1 81 ? -1.996 15.492 13.031 1 95.81 81 ALA B C 1
ATOM 2516 O O . ALA B 1 81 ? -1.729 16.312 13.906 1 95.81 81 ALA B O 1
ATOM 2517 N N . THR B 1 82 ? -2.92 15.742 12.109 1 95.62 82 THR B N 1
ATOM 2518 C CA . THR B 1 82 ? -3.832 16.875 12.055 1 95.62 82 THR B CA 1
ATOM 2519 C C . THR B 1 82 ? -3.062 18.172 11.844 1 95.62 82 THR B C 1
ATOM 2521 O O . THR B 1 82 ? -3.418 19.203 12.414 1 95.62 82 THR B O 1
ATOM 2524 N N . THR B 1 83 ? -1.9 18.109 11.273 1 97.5 83 THR B N 1
ATOM 2525 C CA . THR B 1 83 ? -1.188 19.297 10.805 1 97.5 83 THR B CA 1
ATOM 2526 C C . THR B 1 83 ? -1.204 19.375 9.281 1 97.5 83 THR B C 1
ATOM 2528 O O . THR B 1 83 ? -1.335 18.344 8.609 1 97.5 83 THR B O 1
ATOM 2531 N N . THR B 1 84 ? -1.14 20.547 8.742 1 97 84 THR B N 1
ATOM 2532 C CA . THR B 1 84 ? -1.018 20.766 7.305 1 97 84 THR B CA 1
ATOM 2533 C C . THR B 1 84 ? -0.014 21.875 7.004 1 97 84 THR B C 1
ATOM 2535 O O . THR B 1 84 ? 0.177 22.781 7.816 1 97 84 THR B O 1
ATOM 2538 N N . GLY B 1 85 ? 0.69 21.703 5.891 1 96.44 85 GLY B N 1
ATOM 2539 C CA . GLY B 1 85 ? 1.589 22.75 5.422 1 96.44 85 GLY B CA 1
ATOM 2540 C C . GLY B 1 85 ? 0.901 23.781 4.551 1 96.44 85 GLY B C 1
ATOM 2541 O O . GLY B 1 85 ? 1.533 24.734 4.094 1 96.44 85 GLY B O 1
ATOM 2542 N N . SER B 1 86 ? -0.323 23.562 4.289 1 95.38 86 SER B N 1
ATOM 2543 C CA . SER B 1 86 ? -1.102 24.516 3.506 1 95.38 86 SER B CA 1
ATOM 2544 C C . SER B 1 86 ? -1.61 25.656 4.375 1 95.38 86 SER B C 1
ATOM 2546 O O . SER B 1 86 ? -2.316 25.438 5.359 1 95.38 86 SER B O 1
ATOM 2548 N N . LYS B 1 87 ? -1.305 26.891 3.982 1 94.19 87 LYS B N 1
ATOM 2549 C CA . LYS B 1 87 ? -1.68 28.062 4.766 1 94.19 87 LYS B CA 1
ATOM 2550 C C . LYS B 1 87 ? -3.197 28.219 4.828 1 94.19 87 LYS B C 1
ATOM 2552 O O . LYS B 1 87 ? -3.742 28.594 5.863 1 94.19 87 LYS B O 1
ATOM 2557 N N . VAL B 1 88 ? -3.789 27.984 3.701 1 94.88 88 VAL B N 1
ATOM 2558 C CA . VAL B 1 88 ? -5.25 27.969 3.676 1 94.88 88 VAL B CA 1
ATOM 2559 C C . VAL B 1 88 ? -5.75 26.547 3.947 1 94.88 88 VAL B C 1
ATOM 2561 O O . VAL B 1 88 ? -5.664 25.688 3.08 1 94.88 88 VAL B O 1
ATOM 2564 N N . VAL B 1 89 ? -6.285 26.375 5.184 1 95.12 89 VAL B N 1
ATOM 2565 C CA . VAL B 1 89 ? -6.758 25.047 5.582 1 95.12 89 VAL B CA 1
ATOM 2566 C C . VAL B 1 89 ? -8.164 24.812 5.027 1 95.12 89 VAL B C 1
ATOM 2568 O O . VAL B 1 89 ? -9.062 25.625 5.25 1 95.12 89 VAL B O 1
ATOM 2571 N N . SER B 1 90 ? -8.391 23.719 4.312 1 93.06 90 SER B N 1
ATOM 2572 C CA . SER B 1 90 ? -9.68 23.422 3.697 1 93.06 90 SER B CA 1
ATOM 2573 C C . SER B 1 90 ? -10.742 23.141 4.754 1 93.06 90 SER B C 1
ATOM 2575 O O . SER B 1 90 ? -10.414 22.781 5.891 1 93.06 90 SER B O 1
ATOM 2577 N N . ALA B 1 91 ? -12.055 23.25 4.406 1 92.88 91 ALA B N 1
ATOM 2578 C CA . ALA B 1 91 ? -13.172 22.984 5.309 1 92.88 91 ALA B CA 1
ATOM 2579 C C . ALA B 1 91 ? -13.148 21.547 5.805 1 92.88 91 ALA B C 1
ATOM 2581 O O . ALA B 1 91 ? -13.383 21.281 6.988 1 92.88 91 ALA B O 1
ATOM 2582 N N . SER B 1 92 ? -12.828 20.641 4.918 1 90.69 92 SER B N 1
ATOM 2583 C CA . SER B 1 92 ? -12.766 19.219 5.27 1 90.69 92 SER B CA 1
ATOM 2584 C C . SER B 1 92 ? -11.688 18.969 6.32 1 90.69 92 SER B C 1
ATOM 2586 O O . SER B 1 92 ? -11.906 18.203 7.266 1 90.69 92 SER B O 1
ATOM 2588 N N . LYS B 1 93 ? -10.516 19.578 6.195 1 93.31 93 LYS B N 1
ATOM 2589 C CA . LYS B 1 93 ? -9.43 19.406 7.152 1 93.31 93 LYS B CA 1
ATOM 2590 C C . LYS B 1 93 ? -9.758 20.078 8.484 1 93.31 93 LYS B C 1
ATOM 2592 O O . LYS B 1 93 ? -9.422 19.562 9.547 1 93.31 93 LYS B O 1
ATOM 2597 N N . LEU B 1 94 ? -10.422 21.25 8.422 1 94.88 94 LEU B N 1
ATOM 2598 C CA . LEU B 1 94 ? -10.836 21.922 9.648 1 94.88 94 LEU B CA 1
ATOM 2599 C C . LEU B 1 94 ? -11.797 21.062 10.445 1 94.88 94 LEU B C 1
ATOM 2601 O O . LEU B 1 94 ? -11.695 20.984 11.672 1 94.88 94 LEU B O 1
ATOM 2605 N N . GLU B 1 95 ? -12.711 20.359 9.742 1 92.69 95 GLU B N 1
ATOM 2606 C CA . GLU B 1 95 ? -13.68 19.484 10.391 1 92.69 95 GLU B CA 1
ATOM 2607 C C . GLU B 1 95 ? -12.977 18.328 11.109 1 92.69 95 GLU B C 1
ATOM 2609 O O . GLU B 1 95 ? -13.539 17.734 12.023 1 92.69 95 GLU B O 1
ATOM 2614 N N . ARG B 1 96 ? -11.734 18.047 10.719 1 93.75 96 ARG B N 1
ATOM 2615 C CA . ARG B 1 96 ? -10.961 16.953 11.312 1 93.75 96 ARG B CA 1
ATOM 2616 C C . ARG B 1 96 ? -9.859 17.5 12.219 1 93.75 96 ARG B C 1
ATOM 2618 O O . ARG B 1 96 ? -8.859 16.828 12.469 1 93.75 96 ARG B O 1
ATOM 2625 N N . ASN B 1 97 ? -9.891 18.812 12.516 1 93.94 97 ASN B N 1
ATOM 2626 C CA . ASN B 1 97 ? -9.086 19.484 13.523 1 93.94 97 ASN B CA 1
ATOM 2627 C C . ASN B 1 97 ? -7.652 19.703 13.047 1 93.94 97 ASN B C 1
ATOM 2629 O O . ASN B 1 97 ? -6.715 19.656 13.844 1 93.94 97 ASN B O 1
ATOM 2633 N N . TYR B 1 98 ? -7.496 19.828 11.805 1 96.19 98 TYR B N 1
ATOM 2634 C CA . TYR B 1 98 ? -6.18 20.141 11.258 1 96.19 98 TYR B CA 1
ATOM 2635 C C . TYR B 1 98 ? -5.82 21.594 11.523 1 96.19 98 TYR B C 1
ATOM 2637 O O . TYR B 1 98 ? -6.695 22.469 11.562 1 96.19 98 TYR B O 1
ATOM 2645 N N . ARG B 1 99 ? -4.547 21.875 11.695 1 97.31 99 ARG B N 1
ATOM 2646 C CA . ARG B 1 99 ? -4.012 23.219 11.844 1 97.31 99 ARG B CA 1
ATOM 2647 C C . ARG B 1 99 ? -2.777 23.422 10.969 1 97.31 99 ARG B C 1
ATOM 2649 O O . ARG B 1 99 ? -2.031 22.469 10.711 1 97.31 99 ARG B O 1
ATOM 2656 N N . TYR B 1 100 ? -2.637 24.656 10.547 1 97.5 100 TYR B N 1
ATOM 2657 C CA . TYR B 1 100 ? -1.45 25 9.773 1 97.5 100 TYR B CA 1
ATOM 2658 C C . TYR B 1 100 ? -0.199 24.969 10.648 1 97.5 100 TYR B C 1
ATOM 2660 O O . TYR B 1 100 ? -0.19 25.5 11.758 1 97.5 100 TYR B O 1
ATOM 2668 N N . VAL B 1 101 ? 0.843 24.297 10.18 1 97.44 101 VAL B N 1
ATOM 2669 C CA . VAL B 1 101 ? 2.16 24.266 10.805 1 97.44 101 VAL B CA 1
ATOM 2670 C C . VAL B 1 101 ? 3.24 24.484 9.75 1 97.44 101 VAL B C 1
ATOM 2672 O O . VAL B 1 101 ? 3.396 23.672 8.844 1 97.44 101 VAL B O 1
ATOM 2675 N N . ARG B 1 102 ? 4 25.484 9.891 1 94.5 102 ARG B N 1
ATOM 2676 C CA . ARG B 1 102 ? 5.066 25.797 8.945 1 94.5 102 ARG B CA 1
ATOM 2677 C C . ARG B 1 102 ? 6.297 24.938 9.203 1 94.5 102 ARG B C 1
ATOM 2679 O O . ARG B 1 102 ? 6.863 24.359 8.266 1 94.5 102 ARG B O 1
ATOM 2686 N N . ASP B 1 103 ? 6.73 24.922 10.461 1 97.25 103 ASP B N 1
ATOM 2687 C CA . ASP B 1 103 ? 7.91 24.156 10.844 1 97.25 103 ASP B CA 1
ATOM 2688 C C . ASP B 1 103 ? 7.52 22.812 11.461 1 97.25 103 ASP B C 1
ATOM 2690 O O . ASP B 1 103 ? 7.488 22.672 12.68 1 97.25 103 ASP B O 1
ATOM 2694 N N . LYS B 1 104 ? 7.402 21.828 10.641 1 98.19 104 LYS B N 1
ATOM 2695 C CA . LYS B 1 104 ? 6.961 20.516 11.094 1 98.19 104 LYS B CA 1
ATOM 2696 C C . LYS B 1 104 ? 8.125 19.719 11.672 1 98.19 104 LYS B C 1
ATOM 2698 O O . LYS B 1 104 ? 7.914 18.719 12.367 1 98.19 104 LYS B O 1
ATOM 2703 N N . TRP B 1 105 ? 9.336 20.109 11.391 1 98.69 105 TRP B N 1
ATOM 2704 C CA . TRP B 1 105 ? 10.5 19.453 11.961 1 98.69 105 TRP B CA 1
ATOM 2705 C C . TRP B 1 105 ? 10.547 19.641 13.477 1 98.69 105 TRP B C 1
ATOM 2707 O O . TRP B 1 105 ? 10.609 18.656 14.227 1 98.69 105 TRP B O 1
ATOM 2717 N N . THR B 1 106 ? 10.453 20.875 13.875 1 98.38 106 THR B N 1
ATOM 2718 C CA . THR B 1 106 ? 10.43 21.172 15.305 1 98.38 106 THR B CA 1
ATOM 2719 C C . THR B 1 106 ? 9.188 20.594 15.961 1 98.38 106 THR B C 1
ATOM 2721 O O . THR B 1 106 ? 9.273 19.969 17.031 1 98.38 106 THR B O 1
ATOM 2724 N N . THR B 1 107 ? 8.047 20.766 15.336 1 98.31 107 THR B N 1
ATOM 2725 C CA . THR B 1 107 ? 6.766 20.312 15.875 1 98.31 107 THR B CA 1
ATOM 2726 C C . THR B 1 107 ? 6.773 18.812 16.109 1 98.31 107 THR B C 1
ATOM 2728 O O . THR B 1 107 ? 6.285 18.328 17.141 1 98.31 107 THR B O 1
ATOM 2731 N N . ALA B 1 108 ? 7.355 18.031 15.188 1 98.75 108 ALA B N 1
ATOM 2732 C CA . ALA B 1 108 ? 7.312 16.562 15.242 1 98.75 108 ALA B CA 1
ATOM 2733 C C . ALA B 1 108 ? 8.555 16 15.93 1 98.75 108 ALA B C 1
ATOM 2735 O O . ALA B 1 108 ? 8.711 14.789 16.047 1 98.75 108 ALA B O 1
ATOM 2736 N N . GLU B 1 109 ? 9.461 16.859 16.391 1 98.69 109 GLU B N 1
ATOM 2737 C CA . GLU B 1 109 ? 10.688 16.453 17.062 1 98.69 109 GLU B CA 1
ATOM 2738 C C . GLU B 1 109 ? 11.523 15.531 16.172 1 98.69 109 GLU B C 1
ATOM 2740 O O . GLU B 1 109 ? 11.953 14.461 16.594 1 98.69 109 GLU B O 1
ATOM 2745 N N . LEU B 1 110 ? 11.656 15.945 14.992 1 98.81 110 LEU B N 1
ATOM 2746 C CA . LEU B 1 110 ? 12.445 15.227 14.008 1 98.81 110 LEU B CA 1
ATOM 2747 C C . LEU B 1 110 ? 13.648 16.062 13.555 1 98.81 110 LEU B C 1
ATOM 2749 O O . LEU B 1 110 ? 13.609 17.281 13.609 1 98.81 110 LEU B O 1
ATOM 2753 N N . THR B 1 111 ? 14.734 15.367 13.109 1 98.69 111 THR B N 1
ATOM 2754 C CA . THR B 1 111 ? 15.984 16.031 12.742 1 98.69 111 THR B CA 1
ATOM 2755 C C . THR B 1 111 ? 16.266 15.859 11.25 1 98.69 111 THR B C 1
ATOM 2757 O O . THR B 1 111 ? 16.25 14.742 10.734 1 98.69 111 THR B O 1
ATOM 2760 N N . ALA B 1 112 ? 16.516 17.016 10.625 1 98.56 112 ALA B N 1
ATOM 2761 C CA . ALA B 1 112 ? 16.828 16.984 9.195 1 98.56 112 ALA B CA 1
ATOM 2762 C C . ALA B 1 112 ? 18.234 16.469 8.953 1 98.56 112 ALA B C 1
ATOM 2764 O O . ALA B 1 112 ? 19.172 16.859 9.648 1 98.56 112 ALA B O 1
ATOM 2765 N N . GLN B 1 113 ? 18.375 15.57 8.102 1 98.38 113 GLN B N 1
ATOM 2766 C CA . GLN B 1 113 ? 19.641 15.078 7.562 1 98.38 113 GLN B CA 1
ATOM 2767 C C . GLN B 1 113 ? 19.734 15.344 6.062 1 98.38 113 GLN B C 1
ATOM 2769 O O . GLN B 1 113 ? 18.828 15.016 5.305 1 98.38 113 GLN B O 1
ATOM 2774 N N . PRO B 1 114 ? 20.828 15.977 5.578 1 98.19 114 PRO B N 1
ATOM 2775 C CA . PRO B 1 114 ? 20.938 16.297 4.148 1 98.19 114 PRO B CA 1
ATOM 2776 C C . PRO B 1 114 ? 20.859 15.047 3.268 1 98.19 114 PRO B C 1
ATOM 2778 O O . PRO B 1 114 ? 21.406 14 3.621 1 98.19 114 PRO B O 1
ATOM 2781 N N . SER B 1 115 ? 20.156 15.164 2.129 1 98.56 115 SER B N 1
ATOM 2782 C CA . SER B 1 115 ? 20.141 14.125 1.104 1 98.56 115 SER B CA 1
ATOM 2783 C C . SER B 1 115 ? 21.328 14.242 0.167 1 98.56 115 SER B C 1
ATOM 2785 O O . SER B 1 115 ? 22.047 15.25 0.186 1 98.56 115 SER B O 1
ATOM 2787 N N . ASP B 1 116 ? 21.609 13.195 -0.597 1 98.69 116 ASP B N 1
ATOM 2788 C CA . ASP B 1 116 ? 22.734 13.172 -1.53 1 98.69 116 ASP B CA 1
ATOM 2789 C C . ASP B 1 116 ? 22.297 13.602 -2.928 1 98.69 116 ASP B C 1
ATOM 2791 O O . ASP B 1 116 ? 23.031 14.312 -3.621 1 98.69 116 ASP B O 1
ATOM 2795 N N . LEU B 1 117 ? 21.125 13.195 -3.367 1 98.81 117 LEU B N 1
ATOM 2796 C CA . LEU B 1 117 ? 20.781 13.266 -4.781 1 98.81 117 LEU B CA 1
ATOM 2797 C C . LEU B 1 117 ? 19.594 14.203 -5.004 1 98.81 117 LEU B C 1
ATOM 2799 O O . LEU B 1 117 ? 19.312 14.602 -6.137 1 98.81 117 LEU B O 1
ATOM 2803 N N . VAL B 1 118 ? 18.844 14.531 -3.936 1 98.88 118 VAL B N 1
ATOM 2804 C CA . VAL B 1 118 ? 17.688 15.414 -4.031 1 98.88 118 VAL B CA 1
ATOM 2805 C C . VAL B 1 118 ? 17.812 16.531 -3.004 1 98.88 118 VAL B C 1
ATOM 2807 O O . VAL B 1 118 ? 18.656 16.484 -2.109 1 98.88 118 VAL B O 1
ATOM 2810 N N . ARG B 1 119 ? 16.938 17.5 -3.086 1 98.62 119 ARG B N 1
ATOM 2811 C CA . ARG B 1 119 ? 17.031 18.688 -2.238 1 98.62 119 ARG B CA 1
ATOM 2812 C C . ARG B 1 119 ? 16.344 18.453 -0.893 1 98.62 119 ARG B C 1
ATOM 2814 O O . ARG B 1 119 ? 16.875 18.844 0.152 1 98.62 119 ARG B O 1
ATOM 2821 N N . PRO B 1 120 ? 15.117 17.828 -0.866 1 98.88 120 PRO B N 1
ATOM 2822 C CA . PRO B 1 120 ? 14.484 17.625 0.441 1 98.88 120 PRO B CA 1
ATOM 2823 C C . PRO B 1 120 ? 15.344 16.797 1.39 1 98.88 120 PRO B C 1
ATOM 2825 O O . PRO B 1 120 ? 16.016 15.852 0.956 1 98.88 120 PRO B O 1
ATOM 2828 N N . ALA B 1 121 ? 15.25 17.078 2.627 1 98.88 121 ALA B N 1
ATOM 2829 C CA . ALA B 1 121 ? 16.078 16.422 3.645 1 98.88 121 ALA B CA 1
ATOM 2830 C C . ALA B 1 121 ? 15.516 15.055 3.998 1 98.88 121 ALA B C 1
ATOM 2832 O O . ALA B 1 121 ? 14.305 14.828 3.91 1 98.88 121 ALA B O 1
ATOM 2833 N N . ARG B 1 122 ? 16.438 14.164 4.363 1 98.88 122 ARG B N 1
ATOM 2834 C CA . ARG B 1 122 ? 16.078 12.906 5.004 1 98.88 122 ARG B CA 1
ATOM 2835 C C . ARG B 1 122 ? 15.781 13.117 6.488 1 98.88 122 ARG B C 1
ATOM 2837 O O . ARG B 1 122 ? 16.109 14.156 7.051 1 98.88 122 ARG B O 1
ATOM 2844 N N . ILE B 1 123 ? 15.07 12.195 7.094 1 98.94 123 ILE B N 1
ATOM 2845 C CA . ILE B 1 123 ? 14.773 12.25 8.523 1 98.94 123 ILE B CA 1
ATOM 2846 C C . ILE B 1 123 ? 15.742 11.344 9.281 1 98.94 123 ILE B C 1
ATOM 2848 O O . ILE B 1 123 ? 15.703 10.117 9.125 1 98.94 123 ILE B O 1
ATOM 2852 N N . GLN B 1 124 ? 16.484 11.867 10.18 1 98.75 124 GLN B N 1
ATOM 2853 C CA . GLN B 1 124 ? 17.562 11.172 10.883 1 98.75 124 GLN B CA 1
ATOM 2854 C C . GLN B 1 124 ? 17.031 9.992 11.688 1 98.75 124 GLN B C 1
ATOM 2856 O O . GLN B 1 124 ? 17.672 8.945 11.75 1 98.75 124 GLN B O 1
ATOM 2861 N N . GLU B 1 125 ? 15.914 10.188 12.312 1 98.69 125 GLU B N 1
ATOM 2862 C CA . GLU B 1 125 ? 15.367 9.203 13.234 1 98.69 125 GLU B CA 1
ATOM 2863 C C . GLU B 1 125 ? 14.812 7.984 12.492 1 98.69 125 GLU B C 1
ATOM 2865 O O . GLU B 1 125 ? 14.617 6.926 13.086 1 98.69 125 GLU B O 1
ATOM 2870 N N . CYS B 1 126 ? 14.5 8.109 11.188 1 98.75 126 CYS B N 1
ATOM 2871 C CA . CYS B 1 126 ? 13.898 7.02 10.43 1 98.75 126 CYS B CA 1
ATOM 2872 C C . CYS B 1 126 ? 14.953 6.016 9.992 1 98.75 126 CYS B C 1
ATOM 2874 O O . CYS B 1 126 ? 15.93 6.383 9.328 1 98.75 126 CYS B O 1
ATOM 2876 N N . PRO B 1 127 ? 14.773 4.73 10.219 1 98.56 127 PRO B N 1
ATOM 2877 C CA . PRO B 1 127 ? 15.789 3.719 9.914 1 98.56 127 PRO B CA 1
ATOM 2878 C C . PRO B 1 127 ? 16.031 3.555 8.414 1 98.56 127 PRO B C 1
ATOM 2880 O O . PRO B 1 127 ? 17.109 3.127 8.008 1 98.56 127 PRO B O 1
ATOM 2883 N N . VAL B 1 128 ? 15.078 3.768 7.629 1 98.81 128 VAL B N 1
ATOM 2884 C CA . VAL B 1 128 ? 15.188 3.664 6.18 1 98.81 128 VAL B CA 1
ATOM 2885 C C . VAL B 1 128 ? 14.781 4.988 5.531 1 98.81 128 VAL B C 1
ATOM 2887 O O . VAL B 1 128 ? 13.773 5.59 5.914 1 98.81 128 VAL B O 1
ATOM 2890 N N . GLN B 1 129 ? 15.555 5.461 4.613 1 98.94 129 GLN B N 1
ATOM 2891 C CA . GLN B 1 129 ? 15.336 6.703 3.879 1 98.94 129 GLN B CA 1
ATOM 2892 C C . GLN B 1 129 ? 15.516 6.492 2.379 1 98.94 129 GLN B C 1
ATOM 2894 O O . GLN B 1 129 ? 16.531 5.953 1.94 1 98.94 129 GLN B O 1
ATOM 2899 N N . MET B 1 130 ? 14.555 6.914 1.562 1 98.94 130 MET B N 1
ATOM 2900 C CA . MET B 1 130 ? 14.641 6.758 0.113 1 98.94 130 MET B CA 1
ATOM 2901 C C . MET B 1 130 ? 14.562 8.109 -0.584 1 98.94 130 MET B C 1
ATOM 2903 O O . MET B 1 130 ? 13.547 8.812 -0.484 1 98.94 130 MET B O 1
ATOM 2907 N N . GLU B 1 131 ? 15.609 8.516 -1.225 1 98.94 131 GLU B N 1
ATOM 2908 C CA . GLU B 1 131 ? 15.609 9.703 -2.07 1 98.94 131 GLU B CA 1
ATOM 2909 C C . GLU B 1 131 ? 14.891 9.445 -3.393 1 98.94 131 GLU B C 1
ATOM 2911 O O . GLU B 1 131 ? 15.234 8.5 -4.109 1 98.94 131 GLU B O 1
ATOM 2916 N N . CYS B 1 132 ? 13.914 10.344 -3.721 1 98.94 132 CYS B N 1
ATOM 2917 C CA . CYS B 1 132 ? 13.039 9.992 -4.836 1 98.94 132 CYS B CA 1
ATOM 2918 C C . CYS B 1 132 ? 12.836 11.188 -5.762 1 98.94 132 CYS B C 1
ATOM 2920 O O . CYS B 1 132 ? 12.891 12.336 -5.32 1 98.94 132 CYS B O 1
ATOM 2922 N N . GLU B 1 133 ? 12.578 10.844 -7.004 1 98.88 133 GLU B N 1
ATOM 2923 C CA . GLU B 1 133 ? 12.133 11.805 -8.008 1 98.88 133 GLU B CA 1
ATOM 2924 C C . GLU B 1 133 ? 10.773 11.406 -8.578 1 98.88 133 GLU B C 1
ATOM 2926 O O . GLU B 1 133 ? 10.477 10.219 -8.719 1 98.88 133 GLU B O 1
ATOM 2931 N N . LEU B 1 134 ? 10.016 12.445 -8.953 1 98.88 134 LEU B N 1
ATOM 2932 C CA . LEU B 1 134 ? 8.703 12.234 -9.547 1 98.88 134 LEU B CA 1
ATOM 2933 C C . LEU B 1 134 ? 8.828 11.57 -10.914 1 98.88 134 LEU B C 1
ATOM 2935 O O . LEU B 1 134 ? 9.602 12.023 -11.758 1 98.88 134 LEU B O 1
ATOM 2939 N N . ALA B 1 135 ? 8.164 10.469 -11.109 1 98.62 135 ALA B N 1
ATOM 2940 C CA . ALA B 1 135 ? 8.039 9.859 -12.43 1 98.62 135 ALA B CA 1
ATOM 2941 C C . ALA B 1 135 ? 6.766 10.328 -13.133 1 98.62 135 ALA B C 1
ATOM 2943 O O . ALA B 1 135 ? 6.816 10.797 -14.266 1 98.62 135 ALA B O 1
ATOM 2944 N N . LYS B 1 136 ? 5.641 10.172 -12.414 1 98.5 136 LYS B N 1
ATOM 2945 C CA . LYS B 1 136 ? 4.348 10.531 -12.992 1 98.5 136 LYS B CA 1
ATOM 2946 C C . LYS B 1 136 ? 3.285 10.672 -11.906 1 98.5 136 LYS B C 1
ATOM 2948 O O . LYS B 1 136 ? 3.312 9.953 -10.906 1 98.5 136 LYS B O 1
ATOM 2953 N N . SER B 1 137 ? 2.412 11.602 -12.047 1 98.5 137 SER B N 1
ATOM 2954 C CA . SER B 1 137 ? 1.203 11.727 -11.242 1 98.5 137 SER B CA 1
ATOM 2955 C C . SER B 1 137 ? -0.002 11.117 -11.953 1 98.5 137 SER B C 1
ATOM 2957 O O . SER B 1 137 ? -0.215 11.367 -13.141 1 98.5 137 SER B O 1
ATOM 2959 N N . HIS B 1 138 ? -0.749 10.266 -11.258 1 98.31 138 HIS B N 1
ATOM 2960 C CA . HIS B 1 138 ? -1.929 9.602 -11.805 1 98.31 138 HIS B CA 1
ATOM 2961 C C . HIS B 1 138 ? -3.203 10.102 -11.133 1 98.31 138 HIS B C 1
ATOM 2963 O O . HIS B 1 138 ? -3.42 9.859 -9.945 1 98.31 138 HIS B O 1
ATOM 2969 N N . THR B 1 139 ? -4.062 10.773 -11.922 1 97.56 139 THR B N 1
ATOM 2970 C CA . THR B 1 139 ? -5.348 11.234 -11.414 1 97.56 139 THR B CA 1
ATOM 2971 C C . THR B 1 139 ? -6.266 10.047 -11.117 1 97.56 139 THR B C 1
ATOM 2973 O O . THR B 1 139 ? -6.418 9.156 -11.953 1 97.56 139 THR B O 1
ATOM 2976 N N . LEU B 1 140 ? -6.82 10.023 -9.883 1 98.19 140 LEU B N 1
ATOM 2977 C CA . LEU B 1 140 ? -7.734 8.961 -9.508 1 98.19 140 LEU B CA 1
ATOM 2978 C C . LEU B 1 140 ? -9.18 9.453 -9.523 1 98.19 140 LEU B C 1
ATOM 2980 O O . LEU B 1 140 ? -9.43 10.648 -9.625 1 98.19 140 LEU B O 1
ATOM 2984 N N . MET B 1 141 ? -10.078 8.523 -9.523 1 98.06 141 MET B N 1
ATOM 2985 C CA . MET B 1 141 ? -11.523 8.758 -9.469 1 98.06 141 MET B CA 1
ATOM 2986 C C . MET B 1 141 ? -11.984 9.594 -10.656 1 98.06 141 MET B C 1
ATOM 2988 O O . MET B 1 141 ? -12.805 10.5 -10.492 1 98.06 141 MET B O 1
ATOM 2992 N N . GLU B 1 142 ? -11.391 9.398 -11.828 1 97.56 142 GLU B N 1
ATOM 2993 C CA . GLU B 1 142 ? -11.734 10.156 -13.023 1 97.56 142 GLU B CA 1
ATOM 2994 C C . GLU B 1 142 ? -13.164 9.852 -13.477 1 97.56 142 GLU B C 1
ATOM 2996 O O . GLU B 1 142 ? -13.766 10.633 -14.219 1 97.56 142 GLU B O 1
ATOM 3001 N N . ASP B 1 143 ? -13.703 8.727 -13.078 1 96.75 143 ASP B N 1
ATOM 3002 C CA . ASP B 1 143 ? -15.039 8.297 -13.469 1 96.75 143 ASP B CA 1
ATOM 3003 C C . ASP B 1 143 ? -16.109 9.016 -12.648 1 96.75 143 ASP B C 1
ATOM 3005 O O . ASP B 1 143 ? -17.297 8.922 -12.953 1 96.75 143 ASP B O 1
ATOM 3009 N N . PHE B 1 144 ? -15.727 9.688 -11.57 1 96.88 144 PHE B N 1
ATOM 3010 C CA . PHE B 1 144 ? -16.625 10.492 -10.742 1 96.88 144 PHE B CA 1
ATOM 3011 C C . PHE B 1 144 ? -16.422 11.977 -11.031 1 96.88 144 PHE B C 1
ATOM 3013 O O . PHE B 1 144 ? -15.453 12.578 -10.562 1 96.88 144 PHE B O 1
ATOM 3020 N N . PRO B 1 145 ? -17.422 12.641 -11.688 1 96.62 145 PRO B N 1
ATOM 3021 C CA . PRO B 1 145 ? -17.25 14.062 -12.008 1 96.62 145 PRO B CA 1
ATOM 3022 C C . PRO B 1 145 ? -17.078 14.93 -10.766 1 96.62 145 PRO B C 1
ATOM 3024 O O . PRO B 1 145 ? -16.312 15.906 -10.797 1 96.62 145 PRO B O 1
ATOM 3027 N N . ASP B 1 146 ? -17.672 14.625 -9.664 1 96.44 146 ASP B N 1
ATOM 3028 C CA . ASP B 1 146 ? -17.656 15.445 -8.461 1 96.44 146 ASP B CA 1
ATOM 3029 C C . ASP B 1 146 ? -16.438 15.141 -7.594 1 96.44 146 ASP B C 1
ATOM 3031 O O . ASP B 1 146 ? -16.094 15.906 -6.691 1 96.44 146 ASP B O 1
ATOM 3035 N N . LEU B 1 147 ? -15.695 14.039 -7.902 1 96.12 147 LEU B N 1
ATOM 3036 C CA . LEU B 1 147 ? -14.57 13.633 -7.066 1 96.12 147 LEU B CA 1
ATOM 3037 C C . LEU B 1 147 ? -13.305 13.484 -7.898 1 96.12 147 LEU B C 1
ATOM 3039 O O . LEU B 1 147 ? -12.281 13 -7.402 1 96.12 147 LEU B O 1
ATOM 3043 N N . LYS B 1 148 ? -13.438 13.914 -9.172 1 95.88 148 LYS B N 1
ATOM 3044 C CA . LYS B 1 148 ? -12.297 13.781 -10.07 1 95.88 148 LYS B CA 1
ATOM 3045 C C . LYS B 1 148 ? -11.078 14.523 -9.523 1 95.88 148 LYS B C 1
ATOM 3047 O O . LYS B 1 148 ? -11.117 15.742 -9.344 1 95.88 148 LYS B O 1
ATOM 3052 N N . GLY B 1 149 ? -10.07 13.805 -9.195 1 93.69 149 GLY B N 1
ATOM 3053 C CA . GLY B 1 149 ? -8.812 14.422 -8.82 1 93.69 149 GLY B CA 1
ATOM 3054 C C . GLY B 1 149 ? -8.75 14.812 -7.355 1 93.69 149 GLY B C 1
ATOM 3055 O O . GLY B 1 149 ? -7.793 15.445 -6.914 1 93.69 149 GLY B O 1
ATOM 3056 N N . VAL B 1 150 ? -9.742 14.445 -6.566 1 96.44 150 VAL B N 1
ATOM 3057 C CA . VAL B 1 150 ? -9.727 14.75 -5.141 1 96.44 150 VAL B CA 1
ATOM 3058 C C . VAL B 1 150 ? -8.586 13.992 -4.465 1 96.44 150 VAL B C 1
ATOM 3060 O O . VAL B 1 150 ? -7.992 14.477 -3.498 1 96.44 150 VAL B O 1
ATOM 3063 N N . VAL B 1 151 ? -8.273 12.781 -5.012 1 97.56 151 VAL B N 1
ATOM 3064 C CA . VAL B 1 151 ? -7.105 12.016 -4.594 1 97.56 151 VAL B CA 1
ATOM 3065 C C . VAL B 1 151 ? -6.211 11.727 -5.797 1 97.56 151 VAL B C 1
ATOM 3067 O O . VAL B 1 151 ? -6.668 11.781 -6.941 1 97.56 151 VAL B O 1
ATOM 3070 N N . VAL B 1 152 ? -4.93 11.484 -5.484 1 98.44 152 VAL B N 1
ATOM 3071 C CA . VAL B 1 152 ? -3.932 11.289 -6.531 1 98.44 152 VAL B CA 1
ATOM 3072 C C . VAL B 1 152 ? -2.971 10.172 -6.125 1 98.44 152 VAL B C 1
ATOM 3074 O O . VAL B 1 152 ? -2.713 9.969 -4.934 1 98.44 152 VAL B O 1
ATOM 3077 N N . ALA B 1 153 ? -2.568 9.375 -7.086 1 98.81 153 ALA B N 1
ATOM 3078 C CA . ALA B 1 153 ? -1.449 8.453 -6.93 1 98.81 153 ALA B CA 1
ATOM 3079 C C . ALA B 1 153 ? -0.181 9.008 -7.57 1 98.81 153 ALA B C 1
ATOM 3081 O O . ALA B 1 153 ? -0.186 9.375 -8.75 1 98.81 153 ALA B O 1
ATOM 3082 N N . ILE B 1 154 ? 0.874 9.094 -6.809 1 98.88 154 ILE B N 1
ATOM 3083 C CA . ILE B 1 154 ? 2.148 9.617 -7.289 1 98.88 154 ILE B CA 1
ATOM 3084 C C . ILE B 1 154 ? 3.15 8.477 -7.441 1 98.88 154 ILE B C 1
ATOM 3086 O O . ILE B 1 154 ? 3.4 7.727 -6.496 1 98.88 154 ILE B O 1
ATOM 3090 N N . GLU B 1 155 ? 3.633 8.312 -8.648 1 98.94 155 GLU B N 1
ATOM 3091 C CA . GLU B 1 155 ? 4.711 7.375 -8.938 1 98.94 155 GLU B CA 1
ATOM 3092 C C . GLU B 1 155 ? 6.078 8.039 -8.797 1 98.94 155 GLU B C 1
ATOM 3094 O O . GLU B 1 155 ? 6.352 9.055 -9.445 1 98.94 155 GLU B O 1
ATOM 3099 N N . LEU B 1 156 ? 6.906 7.418 -7.938 1 98.94 156 LEU B N 1
ATOM 3100 C CA . LEU B 1 156 ? 8.242 7.945 -7.699 1 98.94 156 LEU B CA 1
ATOM 3101 C C . LEU B 1 156 ? 9.312 6.973 -8.195 1 98.94 156 LEU B C 1
ATOM 3103 O O . LEU B 1 156 ? 9.148 5.758 -8.078 1 98.94 156 LEU B O 1
ATOM 3107 N N . LYS B 1 157 ? 10.398 7.52 -8.781 1 98.69 157 LYS B N 1
ATOM 3108 C CA . LYS B 1 157 ? 11.648 6.781 -8.945 1 98.69 157 LYS B CA 1
ATOM 3109 C C . LYS B 1 157 ? 12.469 6.793 -7.664 1 98.69 157 LYS B C 1
ATOM 3111 O O . LYS B 1 157 ? 12.789 7.859 -7.137 1 98.69 157 LYS B O 1
ATOM 3116 N N . VAL B 1 158 ? 12.758 5.629 -7.109 1 98.81 158 VAL B N 1
ATOM 3117 C CA . VAL B 1 158 ? 13.664 5.559 -5.969 1 98.81 158 VAL B CA 1
ATOM 3118 C C . VAL B 1 158 ? 15.117 5.598 -6.457 1 98.81 158 VAL B C 1
ATOM 3120 O O . VAL B 1 158 ? 15.609 4.625 -7.027 1 98.81 158 VAL B O 1
ATOM 3123 N N . LEU B 1 159 ? 15.797 6.699 -6.176 1 98.75 159 LEU B N 1
ATOM 3124 C CA . LEU B 1 159 ? 17.141 6.918 -6.691 1 98.75 159 LEU B CA 1
ATOM 3125 C C . LEU B 1 159 ? 18.188 6.266 -5.781 1 98.75 159 LEU B C 1
ATOM 3127 O O . LEU B 1 159 ? 19.156 5.68 -6.266 1 98.75 159 LEU B O 1
ATOM 3131 N N . ARG B 1 160 ? 18.031 6.43 -4.543 1 98.75 160 ARG B N 1
ATOM 3132 C CA . ARG B 1 160 ? 18.984 5.949 -3.545 1 98.75 160 ARG B CA 1
ATOM 3133 C C . ARG B 1 160 ? 18.281 5.617 -2.234 1 98.75 160 ARG B C 1
ATOM 3135 O O . ARG B 1 160 ? 17.391 6.359 -1.794 1 98.75 160 ARG B O 1
ATOM 3142 N N . THR B 1 161 ? 18.641 4.492 -1.677 1 98.81 161 THR B N 1
ATOM 3143 C CA . THR B 1 161 ? 18.141 4.086 -0.367 1 98.81 161 THR B CA 1
ATOM 3144 C C . THR B 1 161 ? 19.266 4.117 0.669 1 98.81 161 THR B C 1
ATOM 3146 O O . THR B 1 161 ? 20.359 3.621 0.418 1 98.81 161 THR B O 1
ATOM 3149 N N . HIS B 1 162 ? 18.969 4.805 1.77 1 98.75 162 HIS B N 1
ATOM 3150 C CA . HIS B 1 162 ? 19.812 4.766 2.961 1 98.75 162 HIS B CA 1
ATOM 3151 C C . HIS B 1 162 ? 19.172 3.908 4.051 1 98.75 162 HIS B C 1
ATOM 3153 O O . HIS B 1 162 ? 17.969 3.945 4.246 1 98.75 162 HIS B O 1
ATOM 3159 N N . ILE B 1 163 ? 20.016 3.158 4.766 1 98.56 163 ILE B N 1
ATOM 3160 C CA . ILE B 1 163 ? 19.469 2.285 5.805 1 98.56 163 ILE B CA 1
ATOM 3161 C C . ILE B 1 163 ? 20.406 2.285 7.012 1 98.56 163 ILE B C 1
ATOM 3163 O O . ILE B 1 163 ? 21.625 2.402 6.859 1 98.56 163 ILE B O 1
ATOM 3167 N N . MET B 1 164 ? 19.844 2.211 8.242 1 98.25 164 MET B N 1
ATOM 3168 C CA . MET B 1 164 ? 20.672 2.037 9.43 1 98.25 164 MET B CA 1
ATOM 3169 C C . MET B 1 164 ? 21.406 0.705 9.391 1 98.25 164 MET B C 1
ATOM 3171 O O . MET B 1 164 ? 20.844 -0.31 8.977 1 98.25 164 MET B O 1
ATOM 3175 N N . GLU B 1 165 ? 22.562 0.67 9.891 1 96.44 165 GLU B N 1
ATOM 3176 C CA . GLU B 1 165 ? 23.5 -0.446 9.742 1 96.44 165 GLU B CA 1
ATOM 3177 C C . GLU B 1 165 ? 22.922 -1.729 10.336 1 96.44 165 GLU B C 1
ATOM 3179 O O . GLU B 1 165 ? 23.094 -2.812 9.773 1 96.44 165 GLU B O 1
ATOM 3184 N N . HIS B 1 166 ? 22.266 -1.647 11.414 1 96.62 166 HIS B N 1
ATOM 3185 C CA . HIS B 1 166 ? 21.797 -2.834 12.125 1 96.62 166 HIS B CA 1
ATOM 3186 C C . HIS B 1 166 ? 20.688 -3.541 11.344 1 96.62 166 HIS B C 1
ATOM 3188 O O . HIS B 1 166 ? 20.328 -4.676 11.672 1 96.62 166 HIS B O 1
ATOM 3194 N N . LEU B 1 167 ? 20.156 -2.959 10.242 1 97.81 167 LEU B N 1
ATOM 3195 C CA . LEU B 1 167 ? 19.062 -3.529 9.453 1 97.81 167 LEU B CA 1
ATOM 3196 C C . LEU B 1 167 ? 19.609 -4.328 8.273 1 97.81 167 LEU B C 1
ATOM 3198 O O . LEU B 1 167 ? 18.859 -5.051 7.609 1 97.81 167 LEU B O 1
ATOM 3202 N N . ARG B 1 168 ? 20.844 -4.199 7.973 1 96.88 168 ARG B N 1
ATOM 3203 C CA . ARG B 1 168 ? 21.453 -4.93 6.867 1 96.88 168 ARG B CA 1
ATOM 3204 C C . ARG B 1 168 ? 21.547 -6.418 7.18 1 96.88 168 ARG B C 1
ATOM 3206 O O . ARG B 1 168 ? 21.844 -6.805 8.312 1 96.88 168 ARG B O 1
ATOM 3213 N N . MET B 1 169 ? 21.312 -7.254 6.207 1 96.5 169 MET B N 1
ATOM 3214 C CA . MET B 1 169 ? 21.422 -8.703 6.375 1 96.5 169 MET B CA 1
ATOM 3215 C C . MET B 1 169 ? 22.891 -9.125 6.379 1 96.5 169 MET B C 1
ATOM 3217 O O . MET B 1 169 ? 23.609 -8.914 5.398 1 96.5 169 MET B O 1
ATOM 3221 N N . PRO B 1 170 ? 23.312 -9.734 7.492 1 94.5 170 PRO B N 1
ATOM 3222 C CA . PRO B 1 170 ? 24.703 -10.211 7.492 1 94.5 170 PRO B CA 1
ATOM 3223 C C . PRO B 1 170 ? 25 -11.125 6.312 1 94.5 170 PRO B C 1
ATOM 3225 O O . PRO B 1 170 ? 24.172 -11.953 5.934 1 94.5 170 PRO B O 1
ATOM 3228 N N . GLY B 1 171 ? 26.141 -10.891 5.703 1 94.25 171 GLY B N 1
ATOM 3229 C CA . GLY B 1 171 ? 26.594 -11.758 4.629 1 94.25 171 GLY B CA 1
ATOM 3230 C C . GLY B 1 171 ? 26.094 -11.328 3.264 1 94.25 171 GLY B C 1
ATOM 3231 O O . GLY B 1 171 ? 26.453 -11.93 2.248 1 94.25 171 GLY B O 1
ATOM 3232 N N . HIS B 1 172 ? 25.297 -10.359 3.201 1 95.69 172 HIS B N 1
ATOM 3233 C CA . HIS B 1 172 ? 24.781 -9.867 1.935 1 95.69 172 HIS B CA 1
ATOM 3234 C C . HIS B 1 172 ? 24.969 -8.359 1.811 1 95.69 172 HIS B C 1
ATOM 3236 O O . HIS B 1 172 ? 24.578 -7.602 2.705 1 95.69 172 HIS B O 1
ATOM 3242 N N . PRO B 1 173 ? 25.547 -7.852 0.717 1 96.5 173 PRO B N 1
ATOM 3243 C CA . PRO B 1 173 ? 25.828 -6.422 0.584 1 96.5 173 PRO B CA 1
ATOM 3244 C C . PRO B 1 173 ? 24.562 -5.59 0.359 1 96.5 173 PRO B C 1
ATOM 3246 O O . PRO B 1 173 ? 24.5 -4.426 0.773 1 96.5 173 PRO B O 1
ATOM 3249 N N . ASN B 1 174 ? 23.547 -6.18 -0.262 1 97.75 174 ASN B N 1
ATOM 3250 C CA . ASN B 1 174 ? 22.406 -5.367 -0.702 1 97.75 174 ASN B CA 1
ATOM 3251 C C . ASN B 1 174 ? 21.078 -5.992 -0.289 1 97.75 174 ASN B C 1
ATOM 3253 O O . ASN B 1 174 ? 20.094 -5.91 -1.026 1 97.75 174 ASN B O 1
ATOM 3257 N N . ARG B 1 175 ? 21.062 -6.68 0.865 1 97.25 175 ARG B N 1
ATOM 3258 C CA . ARG B 1 175 ? 19.828 -7.246 1.392 1 97.25 175 ARG B CA 1
ATOM 3259 C C . ARG B 1 175 ? 19.5 -6.652 2.756 1 97.25 175 ARG B C 1
ATOM 3261 O O . ARG B 1 175 ? 20.391 -6.434 3.578 1 97.25 175 ARG B O 1
ATOM 3268 N N . VAL B 1 176 ? 18.297 -6.363 2.898 1 97.75 176 VAL B N 1
ATOM 3269 C CA . VAL B 1 176 ? 17.766 -5.918 4.18 1 97.75 176 VAL B CA 1
ATOM 3270 C C . VAL B 1 176 ? 17.312 -7.121 4.996 1 97.75 176 VAL B C 1
ATOM 3272 O O . VAL B 1 176 ? 16.734 -8.07 4.449 1 97.75 176 VAL B O 1
ATOM 3275 N N . ASN B 1 177 ? 17.609 -7.152 6.289 1 97.25 177 ASN B N 1
ATOM 3276 C CA . ASN B 1 177 ? 17.125 -8.203 7.188 1 97.25 177 ASN B CA 1
ATOM 3277 C C . ASN B 1 177 ? 15.703 -7.922 7.668 1 97.25 177 ASN B C 1
ATOM 3279 O O . ASN B 1 177 ? 15.5 -7.094 8.562 1 97.25 177 ASN B O 1
ATOM 3283 N N . PRO B 1 178 ? 14.719 -8.609 7.074 1 96.62 178 PRO B N 1
ATOM 3284 C CA . PRO B 1 178 ? 13.336 -8.297 7.449 1 96.62 178 PRO B CA 1
ATOM 3285 C C . PRO B 1 178 ? 13.039 -8.617 8.914 1 96.62 178 PRO B C 1
ATOM 3287 O O . PRO B 1 178 ? 12.133 -8.016 9.508 1 96.62 178 PRO B O 1
ATOM 3290 N N . ASP B 1 179 ? 13.805 -9.5 9.516 1 96.44 179 ASP B N 1
ATOM 3291 C CA . ASP B 1 179 ? 13.602 -9.875 10.914 1 96.44 179 ASP B CA 1
ATOM 3292 C C . ASP B 1 179 ? 13.945 -8.719 11.852 1 96.44 179 ASP B C 1
ATOM 3294 O O . ASP B 1 179 ? 13.523 -8.703 13.008 1 96.44 179 ASP B O 1
ATOM 3298 N N . ARG B 1 180 ? 14.727 -7.797 11.32 1 96.56 180 ARG B N 1
ATOM 3299 C CA . ARG B 1 180 ? 15.164 -6.68 12.156 1 96.56 180 ARG B CA 1
ATOM 3300 C C . ARG B 1 180 ? 14.344 -5.426 11.867 1 96.56 180 ARG B C 1
ATOM 3302 O O . ARG B 1 180 ? 14.422 -4.441 12.609 1 96.56 180 ARG B O 1
ATOM 3309 N N . LEU B 1 181 ? 13.625 -5.422 10.75 1 95.69 181 LEU B N 1
ATOM 3310 C CA . LEU B 1 181 ? 12.75 -4.305 10.414 1 95.69 181 LEU B CA 1
ATOM 3311 C C . LEU B 1 181 ? 11.555 -4.246 11.359 1 95.69 181 LEU B C 1
ATOM 3313 O O . LEU B 1 181 ? 10.969 -5.281 11.688 1 95.69 181 LEU B O 1
ATOM 3317 N N . ARG B 1 182 ? 11.211 -3.088 11.867 1 96.06 182 ARG B N 1
ATOM 3318 C CA . ARG B 1 182 ? 10.078 -2.867 12.758 1 96.06 182 ARG B CA 1
ATOM 3319 C C . ARG B 1 182 ? 9.188 -1.744 12.242 1 96.06 182 ARG B C 1
ATOM 3321 O O . ARG B 1 182 ? 9.023 -0.717 12.898 1 96.06 182 ARG B O 1
ATOM 3328 N N . PRO B 1 183 ? 8.594 -2.01 11.078 1 97.69 183 PRO B N 1
ATOM 3329 C CA . PRO B 1 183 ? 7.715 -0.963 10.547 1 97.69 183 PRO B CA 1
ATOM 3330 C C . PRO B 1 183 ? 6.527 -0.667 11.461 1 97.69 183 PRO B C 1
ATOM 3332 O O . PRO B 1 183 ? 6.113 -1.529 12.242 1 97.69 183 PRO B O 1
ATOM 3335 N N . ILE B 1 184 ? 6.062 0.543 11.461 1 98.5 184 ILE B N 1
ATOM 3336 C CA . ILE B 1 184 ? 4.812 0.929 12.102 1 98.5 184 ILE B CA 1
ATOM 3337 C C . ILE B 1 184 ? 3.701 1.01 11.062 1 98.5 184 ILE B C 1
ATOM 3339 O O . ILE B 1 184 ? 3.918 1.509 9.953 1 98.5 184 ILE B O 1
ATOM 3343 N N . PHE B 1 185 ? 2.572 0.437 11.438 1 98.12 185 PHE B N 1
ATOM 3344 C CA . PHE B 1 185 ? 1.446 0.333 10.516 1 98.12 185 PHE B CA 1
ATOM 3345 C C . PHE B 1 185 ? 0.266 1.161 11.008 1 98.12 185 PHE B C 1
ATOM 3347 O O . PHE B 1 185 ? 0.053 1.291 12.219 1 98.12 185 PHE B O 1
ATOM 3354 N N . MET B 1 186 ? -0.395 1.741 10.055 1 97.44 186 MET B N 1
ATOM 3355 C CA . MET B 1 186 ? -1.718 2.295 10.328 1 97.44 186 MET B CA 1
ATOM 3356 C C . MET B 1 186 ? -2.814 1.317 9.914 1 97.44 186 MET B C 1
ATOM 3358 O O . MET B 1 186 ? -2.883 0.909 8.758 1 97.44 186 MET B O 1
ATOM 3362 N N . CYS B 1 187 ? -3.5 0.812 10.797 1 97.25 187 CYS B N 1
ATOM 3363 C CA . CYS B 1 187 ? -4.707 0.029 10.57 1 97.25 187 CYS B CA 1
ATOM 3364 C C . CYS B 1 187 ? -5.949 0.794 11.016 1 97.25 187 CYS B C 1
ATOM 3366 O O . CYS B 1 187 ? -6.156 1.004 12.211 1 97.25 187 CYS B O 1
ATOM 3368 N N . PHE B 1 188 ? -6.645 1.214 9.922 1 95.69 188 PHE B N 1
ATOM 3369 C CA . PHE B 1 188 ? -7.656 2.244 10.117 1 95.69 188 PHE B CA 1
ATOM 3370 C C . PHE B 1 188 ? -7.059 3.469 10.797 1 95.69 188 PHE B C 1
ATOM 3372 O O . PHE B 1 188 ? -6.188 4.137 10.234 1 95.69 188 PHE B O 1
ATOM 3379 N N . GLN B 1 189 ? -7.34 3.721 12.078 1 95.94 189 GLN B N 1
ATOM 3380 C CA . GLN B 1 189 ? -6.801 4.934 12.68 1 95.94 189 GLN B CA 1
ATOM 3381 C C . GLN B 1 189 ? -5.949 4.609 13.906 1 95.94 189 GLN B C 1
ATOM 3383 O O . GLN B 1 189 ? -5.77 5.453 14.781 1 95.94 189 GLN B O 1
ATOM 3388 N N . GLU B 1 190 ? -5.449 3.354 13.898 1 97.62 190 GLU B N 1
ATOM 3389 C CA . GLU B 1 190 ? -4.676 2.895 15.047 1 97.62 190 GLU B CA 1
ATOM 3390 C C . GLU B 1 190 ? -3.305 2.381 14.617 1 97.62 190 GLU B C 1
ATOM 3392 O O . GLU B 1 190 ? -3.111 1.999 13.461 1 97.62 190 GLU B O 1
ATOM 3397 N N . PHE B 1 191 ? -2.334 2.387 15.578 1 98.31 191 PHE B N 1
ATOM 3398 C CA . PHE B 1 191 ? -0.956 2.008 15.289 1 98.31 191 PHE B CA 1
ATOM 3399 C C . PHE B 1 191 ? -0.683 0.576 15.727 1 98.31 191 PHE B C 1
ATOM 3401 O O . PHE B 1 191 ? -0.958 0.211 16.875 1 98.31 191 PHE B O 1
ATOM 3408 N N . TYR B 1 192 ? -0.113 -0.163 14.852 1 98.19 192 TYR B N 1
ATOM 3409 C CA . TYR B 1 192 ? 0.321 -1.521 15.156 1 98.19 192 TYR B CA 1
ATOM 3410 C C . TYR B 1 192 ? 1.735 -1.769 14.641 1 98.19 192 TYR B C 1
ATOM 3412 O O . TYR B 1 192 ? 2.279 -0.96 13.883 1 98.19 192 TYR B O 1
ATOM 3420 N N . GLY B 1 193 ? 2.365 -2.805 15.078 1 97.94 193 GLY B N 1
ATOM 3421 C CA . GLY B 1 193 ? 3.668 -3.281 14.641 1 97.94 193 GLY B CA 1
ATOM 3422 C C . GLY B 1 193 ? 3.764 -4.793 14.586 1 97.94 193 GLY B C 1
ATOM 3423 O O . GLY B 1 193 ? 2.834 -5.496 14.992 1 97.94 193 GLY B O 1
ATOM 3424 N N . PHE B 1 194 ? 4.863 -5.234 14.031 1 97.44 194 PHE B N 1
ATOM 3425 C CA . PHE B 1 194 ? 5.086 -6.672 13.914 1 97.44 194 PHE B CA 1
ATOM 3426 C C . PHE B 1 194 ? 5.176 -7.316 15.297 1 97.44 194 PHE B C 1
ATOM 3428 O O . PHE B 1 194 ? 5.699 -6.711 16.234 1 97.44 194 PHE B O 1
ATOM 3435 N N . GLY B 1 195 ? 4.605 -8.531 15.383 1 95.56 195 GLY B N 1
ATOM 3436 C CA . GLY B 1 195 ? 4.922 -9.383 16.516 1 95.56 195 GLY B CA 1
ATOM 3437 C C . GLY B 1 195 ? 6.336 -9.938 16.484 1 95.56 195 GLY B C 1
ATOM 3438 O O . GLY B 1 195 ? 7.145 -9.523 15.641 1 95.56 195 GLY B O 1
ATOM 3439 N N . ASP B 1 196 ? 6.531 -10.859 17.453 1 90.88 196 ASP B N 1
ATOM 3440 C CA . ASP B 1 196 ? 7.859 -11.461 17.516 1 90.88 196 ASP B CA 1
ATOM 3441 C C . ASP B 1 196 ? 8.008 -12.555 16.453 1 90.88 196 ASP B C 1
ATOM 3443 O O . ASP B 1 196 ? 7.266 -13.539 16.469 1 90.88 196 ASP B O 1
ATOM 3447 N N . GLY B 1 197 ? 8.828 -12.32 15.508 1 92.56 197 GLY B N 1
ATOM 3448 C CA . GLY B 1 197 ? 9.211 -13.359 14.562 1 92.56 197 GLY B CA 1
ATOM 3449 C C . GLY B 1 197 ? 8.242 -13.492 13.398 1 92.56 197 GLY B C 1
ATOM 3450 O O . GLY B 1 197 ? 7.215 -12.82 13.359 1 92.56 197 GLY B O 1
ATOM 3451 N N . LYS B 1 198 ? 8.57 -14.344 12.477 1 96.69 198 LYS B N 1
ATOM 3452 C CA . LYS B 1 198 ? 7.777 -14.68 11.297 1 96.69 198 LYS B CA 1
ATOM 3453 C C . LYS B 1 198 ? 6.559 -15.516 11.68 1 96.69 198 LYS B C 1
ATOM 3455 O O . LYS B 1 198 ? 6.594 -16.266 12.656 1 96.69 198 LYS B O 1
ATOM 3460 N N . VAL B 1 199 ? 5.492 -15.359 10.898 1 96.75 199 VAL B N 1
ATOM 3461 C CA . VAL B 1 199 ? 4.293 -16.125 11.227 1 96.75 199 VAL B CA 1
ATOM 3462 C C . VAL B 1 199 ? 4.387 -17.516 10.602 1 96.75 199 VAL B C 1
ATOM 3464 O O . VAL B 1 199 ? 3.654 -18.422 10.992 1 96.75 199 VAL B O 1
ATOM 3467 N N . SER B 1 200 ? 5.211 -17.703 9.625 1 96.38 200 SER B N 1
ATOM 3468 C CA . SER B 1 200 ? 5.438 -18.953 8.914 1 96.38 200 SER B CA 1
ATOM 3469 C C . SER B 1 200 ? 6.648 -18.859 7.988 1 96.38 200 SER B C 1
ATOM 3471 O O . SER B 1 200 ? 7.125 -17.766 7.699 1 96.38 200 SER B O 1
ATOM 3473 N N . GLU B 1 201 ? 7.094 -20.047 7.598 1 95.88 201 GLU B N 1
ATOM 3474 C CA . GLU B 1 201 ? 8.031 -20.062 6.477 1 95.88 201 GLU B CA 1
ATOM 3475 C C . GLU B 1 201 ? 7.352 -19.578 5.195 1 95.88 201 GLU B C 1
ATOM 3477 O O . GLU B 1 201 ? 6.137 -19.703 5.043 1 95.88 201 GLU B O 1
ATOM 3482 N N . SER B 1 202 ? 8.133 -18.984 4.359 1 96.69 202 SER B N 1
ATOM 3483 C CA . SER B 1 202 ? 7.637 -18.453 3.098 1 96.69 202 SER B CA 1
ATOM 3484 C C . SER B 1 202 ? 8.273 -19.156 1.907 1 96.69 202 SER B C 1
ATOM 3486 O O . SER B 1 202 ? 9.5 -19.266 1.823 1 96.69 202 SER B O 1
ATOM 3488 N N . THR B 1 203 ? 7.41 -19.656 0.987 1 94.62 203 THR B N 1
ATOM 3489 C CA . THR B 1 203 ? 7.91 -20.266 -0.248 1 94.62 203 THR B CA 1
ATOM 3490 C C . THR B 1 203 ? 8.711 -19.25 -1.053 1 94.62 203 THR B C 1
ATOM 3492 O O . THR B 1 203 ? 9.789 -19.562 -1.573 1 94.62 203 THR B O 1
ATOM 3495 N N . LEU B 1 204 ? 8.242 -18 -1.117 1 91.62 204 LEU B N 1
ATOM 3496 C CA . LEU B 1 204 ? 8.945 -16.953 -1.857 1 91.62 204 LEU B CA 1
ATOM 3497 C C . LEU B 1 204 ? 10.297 -16.641 -1.215 1 91.62 204 LEU B C 1
ATOM 3499 O O . LEU B 1 204 ? 11.195 -16.125 -1.877 1 91.62 204 LEU B O 1
ATOM 3503 N N . GLY B 1 205 ? 10.367 -16.891 0.051 1 92.94 205 GLY B N 1
ATOM 3504 C CA . GLY B 1 205 ? 11.609 -16.688 0.771 1 92.94 205 GLY B CA 1
ATOM 3505 C C . GLY B 1 205 ? 12.766 -17.516 0.234 1 92.94 205 GLY B C 1
ATOM 3506 O O . GLY B 1 205 ? 13.93 -17.219 0.504 1 92.94 205 GLY B O 1
ATOM 3507 N N . LYS B 1 206 ? 12.469 -18.5 -0.556 1 92.62 206 LYS B N 1
ATOM 3508 C CA . LYS B 1 206 ? 13.484 -19.391 -1.119 1 92.62 206 LYS B CA 1
ATOM 3509 C C . LYS B 1 206 ? 14 -18.859 -2.453 1 92.62 206 LYS B C 1
ATOM 3511 O O . LYS B 1 206 ? 15.016 -19.344 -2.969 1 92.62 206 LYS B O 1
ATOM 3516 N N . VAL B 1 207 ? 13.312 -17.922 -3.012 1 93.06 207 VAL B N 1
ATOM 3517 C CA . VAL B 1 207 ? 13.734 -17.312 -4.27 1 93.06 207 VAL B CA 1
ATOM 3518 C C . VAL B 1 207 ? 14.82 -16.281 -4.004 1 93.06 207 VAL B C 1
ATOM 3520 O O . VAL B 1 207 ? 14.688 -15.445 -3.105 1 93.06 207 VAL B O 1
ATOM 3523 N N . ASP B 1 208 ? 15.953 -16.359 -4.746 1 94.81 208 ASP B N 1
ATOM 3524 C CA . ASP B 1 208 ? 16.984 -15.336 -4.645 1 94.81 208 ASP B CA 1
ATOM 3525 C C . ASP B 1 208 ? 16.453 -13.961 -5.039 1 94.81 208 ASP B C 1
ATOM 3527 O O . ASP B 1 208 ? 15.977 -13.773 -6.16 1 94.81 208 ASP B O 1
ATOM 3531 N N . GLU B 1 209 ? 16.578 -13 -4.125 1 95.12 209 GLU B N 1
ATOM 3532 C CA . GLU B 1 209 ? 16.047 -11.656 -4.367 1 95.12 209 GLU B CA 1
ATOM 3533 C C . GLU B 1 209 ? 16.656 -11.047 -5.629 1 95.12 209 GLU B C 1
ATOM 3535 O O . GLU B 1 209 ? 16 -10.242 -6.305 1 95.12 209 GLU B O 1
ATOM 3540 N N . GLU B 1 210 ? 17.875 -11.391 -5.945 1 95 210 GLU B N 1
ATOM 3541 C CA . GLU B 1 210 ? 18.562 -10.797 -7.078 1 95 210 GLU B CA 1
ATOM 3542 C C . GLU B 1 210 ? 17.891 -11.164 -8.398 1 95 210 GLU B C 1
ATOM 3544 O O . GLU B 1 210 ? 18.141 -10.539 -9.43 1 95 210 GLU B O 1
ATOM 3549 N N . LYS B 1 211 ? 17 -12.141 -8.359 1 94.5 211 LYS B N 1
ATOM 3550 C CA . LYS B 1 211 ? 16.25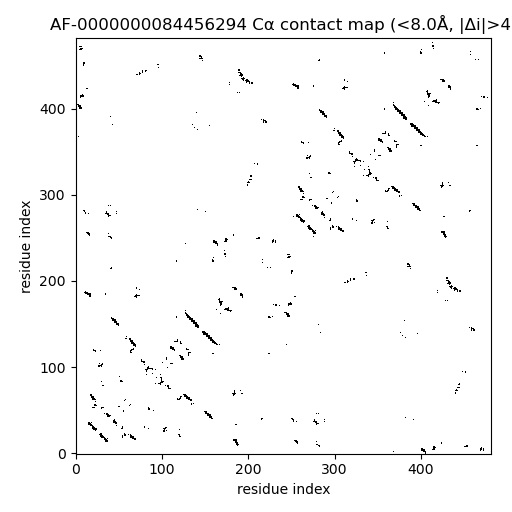 -12.516 -9.555 1 94.5 211 LYS B CA 1
ATOM 3551 C C . LYS B 1 211 ? 15.25 -11.43 -9.938 1 94.5 211 LYS B C 1
ATOM 3553 O O . LYS B 1 211 ? 14.719 -11.43 -11.047 1 94.5 211 LYS B O 1
ATOM 3558 N N . TYR B 1 212 ? 15.023 -10.461 -9.047 1 94.19 212 TYR B N 1
ATOM 3559 C CA . TYR B 1 212 ? 14.102 -9.359 -9.305 1 94.19 212 TYR B CA 1
ATOM 3560 C C . TYR B 1 212 ? 14.844 -8.109 -9.75 1 94.19 212 TYR B C 1
ATOM 3562 O O . TYR B 1 212 ? 14.234 -7.062 -9.977 1 94.19 212 TYR B O 1
ATOM 3570 N N . ARG B 1 213 ? 16.125 -8.109 -9.961 1 94.5 213 ARG B N 1
ATOM 3571 C CA . ARG B 1 213 ? 17 -6.973 -10.242 1 94.5 213 ARG B CA 1
ATOM 3572 C C . ARG B 1 213 ? 16.625 -6.309 -11.562 1 94.5 213 ARG B C 1
ATOM 3574 O O . ARG B 1 213 ? 16.797 -5.098 -11.719 1 94.5 213 ARG B O 1
ATOM 3581 N N . GLY B 1 214 ? 16.078 -7.055 -12.422 1 91.19 214 GLY B N 1
ATOM 3582 C CA . GLY B 1 214 ? 15.773 -6.539 -13.75 1 91.19 214 GLY B CA 1
ATOM 3583 C C . GLY B 1 214 ? 14.789 -5.391 -13.734 1 91.19 214 GLY B C 1
ATOM 3584 O O . GLY B 1 214 ? 14.719 -4.609 -14.688 1 91.19 214 GLY B O 1
ATOM 3585 N N . LEU B 1 215 ? 14.039 -5.195 -12.648 1 91.5 215 LEU B N 1
ATOM 3586 C CA . LEU B 1 215 ? 13 -4.176 -12.562 1 91.5 215 LEU B CA 1
ATOM 3587 C C . LEU B 1 215 ? 13.523 -2.922 -11.867 1 91.5 215 LEU B C 1
ATOM 3589 O O . LEU B 1 215 ? 12.797 -1.937 -11.727 1 91.5 215 LEU B O 1
ATOM 3593 N N . THR B 1 216 ? 14.797 -2.861 -11.508 1 95.31 216 THR B N 1
ATOM 3594 C CA . THR B 1 216 ? 15.289 -1.804 -10.633 1 95.31 216 THR B CA 1
ATOM 3595 C C . THR B 1 216 ? 15.938 -0.686 -11.445 1 95.31 216 THR B C 1
ATOM 3597 O O . THR B 1 216 ? 16.094 0.434 -10.953 1 95.31 216 THR B O 1
ATOM 3600 N N . ARG B 1 217 ? 16.359 -0.998 -12.688 1 94.88 217 ARG B N 1
ATOM 3601 C CA . ARG B 1 217 ? 17.062 -0.006 -13.492 1 94.88 217 ARG B CA 1
ATOM 3602 C C . ARG B 1 217 ? 16.781 -0.204 -14.977 1 94.88 217 ARG B C 1
ATOM 3604 O O . ARG B 1 217 ? 16.531 -1.328 -15.43 1 94.88 217 ARG B O 1
ATOM 3611 N N . SER B 1 218 ? 16.781 0.923 -15.68 1 96.25 218 SER B N 1
ATOM 3612 C CA . SER B 1 218 ? 16.641 0.921 -17.125 1 96.25 218 SER B CA 1
ATOM 3613 C C . SER B 1 218 ? 18 0.782 -17.812 1 96.25 218 SER B C 1
ATOM 3615 O O . SER B 1 218 ? 19 1.335 -17.359 1 96.25 218 SER B O 1
ATOM 3617 N N . SER B 1 219 ? 18.062 0.024 -18.891 1 95.5 219 SER B N 1
ATOM 3618 C CA . SER B 1 219 ? 19.266 -0.05 -19.703 1 95.5 219 SER B CA 1
ATOM 3619 C C . SER B 1 219 ? 19.359 1.132 -20.672 1 95.5 219 SER B C 1
ATOM 3621 O O . SER B 1 219 ? 20.391 1.353 -21.297 1 95.5 219 SER B O 1
ATOM 3623 N N . LYS B 1 220 ? 18.312 1.931 -20.797 1 96.75 220 LYS B N 1
ATOM 3624 C CA . LYS B 1 220 ? 18.234 2.994 -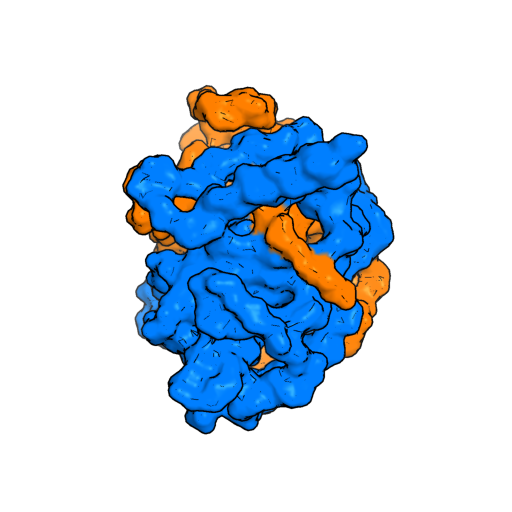21.797 1 96.75 220 LYS B CA 1
ATOM 3625 C C . LYS B 1 220 ? 18.312 4.371 -21.141 1 96.75 220 LYS B C 1
ATOM 3627 O O . LYS B 1 220 ? 18.672 5.352 -21.781 1 96.75 220 LYS B O 1
ATOM 3632 N N . VAL B 1 221 ? 17.906 4.449 -19.922 1 96.88 221 VAL B N 1
ATOM 3633 C CA . VAL B 1 221 ? 17.891 5.715 -19.203 1 96.88 221 VAL B CA 1
ATOM 3634 C C . VAL B 1 221 ? 18.703 5.586 -17.922 1 96.88 221 VAL B C 1
ATOM 3636 O O . VAL B 1 221 ? 18.438 4.723 -17.078 1 96.88 221 VAL B O 1
ATOM 3639 N N . ALA B 1 222 ? 19.672 6.461 -17.781 1 96.44 222 ALA B N 1
ATOM 3640 C CA . ALA B 1 222 ? 20.5 6.473 -16.578 1 96.44 222 ALA B CA 1
ATOM 3641 C C . ALA B 1 222 ? 19.938 7.426 -15.531 1 96.44 222 ALA B C 1
ATOM 3643 O O . ALA B 1 222 ? 19.484 8.523 -15.867 1 96.44 222 ALA B O 1
ATOM 3644 N N . LEU B 1 223 ? 19.875 6.965 -14.312 1 97.12 223 LEU B N 1
ATOM 3645 C CA . LEU B 1 223 ? 19.438 7.789 -13.188 1 97.12 223 LEU B CA 1
ATOM 3646 C C . LEU B 1 223 ? 20.578 7.98 -12.195 1 97.12 223 LEU B C 1
ATOM 3648 O O . LEU B 1 223 ? 21.484 7.141 -12.102 1 97.12 223 LEU B O 1
ATOM 3652 N N . PRO B 1 224 ? 20.422 9.141 -11.453 1 96.44 224 PRO B N 1
ATOM 3653 C CA . PRO B 1 224 ? 21.344 9.227 -10.312 1 96.44 224 PRO B CA 1
ATOM 3654 C C . PRO B 1 224 ? 21.203 8.047 -9.352 1 96.44 224 PRO B C 1
ATOM 3656 O O . PRO B 1 224 ? 20.078 7.57 -9.117 1 96.44 224 PRO B O 1
ATOM 3659 N N . GLY B 1 225 ? 22.203 7.43 -8.867 1 96.88 225 GLY B N 1
ATOM 3660 C CA . GLY B 1 225 ? 22.172 6.336 -7.91 1 96.88 225 GLY B CA 1
ATOM 3661 C C . GLY B 1 225 ? 22.297 4.973 -8.562 1 96.88 225 GLY B C 1
ATOM 3662 O O . GLY B 1 225 ? 22.422 3.957 -7.871 1 96.88 225 GLY B O 1
ATOM 3663 N N . ASP B 1 226 ? 22.188 4.891 -9.945 1 95.75 226 ASP B N 1
ATOM 3664 C CA . ASP B 1 226 ? 22.25 3.619 -10.648 1 95.75 226 ASP B CA 1
ATOM 3665 C C . ASP B 1 226 ? 23.531 2.855 -10.305 1 95.75 226 ASP B C 1
ATOM 3667 O O . ASP B 1 226 ? 23.562 1.625 -10.375 1 95.75 226 ASP B O 1
ATOM 3671 N N . GLY B 1 227 ? 24.562 3.551 -9.898 1 96.25 227 GLY B N 1
ATOM 3672 C CA . GLY B 1 227 ? 25.844 2.924 -9.57 1 96.25 227 GLY B CA 1
ATOM 3673 C C . GLY B 1 227 ? 25.922 2.463 -8.133 1 96.25 227 GLY B C 1
ATOM 3674 O O . GLY B 1 227 ? 26.922 1.888 -7.711 1 96.25 227 GLY B O 1
ATOM 3675 N N . ASP B 1 228 ? 24.891 2.646 -7.371 1 97.56 228 ASP B N 1
ATOM 3676 C CA . ASP B 1 228 ? 24.938 2.377 -5.938 1 97.56 228 ASP B CA 1
ATOM 3677 C C . ASP B 1 228 ? 25.188 0.897 -5.66 1 97.56 228 ASP B C 1
ATOM 3679 O O . ASP B 1 228 ? 25.922 0.548 -4.738 1 97.56 228 ASP B O 1
ATOM 3683 N N . LYS B 1 229 ? 24.484 0.041 -6.438 1 97.06 229 LYS B N 1
ATOM 3684 C CA . LYS B 1 229 ? 24.688 -1.389 -6.23 1 97.06 229 LYS B CA 1
ATOM 3685 C C . LYS B 1 229 ? 26.172 -1.741 -6.273 1 97.06 229 LYS B C 1
ATOM 3687 O O . LYS B 1 229 ? 26.688 -2.381 -5.359 1 97.06 229 LYS B O 1
ATOM 3692 N N . GLU B 1 230 ? 26.859 -1.349 -7.328 1 96.81 230 GLU B N 1
ATOM 3693 C CA . GLU B 1 230 ? 28.281 -1.655 -7.527 1 96.81 230 GLU B CA 1
ATOM 3694 C C . GLU B 1 230 ? 29.141 -1.025 -6.438 1 96.81 230 GLU B C 1
ATOM 3696 O O . GLU B 1 230 ? 30.094 -1.642 -5.961 1 96.81 230 GLU B O 1
ATOM 3701 N N . GLU B 1 231 ? 28.828 0.169 -6.07 1 96.56 231 GLU B N 1
ATOM 3702 C CA . GLU B 1 231 ? 29.594 0.857 -5.027 1 96.56 231 GLU B CA 1
ATOM 3703 C C . GLU B 1 231 ? 29.484 0.133 -3.691 1 96.56 231 GLU B C 1
ATOM 3705 O O . GLU B 1 231 ? 30.469 -0.032 -2.98 1 96.56 231 GLU B O 1
ATOM 3710 N N . VAL B 1 232 ? 28.25 -0.275 -3.332 1 97.12 232 VAL B N 1
ATOM 3711 C CA . VAL B 1 232 ? 28.016 -0.996 -2.086 1 97.12 232 VAL B CA 1
ATOM 3712 C C . VAL B 1 232 ? 28.766 -2.324 -2.105 1 97.12 232 VAL B C 1
ATOM 3714 O O . VAL B 1 232 ? 29.391 -2.705 -1.113 1 97.12 232 VAL B O 1
ATOM 3717 N N . GLU B 1 233 ? 28.688 -2.994 -3.215 1 96.62 233 GLU B N 1
ATOM 3718 C CA . GLU B 1 233 ? 29.344 -4.289 -3.342 1 96.62 233 GLU B CA 1
ATOM 3719 C C . GLU B 1 233 ? 30.859 -4.148 -3.236 1 96.62 233 GLU B C 1
ATOM 3721 O O . GLU B 1 233 ? 31.531 -5 -2.645 1 96.62 233 GLU B O 1
ATOM 3726 N N . LYS B 1 234 ? 31.438 -3.084 -3.803 1 95.38 234 LYS B N 1
ATOM 3727 C CA . LYS B 1 234 ? 32.875 -2.818 -3.707 1 95.38 234 LYS B CA 1
ATOM 3728 C C . LYS B 1 234 ? 33.281 -2.607 -2.256 1 95.38 234 LYS B C 1
ATOM 3730 O O . LYS B 1 234 ? 34.281 -3.188 -1.801 1 95.38 234 LYS B O 1
ATOM 3735 N N . LYS B 1 235 ? 32.625 -1.851 -1.542 1 92.56 235 LYS B N 1
ATOM 3736 C CA . LYS B 1 235 ? 32.906 -1.575 -0.14 1 92.56 235 LYS B CA 1
ATOM 3737 C C . LYS B 1 235 ? 32.781 -2.836 0.708 1 92.56 235 LYS B C 1
ATOM 3739 O O . LYS B 1 235 ? 33.562 -3.061 1.629 1 92.56 235 LYS B O 1
ATOM 3744 N N . TRP B 1 236 ? 31.75 -3.57 0.432 1 89.81 236 TRP B N 1
ATOM 3745 C CA . TRP B 1 236 ? 31.453 -4.809 1.15 1 89.81 236 TRP B CA 1
ATOM 3746 C C . TRP B 1 236 ? 32.594 -5.801 1.001 1 89.81 236 TRP B C 1
ATOM 3748 O O . TRP B 1 236 ? 32.969 -6.48 1.961 1 89.81 236 TRP B O 1
ATOM 3758 N N . ARG B 1 237 ? 33.219 -5.961 -0.186 1 89.25 237 ARG B N 1
ATOM 3759 C CA . ARG B 1 237 ? 34.344 -6.863 -0.452 1 89.25 237 ARG B CA 1
ATOM 3760 C C . ARG B 1 237 ? 35.594 -6.426 0.3 1 89.25 237 ARG B C 1
ATOM 3762 O O . ARG B 1 237 ? 36.312 -7.262 0.831 1 89.25 237 ARG B O 1
ATOM 3769 N N . ILE B 1 238 ? 35.781 -5.172 0.415 1 85.25 238 ILE B N 1
ATOM 3770 C CA . ILE B 1 238 ? 36.938 -4.617 1.079 1 85.25 238 ILE B CA 1
ATOM 3771 C C . ILE B 1 238 ? 36.875 -4.898 2.578 1 85.25 238 ILE B C 1
ATOM 3773 O O . ILE B 1 238 ? 37.875 -5.258 3.197 1 85.25 238 ILE B O 1
ATOM 3777 N N . LEU B 1 239 ? 35.688 -4.766 3.094 1 79.44 239 LEU B N 1
ATOM 3778 C CA . LEU B 1 239 ? 35.5 -4.961 4.527 1 79.44 239 LEU B CA 1
ATOM 3779 C C . LEU B 1 239 ? 35.562 -6.441 4.887 1 79.44 239 LEU B C 1
ATOM 3781 O O . LEU B 1 239 ? 35.938 -6.793 6.016 1 79.44 239 LEU B O 1
ATOM 3785 N N . ALA B 1 240 ? 35.188 -7.312 3.939 1 76.38 240 ALA B N 1
ATOM 3786 C CA . ALA B 1 240 ? 35.219 -8.75 4.184 1 76.38 240 ALA B CA 1
ATOM 3787 C C . ALA B 1 240 ? 36.656 -9.297 4.117 1 76.38 240 ALA B C 1
ATOM 3789 O O . ALA B 1 240 ? 36.938 -10.367 4.656 1 76.38 240 ALA B O 1
ATOM 3790 N N . GLU B 1 241 ? 37.625 -8.609 3.471 1 67.94 241 GLU B N 1
ATOM 3791 C CA . GLU B 1 241 ? 39.031 -8.977 3.426 1 67.94 241 GLU B CA 1
ATOM 3792 C C . GLU B 1 241 ? 39.781 -8.445 4.648 1 67.94 241 GLU B C 1
ATOM 3794 O O . GLU B 1 241 ? 40.656 -9.117 5.184 1 67.94 241 GLU B O 1
#

Radius of gyration: 21.43 Å; Cα contacts (8 Å, |Δi|>4): 1198; chains: 2; bounding box: 73×56×44 Å

InterPro domains:
  IPR002563 Flavin reductase like domain [PF01613] (13-143)
  IPR012349 FMN-binding split barrel [G3DSA:2.30.110.10] (10-192)
  IPR052174 Flavoredoxin [PTHR43567] (3-197)

Secondary structure (DSSP, 8-state):
--EEEE--S---EEEEPEEEEE--SSSSPEEEEE--EEEETTEEEEEEETTSHHHHHHHHHSEEEEEE-BTT-HHHHHHHTTEES-SS--HHHHHTT-EE-S-HHHHHT--EE--SSSSSPEETT-SEEEEEEEEEEEE--TT-TTTTTSEEEEEEEEEEEEEEGGGBPTT-TT-B-TTT--BEEEETTEEEEB-SS-SB--SGGGS-GGGGGGGT--SSS--TTTTHHHHHHHHHHHHH-/--EEEE--S---EEEEPEEEEE--SSSSPEEEEE--EEEETTEEEEEEETTSHHHHHHHHHSEEEEEE-BTT-HHHHHHHTTEES-SS--HHHHHTT-EE-S-HHHHHT--EE--SSSSSPEETT-SEEEEEEEEEEEE--TT-TTTTTSEEEEEEEEEEEEEEGGGBPTT-TT-B-TTT--BEEEETTEEEEB-SS-SB--SGGGS-GGGGGGGT--SSS--TTTTHHHHHHHHHHHHH-

Foldseek 3Di:
DDDDDDDDPDDFAKAFKKWKWADDPDDATDIDIDRAWDDDAQKIKGKDQLPAPRVVRCVVFQWMKIFFAFLVLVQLNVLRPLEGCDPDDDPVSVVVVHYYDNDSCVSSVWDFAADDADGTTFTPNGQKMFIWGWDDKAWPPCVDPVCTRSMIMTMIRGQDMDGHPVQCDPPDLPDGNPQPGWTWIQRPNDIDTDDHDDPDDDPCVVDDPCVSNVRHDDPVDDDHNPCVVVVSVVVVVVVVD/DDDDDDDDPDDFAKAFKKWKWADDPDDATDIDIDRAWDDDAQKIKGKDQLPAPRVVRCVVFQWMKIFFAFLVLVQLNVLRPLEGCDPDDDPVSVVVVHDYDNDSCVSSVWDFAADDADGTTFTPNGQKMFIWGWDDKAWPPCVDPVCTRSMIMTMIRGQDMDGHPVQCDPPDLPDGNVQPGWTWIDRPNDIDTDDHDDPDDDPCVVDDPCVSNVRHDDPVDDDHNPCVVVVSVVVVVVVVD